Protein AF-A0A955D286-F1 (afdb_monomer_lite)

Radius of gyration: 37.01 Å; chains: 1; bounding box: 95×69×99 Å

pLDDT: mean 70.03, std 19.75, range [24.78, 96.75]

Sequence (624 aa):
MHRSTPILLLVFGLVSIAPRAVNAQWIELNPTPQPPALDMPTTTSTTKAILAQEIDRLQLAKSAATGDQSIIVEAFIALRTASLALLEQAASVETDAGLAWVAGMRLAEGRRTVDRALQSLLERPADDPLRRSALDGLASPPPPSRHPDSALDDASTALSTIIDAAVLAEGQSLAPGWPVVGPDGGPIASDGGGAGALTDVKASLSSAADADPLAAAMREFADDIDPATLAVKPTIESRVGAAAAVLALAEQVRTMDWLDRRFAEAVHNQCTSIAAALPATTARTARNHSADASSLTALLRALDAVQRDPRRQGPLTPVLEALPALAVLGGGDLAQRLAVRRSVGRILERMTAFRELDVRVSSRDLVMARVELQQAYRRAEAKALDSVPLLLESKGASIDPAVSSVMESQGRLLADLERVGRLSEWSDAIGALSPGAVPSFQEQMRRLCVCLDDHARRPDAVAAMAAFEMQLGLFVPIPGESAVRAGTLASAGDAERQRALVAELDRRRAAWAEAWASGAGSAAAANSLLLLRRLLVVLDDMEACADPLGSGNPARRLSTWNAWLMAPEALAQRTNEWSVLAPEAVVAAAARDDQRLLGTVEDLEHGLAVPRLAHRLSQRLAGS

Foldseek 3Di:
DDDDPDPVVVVVVVVPPDDDDPPPPPPPCDQPPDPPDDPDDWPLNVLLVVLVVQLVVLVVVLVVADDLRNLLSLLLNLLSVLLNLLSVLLVPDRPCSQVSPLSSLVSSVCSVLLNVLSVLLVVDDPPPVLSVVLSVLSVDQDDQDPDSVCSVVSSVRNVVSSLVNSCSRVVDHDDPSPDDDDDDDDDDDDDDDDDPQLVVLLVLLVVPPVPDVLSVVLVVVSVVDDPVNVVVDPLVSLLSLLLSLLQVLLVVLVVDPPDDPVLNVLSNVVSSVCSVCSVVDTSVVSNVSSLLSNLVSQLVVVLSVCVVDVPPLDACVSNLVSLVSLLSQQPDDNVLSVLLSVLVNLLNVLSRLLSVDPLDDDDPLLVVLLVVLNVQLVVLSVVLSVLSSVSRPDPCSSVDPVNVVSSVSNVLSSVLSVLSSCVVVLLVLLCVLAVVLNVLLNVVLSVLSVLCPVPVRNVVSVVLSVLSVVLCVLVVPAAQLVCLVVQNLPLQPGVVLSVLLNVLSSVLSNVCSNCSSVVNNVDPSSVLNVLSSLLSVLSNLLSLLVCCDDPLHLLVLCSSPSVRRDDSVNLNVLSVVLSVLSNVLSVCSSVVVSVSNVVSSVVSCVSCVVSSVSSVVSVVVVVD

Structure (mmCIF, N/CA/C/O backbone):
data_AF-A0A955D286-F1
#
_entry.id   AF-A0A955D286-F1
#
loop_
_atom_site.group_PDB
_atom_site.id
_atom_site.type_symbol
_atom_site.label_atom_id
_atom_site.label_alt_id
_atom_site.label_comp_id
_atom_site.label_asym_id
_atom_site.label_entity_id
_atom_site.label_seq_id
_atom_site.pdbx_PDB_ins_code
_atom_site.Cartn_x
_atom_site.Cartn_y
_atom_site.Cartn_z
_atom_site.occupancy
_atom_site.B_iso_or_equiv
_atom_site.auth_seq_id
_atom_site.auth_comp_id
_atom_site.auth_asym_id
_atom_site.auth_atom_id
_atom_site.pdbx_PDB_model_num
ATOM 1 N N . MET A 1 1 ? 37.822 -44.133 10.367 1.00 37.41 1 MET A N 1
ATOM 2 C CA . MET A 1 1 ? 38.021 -42.676 10.555 1.00 37.41 1 MET A CA 1
ATOM 3 C C . MET A 1 1 ? 37.193 -41.945 9.510 1.00 37.41 1 MET A C 1
ATOM 5 O O . MET A 1 1 ? 37.292 -42.310 8.347 1.00 37.41 1 MET A O 1
ATOM 9 N N . HIS A 1 2 ? 36.363 -40.973 9.899 1.00 31.84 2 HIS A N 1
ATOM 10 C CA . HIS A 1 2 ? 35.441 -40.291 8.978 1.00 31.84 2 HIS A CA 1
ATOM 11 C C . HIS A 1 2 ? 36.010 -38.967 8.451 1.00 31.84 2 HIS A C 1
ATOM 13 O O . HIS A 1 2 ? 36.543 -38.173 9.222 1.00 31.84 2 HIS A O 1
ATOM 19 N N . ARG A 1 3 ? 35.818 -38.706 7.152 1.00 40.03 3 ARG A N 1
ATOM 20 C CA . ARG A 1 3 ? 35.908 -37.382 6.510 1.00 40.03 3 ARG A CA 1
ATOM 21 C C . ARG A 1 3 ? 34.945 -37.331 5.316 1.00 40.03 3 ARG A C 1
ATOM 23 O O . ARG A 1 3 ? 35.333 -37.723 4.223 1.00 40.03 3 ARG A O 1
ATOM 30 N N . SER A 1 4 ? 33.699 -36.894 5.519 1.00 32.31 4 SER A N 1
ATOM 31 C CA . SER A 1 4 ? 32.727 -36.574 4.446 1.00 32.31 4 SER A CA 1
ATOM 32 C C . SER A 1 4 ? 31.514 -35.819 5.015 1.00 32.31 4 SER A C 1
ATOM 34 O O . SER A 1 4 ? 30.379 -36.271 4.904 1.00 32.31 4 SER A O 1
ATOM 36 N N . THR A 1 5 ? 31.751 -34.676 5.669 1.00 42.03 5 THR A N 1
ATOM 37 C CA . THR A 1 5 ? 30.688 -33.933 6.377 1.00 42.03 5 THR A CA 1
ATOM 38 C C . THR A 1 5 ? 30.802 -32.412 6.187 1.00 42.03 5 THR A C 1
ATOM 40 O O . THR A 1 5 ? 31.147 -31.695 7.122 1.00 42.03 5 THR A O 1
ATOM 43 N N . PRO A 1 6 ? 30.581 -31.905 4.959 1.00 35.50 6 PRO A N 1
ATOM 44 C CA . PRO A 1 6 ? 29.859 -30.626 4.860 1.00 35.50 6 PRO A CA 1
ATOM 45 C C . PRO A 1 6 ? 28.768 -30.578 3.770 1.00 35.50 6 PRO A C 1
ATOM 47 O O . PRO A 1 6 ? 27.871 -29.747 3.845 1.00 35.50 6 PRO A O 1
ATOM 50 N N . ILE A 1 7 ? 28.800 -31.464 2.767 1.00 35.06 7 ILE A N 1
ATOM 51 C CA . ILE A 1 7 ? 27.964 -31.336 1.553 1.00 35.06 7 ILE A CA 1
ATOM 52 C C . ILE A 1 7 ? 26.477 -31.637 1.823 1.00 35.06 7 ILE A C 1
ATOM 54 O O . ILE A 1 7 ? 25.599 -31.003 1.243 1.00 35.06 7 ILE A O 1
ATOM 58 N N . LEU A 1 8 ? 26.175 -32.551 2.751 1.00 28.77 8 LEU A N 1
ATOM 59 C CA . LEU A 1 8 ? 24.803 -33.000 3.034 1.00 28.77 8 LEU A CA 1
ATOM 60 C C . LEU A 1 8 ? 23.941 -31.936 3.754 1.00 28.77 8 LEU A C 1
ATOM 62 O O . LEU A 1 8 ? 22.719 -31.971 3.655 1.00 28.77 8 LEU A O 1
ATOM 66 N N . LEU A 1 9 ? 24.566 -30.947 4.407 1.00 32.66 9 LEU A N 1
ATOM 67 C CA . LEU A 1 9 ? 23.868 -29.792 4.996 1.00 32.66 9 LEU A CA 1
ATOM 68 C C . LEU A 1 9 ? 23.425 -28.764 3.942 1.00 32.66 9 LEU A C 1
ATOM 70 O O . LEU A 1 9 ? 22.411 -28.095 4.124 1.00 32.66 9 LEU A O 1
ATOM 74 N N . LEU A 1 10 ? 24.148 -28.660 2.824 1.00 31.27 10 LEU A N 1
ATOM 75 C CA . LEU A 1 10 ? 23.873 -27.670 1.777 1.00 31.27 10 LEU A CA 1
ATOM 76 C C . LEU A 1 10 ? 22.667 -28.075 0.907 1.00 31.27 10 LEU A C 1
ATOM 78 O O . LEU A 1 10 ? 21.919 -27.219 0.446 1.00 31.27 10 LEU A O 1
ATOM 82 N N . VAL A 1 11 ? 22.415 -29.382 0.766 1.00 31.77 11 VAL A N 1
ATOM 83 C CA . VAL A 1 11 ? 21.224 -29.919 0.080 1.00 31.77 11 VAL A CA 1
ATOM 84 C C . VAL A 1 11 ? 19.939 -29.651 0.876 1.00 31.77 11 VAL A C 1
ATOM 86 O O . VAL A 1 11 ? 18.915 -29.326 0.281 1.00 31.77 11 VAL A O 1
ATOM 89 N N . PHE A 1 12 ? 19.984 -29.705 2.212 1.00 29.55 12 PHE A N 1
ATOM 90 C CA . PHE A 1 12 ? 18.829 -29.359 3.054 1.00 29.55 12 PHE A CA 1
ATOM 91 C C . PHE A 1 12 ? 18.510 -27.853 3.059 1.00 29.55 12 PHE A C 1
ATOM 93 O O . PHE A 1 12 ? 17.349 -27.480 3.200 1.00 29.55 12 PHE A O 1
ATOM 100 N N . GLY A 1 13 ? 19.512 -26.987 2.864 1.00 29.72 13 GLY A N 1
ATOM 101 C CA . GLY A 1 13 ? 19.334 -25.529 2.852 1.00 29.72 13 GLY A CA 1
ATOM 102 C C . GLY A 1 13 ? 18.673 -24.949 1.593 1.00 29.72 13 GLY A C 1
ATOM 103 O O . GLY A 1 13 ? 18.244 -23.801 1.621 1.00 29.72 13 GLY A O 1
ATOM 104 N N . LEU A 1 14 ? 18.582 -25.714 0.497 1.00 27.64 14 LEU A N 1
ATOM 105 C CA . LEU A 1 14 ? 18.031 -25.247 -0.787 1.00 27.64 14 LEU A CA 1
ATOM 106 C C . LEU A 1 14 ? 16.576 -25.673 -1.049 1.00 27.64 14 LEU A C 1
ATOM 108 O O . LEU A 1 14 ? 15.961 -25.182 -1.990 1.00 27.64 14 LEU A O 1
ATOM 112 N N . VAL A 1 15 ? 15.999 -26.536 -0.208 1.00 28.67 15 VAL A N 1
ATOM 113 C CA . VAL A 1 15 ? 14.582 -26.953 -0.303 1.00 28.67 15 VAL A CA 1
ATOM 114 C C . VAL A 1 15 ? 13.637 -25.936 0.366 1.00 28.67 15 VAL A C 1
ATOM 116 O O . VAL A 1 15 ? 12.432 -25.948 0.135 1.00 28.67 15 VAL A O 1
ATOM 119 N N . SER A 1 16 ? 14.168 -25.022 1.182 1.00 29.03 16 SER A N 1
ATOM 120 C CA . SER A 1 16 ? 13.399 -24.123 2.053 1.00 29.03 16 SER A CA 1
ATOM 121 C C . SER A 1 16 ? 13.067 -22.740 1.466 1.00 29.03 16 SER A C 1
ATOM 123 O O . SER A 1 16 ? 12.361 -21.975 2.123 1.00 29.03 16 SER A O 1
ATOM 125 N N . ILE A 1 17 ? 13.496 -22.402 0.241 1.00 30.78 17 ILE A N 1
ATOM 126 C CA . ILE A 1 17 ? 13.272 -21.067 -0.364 1.00 30.78 17 ILE A CA 1
ATOM 127 C C . ILE A 1 17 ? 12.102 -21.067 -1.372 1.00 30.78 17 ILE A C 1
ATOM 129 O O . ILE A 1 17 ? 12.242 -20.649 -2.516 1.00 30.78 17 ILE A O 1
ATOM 133 N N . ALA A 1 18 ? 10.920 -21.451 -0.863 1.00 30.75 18 ALA A N 1
ATOM 134 C CA . ALA A 1 18 ? 9.583 -21.045 -1.338 1.00 30.75 18 ALA A CA 1
ATOM 135 C C . ALA A 1 18 ? 9.126 -21.495 -2.765 1.00 30.75 18 ALA A C 1
ATOM 137 O O . ALA A 1 18 ? 9.942 -21.912 -3.582 1.00 30.75 18 ALA A O 1
ATOM 138 N N . PRO A 1 19 ? 7.816 -21.401 -3.120 1.00 36.16 19 PRO A N 1
ATOM 139 C CA . PRO A 1 19 ? 6.693 -20.872 -2.335 1.00 36.16 19 PRO A CA 1
ATOM 140 C C . PRO A 1 19 ? 5.453 -21.796 -2.216 1.00 36.16 19 PRO A C 1
ATOM 142 O O . PRO A 1 19 ? 5.285 -22.763 -2.948 1.00 36.16 19 PRO A O 1
ATOM 145 N N . ARG A 1 20 ? 4.501 -21.366 -1.368 1.00 29.64 20 ARG A N 1
ATOM 146 C CA . ARG A 1 20 ? 3.095 -21.828 -1.274 1.00 29.64 20 ARG A CA 1
ATOM 147 C C . ARG A 1 20 ? 2.845 -23.270 -0.796 1.00 29.64 20 ARG A C 1
ATOM 149 O O . ARG A 1 20 ? 2.371 -24.116 -1.545 1.00 29.64 20 ARG A O 1
ATOM 156 N N . ALA A 1 21 ? 2.854 -23.424 0.524 1.00 25.86 21 ALA A N 1
ATOM 157 C CA . ALA A 1 21 ? 1.630 -23.855 1.198 1.00 25.86 21 ALA A CA 1
ATOM 158 C C . ALA A 1 21 ? 1.223 -22.749 2.180 1.00 25.86 21 ALA A C 1
ATOM 160 O O . ALA A 1 21 ? 2.028 -22.360 3.025 1.00 25.86 21 ALA A O 1
ATOM 161 N N . VAL A 1 22 ? 0.000 -22.216 2.070 1.00 31.28 22 VAL A N 1
ATOM 162 C CA . VAL A 1 22 ? -0.581 -21.427 3.167 1.00 31.28 22 VAL A CA 1
ATOM 163 C C . VAL A 1 22 ? -1.119 -22.437 4.167 1.00 31.28 22 VAL A C 1
ATOM 165 O O . VAL A 1 22 ? -2.308 -22.745 4.191 1.00 31.28 22 VAL A O 1
ATOM 168 N N . ASN A 1 23 ? -0.212 -22.973 4.982 1.00 25.11 23 ASN A N 1
ATOM 169 C CA . ASN A 1 23 ? -0.615 -23.540 6.252 1.00 25.11 23 ASN A CA 1
ATOM 170 C C . ASN A 1 23 ? -1.144 -22.365 7.069 1.00 25.11 23 ASN A C 1
ATOM 172 O O . ASN A 1 23 ? -0.367 -21.597 7.635 1.00 25.11 23 ASN A O 1
ATOM 176 N N . ALA A 1 24 ? -2.467 -22.217 7.109 1.00 27.69 24 ALA A N 1
ATOM 177 C CA . ALA A 1 24 ? -3.092 -21.535 8.221 1.00 27.69 24 ALA A CA 1
ATOM 178 C C . ALA A 1 24 ? -2.661 -22.311 9.468 1.00 27.69 24 ALA A C 1
ATOM 180 O O . ALA A 1 24 ? -3.165 -23.404 9.727 1.00 27.69 24 ALA A O 1
ATOM 181 N N . GLN A 1 25 ? -1.673 -21.784 10.195 1.00 26.81 25 GLN A N 1
ATOM 182 C CA . GLN A 1 25 ? -1.434 -22.218 11.557 1.00 26.81 25 GLN A CA 1
ATOM 183 C C . GLN A 1 25 ? -2.692 -21.840 12.324 1.00 26.81 25 GLN A C 1
ATOM 185 O O . GLN A 1 25 ? -2.874 -20.691 12.724 1.00 26.81 25 GLN A O 1
ATOM 190 N N . TRP A 1 26 ? -3.573 -22.824 12.490 1.00 24.78 26 TRP A N 1
ATOM 191 C CA . TRP A 1 26 ? -4.468 -22.850 13.625 1.00 24.78 26 TRP A CA 1
ATOM 192 C C . TRP A 1 26 ? -3.551 -22.764 14.834 1.00 24.78 26 TRP A C 1
ATOM 194 O O . TRP A 1 26 ? -2.829 -23.709 15.150 1.00 24.78 26 TRP A O 1
ATOM 204 N N . ILE A 1 27 ? -3.491 -21.575 15.428 1.00 27.16 27 ILE A N 1
ATOM 205 C CA . ILE A 1 27 ? -2.883 -21.404 16.733 1.00 27.16 27 ILE A CA 1
ATOM 206 C C . ILE A 1 27 ? -3.800 -22.192 17.654 1.00 27.16 27 ILE A C 1
ATOM 208 O O . ILE A 1 27 ? -4.885 -21.724 17.998 1.00 27.16 27 ILE A O 1
ATOM 212 N N . GLU A 1 28 ? -3.391 -23.413 17.992 1.00 29.14 28 GLU A N 1
ATOM 213 C CA . GLU A 1 28 ? -3.958 -24.129 19.122 1.00 29.14 28 GLU A CA 1
ATOM 214 C C . GLU A 1 28 ? -3.684 -23.264 20.349 1.00 29.14 28 GLU A C 1
ATOM 216 O O . GLU A 1 28 ? -2.580 -23.243 20.905 1.00 29.14 28 GLU A O 1
ATOM 221 N N . LEU A 1 29 ? -4.701 -22.481 20.712 1.00 30.22 29 LEU A N 1
ATOM 222 C CA . LEU A 1 29 ? -4.754 -21.731 21.949 1.00 30.22 29 LEU A CA 1
ATOM 223 C C . LEU A 1 29 ? -4.842 -22.756 23.082 1.00 30.22 29 LEU A C 1
ATOM 225 O O . LEU A 1 29 ? -5.917 -23.070 23.587 1.00 30.22 29 LEU A O 1
ATOM 229 N N . ASN A 1 30 ? -3.669 -23.274 23.457 1.00 35.66 30 ASN A N 1
ATOM 230 C CA . ASN A 1 30 ? -3.413 -23.824 24.782 1.00 35.66 30 ASN A CA 1
ATOM 231 C C . ASN A 1 30 ? -4.079 -22.907 25.819 1.00 35.66 30 ASN A C 1
ATOM 233 O O . ASN A 1 30 ? -4.062 -21.687 25.612 1.00 35.66 30 ASN A O 1
ATOM 237 N N . PRO A 1 31 ? -4.684 -23.487 26.876 1.00 39.91 31 PRO A N 1
ATOM 238 C CA . PRO A 1 31 ? -5.697 -22.841 27.709 1.00 39.91 31 PRO A CA 1
ATOM 239 C C . PRO A 1 31 ? -5.318 -21.399 28.019 1.00 39.91 31 PRO A C 1
ATOM 241 O O . PRO A 1 31 ? -4.210 -21.150 28.501 1.00 39.91 31 PRO A O 1
ATOM 244 N N . THR A 1 32 ? -6.216 -20.473 27.655 1.00 40.22 32 THR A N 1
ATOM 245 C CA . THR A 1 32 ? -5.945 -19.030 27.587 1.00 40.22 32 THR A CA 1
ATOM 246 C C . THR A 1 32 ? -5.165 -18.591 28.819 1.00 40.22 32 THR A C 1
ATOM 248 O O . THR A 1 32 ? -5.717 -18.684 29.918 1.00 40.22 32 THR A O 1
ATOM 251 N N . PRO A 1 33 ? -3.896 -18.157 28.670 1.00 42.12 33 PRO A N 1
ATOM 252 C CA . PRO A 1 33 ? -3.044 -17.890 29.816 1.00 42.12 33 PRO A CA 1
ATOM 253 C C . PRO A 1 33 ? -3.729 -16.833 30.670 1.00 42.12 33 PRO A C 1
ATOM 255 O O . PRO A 1 33 ? -4.062 -15.761 30.155 1.00 42.12 33 PRO A O 1
ATOM 258 N N . GLN A 1 34 ? -3.987 -17.168 31.940 1.00 42.25 34 GLN A N 1
ATOM 259 C CA . GLN A 1 34 ? -4.756 -16.303 32.830 1.00 42.25 34 GLN A CA 1
ATOM 260 C C . GLN A 1 34 ? -4.148 -14.894 32.788 1.00 42.25 34 GLN A C 1
ATOM 262 O O . GLN A 1 34 ? -2.929 -14.760 32.965 1.00 42.25 34 GLN A O 1
ATOM 267 N N . PRO A 1 35 ? -4.947 -13.856 32.471 1.00 42.88 35 PRO A N 1
ATOM 268 C CA . PRO A 1 35 ? -4.414 -12.519 32.274 1.00 42.88 35 PRO A CA 1
ATOM 269 C C . PRO A 1 35 ? -3.694 -12.080 33.553 1.00 42.88 35 PRO A C 1
ATOM 271 O O . PRO A 1 35 ? -4.179 -12.382 34.648 1.00 42.88 35 PRO A O 1
ATOM 274 N N . PRO A 1 36 ? -2.540 -11.395 33.445 1.00 42.91 36 PRO A N 1
ATOM 275 C CA . PRO A 1 36 ? -1.782 -10.987 34.618 1.00 42.91 36 PRO A CA 1
ATOM 276 C C . PRO A 1 36 ? -2.689 -10.183 35.548 1.00 42.91 36 PRO A C 1
ATOM 278 O O . PRO A 1 36 ? -3.417 -9.303 35.085 1.00 42.91 36 PRO A O 1
ATOM 281 N N . ALA A 1 37 ? -2.651 -10.501 36.843 1.00 44.66 37 ALA A N 1
ATOM 282 C CA . ALA A 1 37 ? -3.472 -9.835 37.844 1.00 44.66 37 ALA A CA 1
ATOM 283 C C . ALA A 1 37 ? -3.118 -8.341 37.893 1.00 44.66 37 ALA A C 1
ATOM 285 O O . ALA A 1 37 ? -2.107 -7.936 38.464 1.00 44.66 37 ALA A O 1
ATOM 286 N N . LEU A 1 38 ? -3.942 -7.527 37.236 1.00 43.81 38 LEU A N 1
ATOM 287 C CA . LEU A 1 38 ? -3.905 -6.080 37.350 1.00 43.81 38 LEU A CA 1
ATOM 288 C C . LEU A 1 38 ? -4.699 -5.715 38.605 1.00 43.81 38 LEU A C 1
ATOM 290 O O . LEU A 1 38 ? -5.904 -5.957 38.643 1.00 43.81 38 LEU A O 1
ATOM 294 N N . ASP A 1 39 ? -4.055 -5.080 39.587 1.00 50.25 39 ASP A N 1
ATOM 295 C CA . ASP A 1 39 ? -4.697 -4.522 40.793 1.00 50.25 39 ASP A CA 1
ATOM 296 C C . ASP A 1 39 ? -5.542 -3.262 40.476 1.00 50.25 39 ASP A C 1
ATOM 298 O O . ASP A 1 39 ? -5.518 -2.252 41.178 1.00 50.25 39 ASP A O 1
ATOM 302 N N . MET A 1 40 ? -6.281 -3.296 39.364 1.00 50.41 40 MET A N 1
ATOM 303 C CA . MET A 1 40 ? -7.128 -2.225 38.851 1.00 50.41 40 MET A CA 1
ATOM 304 C C . MET A 1 40 ? -8.542 -2.760 38.594 1.00 50.41 40 MET A C 1
ATOM 306 O O . MET A 1 40 ? -8.695 -3.888 38.119 1.00 50.41 40 MET A O 1
ATOM 310 N N . PRO A 1 41 ? -9.597 -1.968 38.854 1.00 55.72 41 PRO A N 1
ATOM 311 C CA . PRO A 1 41 ? -10.967 -2.400 38.616 1.00 55.72 41 PRO A CA 1
ATOM 312 C C . PRO A 1 41 ? -11.211 -2.648 37.121 1.00 55.72 41 PRO A C 1
ATOM 314 O O . PRO A 1 41 ? -11.180 -1.734 36.299 1.00 55.72 41 PRO A O 1
ATOM 317 N N . THR A 1 42 ? -11.499 -3.900 36.772 1.00 66.38 42 THR A N 1
ATOM 318 C CA . THR A 1 42 ? -11.937 -4.285 35.422 1.00 66.38 42 THR A CA 1
ATOM 319 C C . THR A 1 42 ? -13.295 -3.666 35.076 1.00 66.38 42 THR A C 1
ATOM 321 O O . THR A 1 42 ? -14.119 -3.401 35.960 1.00 66.38 42 THR A O 1
ATOM 324 N N . THR A 1 43 ? -13.593 -3.533 33.780 1.00 66.81 43 THR A N 1
ATOM 325 C CA . THR A 1 43 ? -14.931 -3.151 33.292 1.00 66.81 43 THR A CA 1
ATOM 326 C C . THR A 1 43 ? -16.026 -4.044 33.889 1.00 66.81 43 THR A C 1
ATOM 328 O O . THR A 1 43 ? -17.069 -3.546 34.317 1.00 66.81 43 THR A O 1
ATOM 331 N N . THR A 1 44 ? -15.756 -5.351 34.002 1.00 73.88 44 THR A N 1
ATOM 332 C CA . THR A 1 44 ? -16.638 -6.356 34.613 1.00 73.88 44 THR A CA 1
ATOM 333 C C . THR A 1 44 ? -16.985 -6.004 36.060 1.00 73.88 44 THR A C 1
ATOM 335 O O . THR A 1 44 ? -18.159 -5.915 36.410 1.00 73.88 44 THR A O 1
ATOM 338 N N . SER A 1 45 ? -15.979 -5.768 36.912 1.00 75.88 45 SER A N 1
ATOM 339 C CA . SER A 1 45 ? -16.185 -5.455 38.335 1.00 75.88 45 SER A CA 1
ATOM 340 C C . SER A 1 45 ? -16.895 -4.116 38.541 1.00 75.88 45 SER A C 1
ATOM 342 O O . SER A 1 45 ? -17.779 -4.014 39.390 1.00 75.88 45 SER A O 1
ATOM 344 N N . THR A 1 46 ? -16.572 -3.114 37.721 1.00 77.75 46 THR A N 1
ATOM 345 C CA . THR A 1 46 ? -17.225 -1.798 37.759 1.00 77.75 46 THR A CA 1
ATOM 346 C C . THR A 1 46 ? -18.698 -1.901 37.359 1.00 77.75 46 THR A C 1
ATOM 348 O O . THR A 1 46 ? -19.568 -1.347 38.029 1.00 77.75 46 THR A O 1
ATOM 351 N N . THR A 1 47 ? -19.006 -2.677 36.316 1.00 79.56 47 THR A N 1
ATOM 352 C CA . THR A 1 47 ? -20.384 -2.889 35.848 1.00 79.56 47 THR A CA 1
ATOM 353 C C . THR A 1 47 ? -21.212 -3.679 36.862 1.00 79.56 47 THR A C 1
ATOM 355 O O . THR A 1 47 ? -22.334 -3.270 37.158 1.00 79.56 47 THR A O 1
ATOM 358 N N . LYS A 1 48 ? -20.654 -4.731 37.484 1.00 86.25 48 LYS A N 1
ATOM 359 C CA . LYS A 1 48 ? -21.315 -5.465 38.583 1.00 86.25 48 LYS A CA 1
ATOM 360 C C . LYS A 1 48 ? -21.720 -4.546 39.737 1.00 86.25 48 LYS A C 1
ATOM 362 O O . LYS A 1 48 ? -22.872 -4.578 40.163 1.00 86.25 48 LYS A O 1
ATOM 367 N N . ALA A 1 49 ? -20.806 -3.691 40.203 1.00 85.62 49 ALA A N 1
ATOM 368 C CA . ALA A 1 49 ? -21.078 -2.757 41.297 1.00 85.62 49 ALA A CA 1
ATOM 369 C C . ALA A 1 49 ? -22.197 -1.751 40.956 1.00 85.62 49 ALA A C 1
ATOM 371 O O . ALA A 1 49 ? -23.033 -1.438 41.805 1.00 85.62 49 ALA A O 1
ATOM 372 N N . ILE A 1 50 ? -22.251 -1.280 39.704 1.00 86.50 50 ILE A N 1
ATOM 373 C CA . ILE A 1 50 ? -23.321 -0.396 39.216 1.00 86.50 50 ILE A CA 1
ATOM 374 C C . ILE A 1 50 ? -24.667 -1.136 39.154 1.00 86.50 50 ILE A C 1
ATOM 376 O O . ILE A 1 50 ? -25.676 -0.588 39.595 1.00 86.50 50 ILE A O 1
ATOM 380 N N . LEU A 1 51 ? -24.695 -2.371 38.640 1.00 88.00 51 LEU A N 1
ATOM 381 C CA . LEU A 1 51 ? -25.918 -3.175 38.536 1.00 88.00 51 LEU A CA 1
ATOM 382 C C . LEU A 1 51 ? -26.502 -3.513 39.911 1.00 88.00 51 LEU A C 1
ATOM 384 O O . LEU A 1 51 ? -27.701 -3.333 40.105 1.00 88.00 51 LEU A O 1
ATOM 388 N N . ALA A 1 52 ? -25.670 -3.922 40.874 1.00 91.50 52 ALA A N 1
ATOM 389 C CA . ALA A 1 52 ? -26.102 -4.171 42.250 1.00 91.50 52 ALA A CA 1
ATOM 390 C C . ALA A 1 52 ? -26.744 -2.916 42.876 1.00 91.50 52 ALA A C 1
ATOM 392 O O . ALA A 1 52 ? -27.876 -2.966 43.354 1.00 91.50 52 ALA A O 1
ATOM 393 N N . GLN A 1 53 ? -26.088 -1.755 42.757 1.00 92.81 53 GLN A N 1
ATOM 394 C CA . GLN A 1 53 ? -26.629 -0.488 43.261 1.00 92.81 53 GLN A CA 1
ATOM 395 C C . GLN A 1 53 ? -27.925 -0.049 42.543 1.00 92.81 53 GLN A C 1
ATOM 397 O O . GLN A 1 53 ? -28.760 0.637 43.138 1.00 92.81 53 GLN A O 1
ATOM 402 N N . GLU A 1 54 ? -28.118 -0.404 41.268 1.00 91.81 54 GLU A N 1
ATOM 403 C CA . GLU A 1 54 ? -29.395 -0.189 40.573 1.00 91.81 54 GLU A CA 1
ATOM 404 C C . GLU A 1 54 ? -30.497 -1.133 41.068 1.00 91.81 54 GLU A C 1
ATOM 406 O O . GLU A 1 54 ? -31.621 -0.673 41.268 1.00 91.81 54 GLU A O 1
ATOM 411 N N . ILE A 1 55 ? -30.187 -2.409 41.326 1.00 92.06 55 ILE A N 1
ATOM 412 C CA . ILE A 1 55 ? -31.136 -3.383 41.888 1.00 92.06 55 ILE A CA 1
ATOM 413 C C . ILE A 1 55 ? -31.649 -2.901 43.250 1.00 92.06 55 ILE A C 1
ATOM 415 O O . ILE A 1 55 ? -32.863 -2.830 43.434 1.00 92.06 55 ILE A O 1
ATOM 419 N N . ASP A 1 56 ? -30.765 -2.491 44.165 1.00 91.75 56 ASP A N 1
ATOM 420 C CA . ASP A 1 56 ? -31.150 -2.004 45.499 1.00 91.75 56 ASP A CA 1
ATOM 421 C C . ASP A 1 56 ? -32.113 -0.803 45.419 1.00 91.75 56 ASP A C 1
ATOM 423 O O . ASP A 1 56 ? -33.140 -0.748 46.103 1.00 91.75 56 ASP A O 1
ATOM 427 N N . ARG A 1 57 ? -31.821 0.157 44.529 1.00 91.62 57 ARG A N 1
ATOM 428 C CA . ARG A 1 57 ? -32.679 1.330 44.286 1.00 91.62 57 ARG A CA 1
ATOM 429 C C . ARG A 1 57 ? -34.043 0.944 43.716 1.00 91.62 57 ARG A C 1
ATOM 431 O O . ARG A 1 57 ? -35.052 1.520 44.121 1.00 91.62 57 ARG A O 1
ATOM 438 N N . LEU A 1 58 ? -34.083 -0.012 42.789 1.00 90.94 58 LEU A N 1
ATOM 439 C CA . LEU A 1 58 ? -35.326 -0.484 42.179 1.00 90.94 58 LEU A CA 1
ATOM 440 C C . LEU A 1 58 ? -36.171 -1.310 43.161 1.00 90.94 58 LEU A C 1
ATOM 442 O O . LEU A 1 58 ? -37.390 -1.164 43.170 1.00 90.94 58 LEU A O 1
ATOM 446 N N . GLN A 1 59 ? -35.555 -2.107 44.040 1.00 91.12 59 GLN A N 1
ATOM 447 C CA . GLN A 1 59 ? -36.265 -2.812 45.116 1.00 91.12 59 GLN A CA 1
ATOM 448 C C . GLN A 1 59 ? -36.916 -1.838 46.106 1.00 91.12 59 GLN A C 1
ATOM 450 O O . GLN A 1 59 ? -38.065 -2.042 46.501 1.00 91.12 59 GLN A O 1
ATOM 455 N N . LEU A 1 60 ? -36.231 -0.741 46.454 1.00 90.19 60 LEU A N 1
ATOM 456 C CA . LEU A 1 60 ? -36.831 0.340 47.238 1.00 90.19 60 LEU A CA 1
ATOM 457 C C . LEU A 1 60 ? -38.006 0.982 46.484 1.00 90.19 60 LEU A C 1
ATOM 459 O O . LEU A 1 60 ? -39.095 1.085 47.044 1.00 90.19 60 LEU A O 1
ATOM 463 N N . ALA A 1 61 ? -37.832 1.344 45.209 1.00 88.25 61 ALA A N 1
ATOM 464 C CA . ALA A 1 61 ? -38.896 1.924 44.382 1.00 88.25 61 ALA A CA 1
ATOM 465 C C . ALA A 1 61 ? -40.130 1.010 44.244 1.00 88.25 61 ALA A C 1
ATOM 467 O O . ALA A 1 61 ? -41.261 1.493 44.303 1.00 88.25 61 ALA A O 1
ATOM 468 N N . LYS A 1 62 ? -39.930 -0.312 44.138 1.00 90.12 62 LYS A N 1
ATOM 469 C CA . LYS A 1 62 ? -41.004 -1.314 44.038 1.00 90.12 62 LYS A CA 1
ATOM 470 C C . LYS A 1 62 ? -41.994 -1.229 45.204 1.00 90.12 62 LYS A C 1
ATOM 472 O O . LYS A 1 62 ? -43.191 -1.381 44.990 1.00 90.12 62 LYS A O 1
ATOM 477 N N . SER A 1 63 ? -41.513 -0.929 46.415 1.00 87.00 63 SER A N 1
ATOM 478 C CA . SER A 1 63 ? -42.352 -0.784 47.618 1.00 87.00 63 SER A CA 1
ATOM 479 C C . SER A 1 63 ? -43.356 0.378 47.559 1.00 87.00 63 SER A C 1
ATOM 481 O O . SER A 1 63 ? -44.339 0.367 48.296 1.00 87.00 63 SER A O 1
ATOM 483 N N . ALA A 1 64 ? -43.138 1.349 46.665 1.00 86.56 64 ALA A N 1
ATOM 484 C CA . ALA A 1 64 ? -44.019 2.494 46.429 1.00 86.56 64 ALA A CA 1
ATOM 485 C C . ALA A 1 64 ? -44.804 2.412 45.099 1.00 86.56 64 ALA A C 1
ATOM 487 O O . ALA A 1 64 ? -45.679 3.243 44.853 1.00 86.56 64 ALA A O 1
ATOM 488 N N . ALA A 1 65 ? -44.502 1.435 44.237 1.00 88.38 65 ALA A N 1
ATOM 489 C CA . ALA A 1 65 ? -45.094 1.297 42.909 1.00 88.38 65 ALA A CA 1
ATOM 490 C C . ALA A 1 65 ? -46.424 0.523 42.951 1.00 88.38 65 ALA A C 1
ATOM 492 O O . ALA A 1 65 ? -46.516 -0.545 43.558 1.00 88.38 65 ALA A O 1
ATOM 493 N N . THR A 1 66 ? -47.450 1.026 42.258 1.00 88.50 66 THR A N 1
ATOM 494 C CA . THR A 1 66 ? -48.797 0.422 42.232 1.00 88.50 66 THR A CA 1
ATOM 495 C C . THR A 1 66 ? -49.301 0.203 40.803 1.00 88.50 66 THR A C 1
ATOM 497 O O . THR A 1 66 ? -48.930 0.937 39.886 1.00 88.50 66 THR A O 1
ATOM 500 N N . GLY A 1 67 ? -50.123 -0.835 40.607 1.00 88.12 67 GLY A N 1
ATOM 501 C CA . GLY A 1 67 ? -50.608 -1.242 39.282 1.00 88.12 67 GLY A CA 1
ATOM 502 C C . GLY A 1 67 ? -49.464 -1.511 38.298 1.00 88.12 67 GLY A C 1
ATOM 503 O O . GLY A 1 67 ? -48.423 -2.049 38.676 1.00 88.12 67 GLY A O 1
ATOM 504 N N . ASP A 1 68 ? -49.640 -1.074 37.053 1.00 85.31 68 ASP A N 1
ATOM 505 C CA . ASP A 1 68 ? -48.707 -1.208 35.927 1.00 85.31 68 ASP A CA 1
ATOM 506 C C . ASP A 1 68 ? -47.275 -0.732 36.249 1.00 85.31 68 ASP A C 1
ATOM 508 O O . ASP A 1 68 ? -46.303 -1.278 35.728 1.00 85.31 68 ASP A O 1
ATOM 512 N N . GLN A 1 69 ? -47.118 0.257 37.142 1.00 85.19 69 GLN A N 1
ATOM 513 C CA . GLN A 1 69 ? -45.795 0.722 37.577 1.00 85.19 69 GLN A CA 1
ATOM 514 C C . GLN A 1 69 ? -45.026 -0.363 38.341 1.00 85.19 69 GLN A C 1
ATOM 516 O O . GLN A 1 69 ? -43.804 -0.425 38.241 1.00 85.19 69 GLN A O 1
ATOM 521 N N . SER A 1 70 ? -45.724 -1.221 39.092 1.00 88.00 70 SER A N 1
ATOM 522 C CA . SER A 1 70 ? -45.102 -2.333 39.817 1.00 88.00 70 SER A CA 1
ATOM 523 C C . SER A 1 70 ? -44.548 -3.372 38.835 1.00 88.00 70 SER A C 1
ATOM 525 O O . SER A 1 70 ? -43.389 -3.755 38.959 1.00 88.00 70 SER A O 1
ATOM 527 N N . ILE A 1 71 ? -45.322 -3.719 37.796 1.00 83.56 71 ILE A N 1
ATOM 528 C CA . ILE A 1 71 ? -44.929 -4.660 36.728 1.00 83.56 71 ILE A CA 1
ATOM 529 C C . ILE A 1 71 ? -43.672 -4.158 35.996 1.00 83.56 71 ILE A C 1
ATOM 531 O O . ILE A 1 71 ? -42.715 -4.903 35.792 1.00 83.56 71 ILE A O 1
ATOM 535 N N . ILE A 1 72 ? -43.629 -2.869 35.645 1.00 82.00 72 ILE A N 1
ATOM 536 C CA . ILE A 1 72 ? -42.475 -2.279 34.947 1.00 82.00 72 ILE A CA 1
ATOM 537 C C . ILE A 1 72 ? -41.239 -2.194 35.859 1.00 82.00 72 ILE A C 1
ATOM 539 O O . ILE A 1 72 ? -40.130 -2.475 35.406 1.00 82.00 72 ILE A O 1
ATOM 543 N N . VAL A 1 73 ? -41.396 -1.895 37.155 1.00 85.50 73 VAL A N 1
ATOM 544 C CA . VAL A 1 73 ? -40.272 -1.944 38.109 1.00 85.50 73 VAL A CA 1
ATOM 545 C C . VAL A 1 73 ? -39.782 -3.383 38.335 1.00 85.50 73 VAL A C 1
ATOM 547 O O . VAL A 1 73 ? -38.576 -3.594 38.458 1.00 85.50 73 VAL A O 1
ATOM 550 N N . GLU A 1 74 ? -40.662 -4.388 38.328 1.00 84.88 74 GLU A N 1
ATOM 551 C CA . GLU A 1 74 ? -40.262 -5.802 38.347 1.00 84.88 74 GLU A CA 1
ATOM 552 C C . GLU A 1 74 ? -39.459 -6.190 37.097 1.00 84.88 74 GLU A C 1
ATOM 554 O O . GLU A 1 74 ? -38.389 -6.787 37.233 1.00 84.88 74 GLU A O 1
ATOM 559 N N . ALA A 1 75 ? -39.892 -5.770 35.904 1.00 77.94 75 ALA A N 1
ATOM 560 C CA . ALA A 1 75 ? -39.143 -5.960 34.660 1.00 77.94 75 ALA A CA 1
ATOM 561 C C . ALA A 1 75 ? -37.764 -5.269 34.693 1.00 77.94 75 ALA A C 1
ATOM 563 O O . ALA A 1 75 ? -36.759 -5.854 34.279 1.00 77.94 75 ALA A O 1
ATOM 564 N N . PHE A 1 76 ? -37.679 -4.054 35.252 1.00 85.75 76 PHE A N 1
ATOM 565 C CA . PHE A 1 76 ? -36.406 -3.352 35.441 1.00 85.75 76 PHE A CA 1
ATOM 566 C C . PHE A 1 76 ? -35.457 -4.111 36.373 1.00 85.75 76 PHE A C 1
ATOM 568 O O . PHE A 1 76 ? -34.266 -4.194 36.065 1.00 85.75 76 PHE A O 1
ATOM 575 N N . ILE A 1 77 ? -35.959 -4.669 37.483 1.00 85.56 77 ILE A N 1
ATOM 576 C CA . ILE A 1 77 ? -35.167 -5.499 38.406 1.00 85.56 77 ILE A CA 1
ATOM 577 C C . ILE A 1 77 ? -34.680 -6.756 37.682 1.00 85.56 77 ILE A C 1
ATOM 579 O O . ILE A 1 77 ? -33.476 -7.007 37.671 1.00 85.56 77 ILE A O 1
ATOM 583 N N . ALA A 1 78 ? -35.581 -7.495 37.026 1.00 79.12 78 ALA A N 1
ATOM 584 C CA . ALA A 1 78 ? -35.259 -8.728 36.309 1.00 79.12 78 ALA A CA 1
ATOM 585 C C . ALA A 1 78 ? -34.138 -8.524 35.275 1.00 79.12 78 ALA A C 1
ATOM 587 O O . ALA A 1 78 ? -33.184 -9.302 35.242 1.00 79.12 78 ALA A O 1
ATOM 588 N N . LEU A 1 79 ? -34.185 -7.427 34.509 1.00 78.31 79 LEU A N 1
ATOM 589 C CA . LEU A 1 79 ? -33.155 -7.073 33.530 1.00 78.31 79 LEU A CA 1
ATOM 590 C C . LEU A 1 79 ? -31.767 -6.858 34.165 1.00 78.31 79 LEU A C 1
ATOM 592 O O . LEU A 1 79 ? -30.767 -7.345 33.631 1.00 78.31 79 LEU A O 1
ATOM 596 N N . ARG A 1 80 ? -31.679 -6.170 35.318 1.00 88.81 80 ARG A N 1
ATOM 597 C CA . ARG A 1 80 ? -30.394 -6.017 36.031 1.00 88.81 80 ARG A CA 1
ATOM 598 C C . ARG A 1 80 ? -29.943 -7.327 36.663 1.00 88.81 80 ARG A C 1
ATOM 600 O O . ARG A 1 80 ? -28.755 -7.620 36.607 1.00 88.81 80 ARG A O 1
ATOM 607 N N . THR A 1 81 ? -30.850 -8.105 37.251 1.00 84.44 81 THR A N 1
ATOM 608 C CA . THR A 1 81 ? -30.517 -9.384 37.893 1.00 84.44 81 THR A CA 1
ATOM 609 C C . THR A 1 81 ? -29.997 -10.401 36.876 1.00 84.44 81 THR A C 1
ATOM 611 O O . THR A 1 81 ? -28.975 -11.025 37.141 1.00 84.44 81 THR A O 1
ATOM 614 N N . ALA A 1 82 ? -30.613 -10.507 35.693 1.00 77.06 82 ALA A N 1
ATOM 615 C CA . ALA A 1 82 ? -30.109 -11.344 34.603 1.00 77.06 82 ALA A CA 1
ATOM 616 C C . ALA A 1 82 ? -28.726 -10.873 34.117 1.00 77.06 82 ALA A C 1
ATOM 618 O O . ALA A 1 82 ? -27.794 -11.670 34.032 1.00 77.06 82 ALA A O 1
ATOM 619 N N . SER A 1 83 ? -28.561 -9.567 33.869 1.00 78.75 83 SER A N 1
ATOM 620 C CA . SER A 1 83 ? -27.271 -8.975 33.482 1.00 78.75 83 SER A CA 1
ATOM 621 C C . SER A 1 83 ? -26.171 -9.236 34.526 1.00 78.75 83 SER A C 1
ATOM 623 O O . SER A 1 83 ? -25.067 -9.639 34.164 1.00 78.75 83 SER A O 1
ATOM 625 N N . LEU A 1 84 ? -26.476 -9.078 35.819 1.00 84.25 84 LEU A N 1
ATOM 626 C CA . LEU A 1 84 ? -25.548 -9.326 36.923 1.00 84.25 84 LEU A CA 1
ATOM 627 C C . LEU A 1 84 ? -25.171 -10.811 37.028 1.00 84.25 84 LEU A C 1
ATOM 629 O O . LEU A 1 84 ? -23.982 -11.121 37.054 1.00 84.25 84 LEU A O 1
ATOM 633 N N . ALA A 1 85 ? -26.155 -11.717 37.011 1.00 80.25 85 ALA A N 1
ATOM 634 C CA . ALA A 1 85 ? -25.933 -13.161 37.093 1.00 80.25 85 ALA A CA 1
ATOM 635 C C . ALA A 1 85 ? -25.061 -13.678 35.935 1.00 80.25 85 ALA A C 1
ATOM 637 O O . ALA A 1 85 ? -24.128 -14.447 36.159 1.00 80.25 85 ALA A O 1
ATOM 638 N N . LEU A 1 86 ? -25.289 -13.187 34.713 1.00 74.19 86 LEU A N 1
ATOM 639 C CA . LEU A 1 86 ? -24.471 -13.510 33.540 1.00 74.19 86 LEU A CA 1
ATOM 640 C C . LEU A 1 86 ? -23.016 -13.024 33.690 1.00 74.19 86 LEU A C 1
ATOM 642 O O . LEU A 1 86 ? -22.081 -13.757 33.367 1.00 74.19 86 LEU A O 1
ATOM 646 N N . LEU A 1 87 ? -22.793 -11.827 34.251 1.00 77.19 87 LEU A N 1
ATOM 647 C CA . LEU A 1 87 ? -21.443 -11.342 34.576 1.00 77.19 87 LEU A CA 1
ATOM 648 C C . LEU A 1 87 ? -20.795 -12.119 35.738 1.00 77.19 87 LEU A C 1
ATOM 650 O O . LEU A 1 87 ? -19.566 -12.171 35.842 1.00 77.19 87 LEU A O 1
ATOM 654 N N . GLU A 1 88 ? -21.583 -12.680 36.655 1.00 83.19 88 GLU A N 1
ATOM 655 C CA . GLU A 1 88 ? -21.114 -13.527 37.758 1.00 83.19 88 GLU A CA 1
ATOM 656 C C . GLU A 1 88 ? -20.707 -14.919 37.279 1.00 83.19 88 GLU A C 1
ATOM 658 O O . GLU A 1 88 ? -19.574 -15.325 37.539 1.00 83.19 88 GLU A O 1
ATOM 663 N N . GLN A 1 89 ? -21.535 -15.568 36.462 1.00 74.12 89 GLN A N 1
ATOM 664 C CA . GLN A 1 89 ? -21.201 -16.808 35.761 1.00 74.12 89 GLN A CA 1
ATOM 665 C C . GLN A 1 89 ? -19.936 -16.648 34.901 1.00 74.12 89 GLN A C 1
ATOM 667 O O . GLN A 1 89 ? -19.021 -17.471 34.984 1.00 74.12 89 GLN A O 1
ATOM 672 N N . ALA A 1 90 ? -19.813 -15.527 34.181 1.00 68.50 90 ALA A N 1
ATOM 673 C CA . ALA A 1 90 ? -18.628 -15.172 33.399 1.00 68.50 90 ALA A CA 1
ATOM 674 C C . ALA A 1 90 ? -17.326 -14.986 34.208 1.00 68.50 90 ALA A C 1
ATOM 676 O O . ALA A 1 90 ? -16.262 -14.827 33.617 1.00 68.50 90 ALA A O 1
ATOM 677 N N . ALA A 1 91 ? -17.382 -14.988 35.542 1.00 66.31 91 ALA A N 1
ATOM 678 C CA . ALA A 1 91 ? -16.203 -14.934 36.406 1.00 66.31 91 ALA A CA 1
ATOM 679 C C . ALA A 1 91 ? -15.839 -16.297 37.032 1.00 66.31 91 ALA A C 1
ATOM 681 O O . ALA A 1 91 ? -14.985 -16.333 37.915 1.00 66.31 91 ALA A O 1
ATOM 682 N N . SER A 1 92 ? -16.492 -17.397 36.624 1.00 62.09 92 SER A N 1
ATOM 683 C CA . SER A 1 92 ? -16.428 -18.687 37.340 1.00 62.09 92 SER A CA 1
ATOM 684 C C . SER A 1 92 ? -16.088 -19.936 36.507 1.00 62.09 92 SER A C 1
ATOM 686 O O . SER A 1 92 ? -15.867 -20.990 37.098 1.00 62.09 92 SER A O 1
ATOM 688 N N . VAL A 1 93 ? -16.017 -19.852 35.169 1.00 50.94 93 VAL A N 1
ATOM 689 C CA . VAL A 1 93 ? -15.803 -21.014 34.272 1.00 50.94 93 VAL A CA 1
ATOM 690 C C . VAL A 1 93 ? -14.824 -20.661 33.144 1.00 50.94 93 VAL A C 1
ATOM 692 O O . VAL A 1 93 ? -14.932 -19.589 32.561 1.00 50.94 93 VAL A O 1
ATOM 695 N N . GLU A 1 94 ? -13.885 -21.549 32.798 1.00 51.62 94 GLU A N 1
ATOM 696 C CA . GLU A 1 94 ? -12.808 -21.243 31.830 1.00 51.62 94 GLU A CA 1
ATOM 697 C C . GLU A 1 94 ? -13.188 -21.398 30.336 1.00 51.62 94 GLU A C 1
ATOM 699 O O . GLU A 1 94 ? -12.413 -20.975 29.482 1.00 51.62 94 GLU A O 1
ATOM 704 N N . THR A 1 95 ? -14.361 -21.952 29.990 1.00 41.00 95 THR A N 1
ATOM 705 C CA . THR A 1 95 ? -14.793 -22.165 28.585 1.00 41.00 95 THR A CA 1
ATOM 706 C C . THR A 1 95 ? -15.946 -21.264 28.137 1.00 41.00 95 THR A C 1
ATOM 708 O O . THR A 1 95 ? -15.798 -20.520 27.170 1.00 41.00 95 THR A O 1
ATOM 711 N N . ASP A 1 96 ? -17.082 -21.276 28.840 1.00 45.66 96 ASP A N 1
ATOM 712 C CA . ASP A 1 96 ? -18.308 -20.583 28.394 1.00 45.66 96 ASP A CA 1
ATOM 713 C C . ASP A 1 96 ? -18.453 -19.146 28.916 1.00 45.66 96 ASP A C 1
ATOM 715 O O . ASP A 1 96 ? -19.346 -18.403 28.492 1.00 45.66 96 ASP A O 1
ATOM 719 N N . ALA A 1 97 ? -17.532 -18.702 29.781 1.00 58.59 97 ALA A N 1
ATOM 720 C CA . ALA A 1 97 ? -17.525 -17.344 30.328 1.00 58.59 97 ALA A CA 1
ATOM 721 C C . ALA A 1 97 ? -17.548 -16.250 29.252 1.00 58.59 97 ALA A C 1
ATOM 723 O O . ALA A 1 97 ? -18.112 -15.182 29.486 1.00 58.59 97 ALA A O 1
ATOM 724 N N . GLY A 1 98 ? -16.997 -16.522 28.063 1.00 58.22 98 GLY A N 1
ATOM 725 C CA . GLY A 1 98 ? -17.068 -15.617 26.921 1.00 58.22 98 GLY A CA 1
ATOM 726 C C . GLY A 1 98 ? -18.506 -15.211 26.589 1.00 58.22 98 GLY A C 1
ATOM 727 O O . GLY A 1 98 ? -18.817 -14.023 26.611 1.00 58.22 98 GLY A O 1
ATOM 728 N N . LEU A 1 99 ? -19.400 -16.171 26.328 1.00 57.31 99 LEU A N 1
ATOM 729 C CA . LEU A 1 99 ? -20.781 -15.889 25.911 1.00 57.31 99 LEU A CA 1
ATOM 730 C C . LEU A 1 99 ? -21.614 -15.265 27.037 1.00 57.31 99 LEU A C 1
ATOM 732 O O . LEU A 1 99 ? -22.308 -14.273 26.797 1.00 57.31 99 LEU A O 1
ATOM 736 N N . ALA A 1 100 ? -21.476 -15.774 28.266 1.00 64.06 100 ALA A N 1
ATOM 737 C CA . ALA A 1 100 ? -22.121 -15.190 29.440 1.00 64.06 100 ALA A CA 1
ATOM 738 C C . ALA A 1 100 ? -21.706 -13.716 29.638 1.00 64.06 100 ALA A C 1
ATOM 740 O O . ALA A 1 100 ? -22.556 -12.862 29.892 1.00 64.06 100 ALA A O 1
ATOM 741 N N . TRP A 1 101 ? -20.432 -13.372 29.407 1.00 71.69 101 TRP A N 1
ATOM 742 C CA . TRP A 1 101 ? -19.965 -11.983 29.465 1.00 71.69 101 TRP A CA 1
ATOM 743 C C . TRP A 1 101 ? -20.538 -11.119 28.335 1.00 71.69 101 TRP A C 1
ATOM 745 O O . TRP A 1 101 ? -20.915 -9.979 28.609 1.00 71.69 101 TRP A O 1
ATOM 755 N N . VAL A 1 102 ? -20.656 -11.635 27.092 1.00 60.50 102 VAL A N 1
ATOM 756 C CA . VAL A 1 102 ? -21.286 -10.881 25.977 1.00 60.50 102 VAL A CA 1
ATOM 757 C C . VAL A 1 102 ? -22.690 -10.460 26.401 1.00 60.50 102 VAL A C 1
ATOM 759 O O . VAL A 1 102 ? -23.040 -9.282 26.320 1.00 60.50 102 VAL A O 1
ATOM 762 N N . ALA A 1 103 ? -23.488 -11.429 26.854 1.00 63.28 103 ALA A N 1
ATOM 763 C CA . ALA A 1 103 ? -24.871 -11.205 27.237 1.00 63.28 103 ALA A CA 1
ATOM 764 C C . ALA A 1 103 ? -24.949 -10.252 28.438 1.00 63.28 103 ALA A C 1
ATOM 766 O O . ALA A 1 103 ? -25.594 -9.210 28.349 1.00 63.28 103 ALA A O 1
ATOM 767 N N . GLY A 1 104 ? -24.209 -10.533 29.515 1.00 68.25 104 GLY A N 1
ATOM 768 C CA . GLY A 1 104 ? -24.164 -9.697 30.713 1.00 68.25 104 GLY A CA 1
ATOM 769 C C . GLY A 1 104 ? -23.839 -8.226 30.422 1.00 68.25 104 GLY A C 1
ATOM 770 O O . GLY A 1 104 ? -24.577 -7.342 30.864 1.00 68.25 104 GLY A O 1
ATOM 771 N N . MET A 1 105 ? -22.798 -7.956 29.623 1.00 69.12 105 MET A N 1
ATOM 772 C CA . MET A 1 105 ? -22.393 -6.592 29.256 1.00 69.12 105 MET A CA 1
ATOM 773 C C . MET A 1 105 ? -23.361 -5.909 28.284 1.00 69.12 105 MET A C 1
ATOM 775 O O . MET A 1 105 ? -23.710 -4.750 28.513 1.00 69.12 105 MET A O 1
ATOM 779 N N . ARG A 1 106 ? -23.849 -6.593 27.237 1.00 64.06 106 ARG A N 1
ATOM 780 C CA . ARG A 1 106 ? -24.823 -5.998 26.296 1.00 64.06 106 ARG A CA 1
ATOM 781 C C . ARG A 1 106 ? -26.135 -5.638 26.983 1.00 64.06 106 ARG A C 1
ATOM 783 O O . ARG A 1 106 ? -26.708 -4.594 26.689 1.00 64.06 106 ARG A O 1
ATOM 790 N N . LEU A 1 107 ? -26.587 -6.463 27.926 1.00 69.19 107 LEU A N 1
ATOM 791 C CA . LEU A 1 107 ? -27.778 -6.185 28.729 1.00 69.19 107 LEU A CA 1
ATOM 792 C C . LEU A 1 107 ? -27.558 -5.026 29.694 1.00 69.19 107 LEU A C 1
ATOM 794 O O . LEU A 1 107 ? -28.443 -4.185 29.841 1.00 69.19 107 LEU A O 1
ATOM 798 N N . ALA A 1 108 ? -26.366 -4.929 30.292 1.00 72.94 108 ALA A N 1
ATOM 799 C CA . ALA A 1 108 ? -26.003 -3.762 31.078 1.00 72.94 108 ALA A CA 1
ATOM 800 C C . ALA A 1 108 ? -26.067 -2.499 30.207 1.00 72.94 108 ALA A C 1
ATOM 802 O O . ALA A 1 108 ? -26.756 -1.551 30.568 1.00 72.94 108 ALA A O 1
ATOM 803 N N . GLU A 1 109 ? -25.401 -2.461 29.055 1.00 67.06 109 GLU A N 1
ATOM 804 C CA . GLU A 1 109 ? -25.362 -1.270 28.198 1.00 67.06 109 GLU A CA 1
ATOM 805 C C . GLU A 1 109 ? -26.744 -0.907 27.621 1.00 67.06 109 GLU A C 1
ATOM 807 O O . GLU A 1 109 ? -27.179 0.244 27.721 1.00 67.06 109 GLU A O 1
ATOM 812 N N . GLY A 1 110 ? -27.486 -1.900 27.121 1.00 61.44 110 GLY A N 1
ATOM 813 C CA . GLY A 1 110 ? -28.815 -1.733 26.529 1.00 61.44 110 GLY A CA 1
ATOM 814 C C . GLY A 1 110 ? -29.923 -1.329 27.509 1.00 61.44 110 GLY A C 1
ATOM 815 O O . GLY A 1 110 ? -30.940 -0.787 27.064 1.00 61.44 110 GLY A O 1
ATOM 816 N N . ARG A 1 111 ? -29.739 -1.527 28.829 1.00 81.25 111 ARG A N 1
ATOM 817 C CA . ARG A 1 111 ? -30.797 -1.333 29.843 1.00 81.25 111 ARG A CA 1
ATOM 818 C C . ARG A 1 111 ? -31.508 0.014 29.744 1.00 81.25 111 ARG A C 1
ATOM 820 O O . ARG A 1 111 ? -32.726 0.048 29.769 1.00 81.25 111 ARG A O 1
ATOM 827 N N . ARG A 1 112 ? -30.773 1.106 29.505 1.00 75.75 112 ARG A N 1
ATOM 828 C CA . ARG A 1 112 ? -31.329 2.475 29.440 1.00 75.75 112 ARG A CA 1
ATOM 829 C C . ARG A 1 112 ? -32.248 2.730 28.243 1.00 75.75 112 ARG A C 1
ATOM 831 O O . ARG A 1 112 ? -33.019 3.687 28.267 1.00 75.75 112 ARG A O 1
ATOM 838 N N . THR A 1 113 ? -32.143 1.927 27.188 1.00 67.31 113 THR A N 1
ATOM 839 C CA . THR A 1 113 ? -33.061 1.991 26.043 1.00 67.31 113 THR A CA 1
ATOM 840 C C . THR A 1 113 ? -34.331 1.209 26.350 1.00 67.31 113 THR A C 1
ATOM 842 O O . THR A 1 113 ? -35.418 1.742 26.160 1.00 67.31 113 THR A O 1
ATOM 845 N N . VAL A 1 114 ? -34.199 0.014 26.936 1.00 68.69 114 VAL A N 1
ATOM 846 C CA . VAL A 1 114 ? -35.340 -0.778 27.427 1.00 68.69 114 VAL A CA 1
ATOM 847 C C . VAL A 1 114 ? -36.120 -0.018 28.506 1.00 68.69 114 VAL A C 1
ATOM 849 O O . VAL A 1 114 ? -37.343 0.035 28.440 1.00 68.69 114 VAL A O 1
ATOM 852 N N . ASP A 1 115 ? -35.425 0.641 29.441 1.00 80.62 115 ASP A N 1
ATOM 853 C CA . ASP A 1 115 ? -36.022 1.492 30.477 1.00 80.62 115 ASP A CA 1
ATOM 854 C C . ASP A 1 115 ? -36.954 2.543 29.856 1.00 80.62 115 ASP A C 1
ATOM 856 O O . ASP A 1 115 ? -38.107 2.671 30.259 1.00 80.62 115 ASP A O 1
ATOM 860 N N . ARG A 1 116 ? -36.471 3.264 28.833 1.00 76.44 116 ARG A N 1
ATOM 861 C CA . ARG A 1 116 ? -37.229 4.309 28.131 1.00 76.44 116 ARG A CA 1
ATOM 862 C C . ARG A 1 116 ? -38.420 3.734 27.366 1.00 76.44 116 ARG A C 1
ATOM 864 O O . ARG A 1 116 ? -39.522 4.267 27.486 1.00 76.44 116 ARG A O 1
ATOM 871 N N . ALA A 1 117 ? -38.204 2.652 26.619 1.00 69.69 117 ALA A N 1
ATOM 872 C CA . ALA A 1 117 ? -39.244 1.986 25.844 1.00 69.69 117 ALA A CA 1
ATOM 873 C C . ALA A 1 117 ? -40.391 1.526 26.758 1.00 69.69 117 ALA A C 1
ATOM 875 O O . ALA A 1 117 ? -41.540 1.918 26.555 1.00 69.69 117 ALA A O 1
ATOM 876 N N . LEU A 1 118 ? -40.082 0.793 27.832 1.00 78.62 118 LEU A N 1
ATOM 877 C CA . LEU A 1 118 ? -41.079 0.346 28.806 1.00 78.62 118 LEU A CA 1
ATOM 878 C C . LEU A 1 118 ? -41.719 1.511 29.572 1.00 78.62 118 LEU A C 1
ATOM 880 O O . LEU A 1 118 ? -42.921 1.484 29.819 1.00 78.62 118 LEU A O 1
ATOM 884 N N . GLN A 1 119 ? -40.970 2.563 29.911 1.00 82.56 119 GLN A N 1
ATOM 885 C CA . GLN A 1 119 ? -41.540 3.729 30.590 1.00 82.56 119 GLN A CA 1
ATOM 886 C C . GLN A 1 119 ? -42.530 4.500 29.697 1.00 82.56 119 GLN A C 1
ATOM 888 O O . GLN A 1 119 ? -43.536 4.988 30.210 1.00 82.56 119 GLN A O 1
ATOM 893 N N . SER A 1 120 ? -42.343 4.508 28.369 1.00 80.00 120 SER A N 1
ATOM 894 C CA . SER A 1 120 ? -43.325 5.070 27.421 1.00 80.00 120 SER A CA 1
ATOM 895 C C . SER A 1 120 ? -44.673 4.325 27.415 1.00 80.00 120 SER A C 1
ATOM 897 O O . SER A 1 120 ? -45.708 4.913 27.094 1.00 80.00 120 SER A O 1
ATOM 899 N N . LEU A 1 121 ? -44.716 3.054 27.848 1.00 77.75 121 LEU A N 1
ATOM 900 C CA . LEU A 1 121 ? -45.977 2.313 27.999 1.00 77.75 121 LEU A CA 1
ATOM 901 C C . LEU A 1 121 ? -46.879 2.915 29.085 1.00 77.75 121 LEU A C 1
ATOM 903 O O . LEU A 1 121 ? -48.101 2.833 28.968 1.00 77.75 121 LEU A O 1
ATOM 907 N N . LEU A 1 122 ? -46.306 3.565 30.106 1.00 81.19 122 LEU A N 1
ATOM 908 C CA . LEU A 1 122 ? -47.075 4.259 31.146 1.00 81.19 122 LEU A CA 1
ATOM 909 C C . LEU A 1 122 ? -47.738 5.546 30.632 1.00 81.19 122 LEU A C 1
ATOM 911 O O . LEU A 1 122 ? -48.760 5.949 31.189 1.00 81.19 122 LEU A O 1
ATOM 915 N N . GLU A 1 123 ? -47.182 6.160 29.585 1.00 84.44 123 GLU A N 1
ATOM 916 C CA . GLU A 1 123 ? -47.663 7.408 28.974 1.00 84.44 123 GLU A CA 1
ATOM 917 C C . GLU A 1 123 ? -48.812 7.169 27.974 1.00 84.44 123 GLU A C 1
ATOM 919 O O . GLU A 1 123 ? -49.638 8.055 27.743 1.00 84.44 123 GLU A O 1
ATOM 924 N N . ARG A 1 124 ? -48.911 5.955 27.414 1.00 81.44 124 ARG A N 1
ATOM 925 C CA . ARG A 1 124 ? -50.031 5.507 26.562 1.00 81.44 124 ARG A CA 1
ATOM 926 C C . ARG A 1 124 ? -51.333 5.349 27.370 1.00 81.44 124 ARG A C 1
ATOM 928 O O . ARG A 1 124 ? -51.264 5.005 28.548 1.00 81.44 124 ARG A O 1
ATOM 935 N N . PRO A 1 125 ? -52.533 5.506 26.780 1.00 84.75 125 PRO A N 1
ATOM 936 C CA . PRO A 1 125 ? -53.799 5.255 27.481 1.00 84.75 125 PRO A CA 1
ATOM 937 C C . PRO A 1 125 ? -53.902 3.830 28.056 1.00 84.75 125 PRO A C 1
ATOM 939 O O . PRO A 1 125 ? -53.457 2.876 27.426 1.00 84.75 125 PRO A O 1
ATOM 942 N N . ALA A 1 126 ? -54.566 3.659 29.206 1.00 82.06 126 ALA A N 1
ATOM 943 C CA . ALA A 1 126 ? -54.806 2.339 29.824 1.00 82.06 126 ALA A CA 1
ATOM 944 C C . ALA A 1 126 ? -55.655 1.380 28.951 1.00 82.06 126 ALA A C 1
ATOM 946 O O . ALA A 1 126 ? -55.651 0.162 29.144 1.00 82.06 126 ALA A O 1
ATOM 947 N N . ASP A 1 127 ? -56.364 1.933 27.965 1.00 81.75 127 ASP A N 1
ATOM 948 C CA . ASP A 1 127 ? -57.171 1.194 26.994 1.00 81.75 127 ASP A CA 1
ATOM 949 C C . ASP A 1 127 ? -56.440 0.900 25.671 1.00 81.75 127 ASP A C 1
ATOM 951 O O . ASP A 1 127 ? -57.026 0.289 24.779 1.00 81.75 127 ASP A O 1
ATOM 955 N N . ASP A 1 128 ? -55.165 1.289 25.536 1.00 76.69 128 ASP A N 1
ATOM 956 C CA . ASP A 1 128 ? -54.333 0.914 24.388 1.00 76.69 128 ASP A CA 1
ATOM 957 C C . ASP A 1 128 ? -54.082 -0.613 24.393 1.00 76.69 128 ASP A C 1
ATOM 959 O O . ASP A 1 128 ? -53.471 -1.132 25.338 1.00 76.69 128 ASP A O 1
ATOM 963 N N . PRO A 1 129 ? -54.516 -1.364 23.358 1.00 71.62 129 PRO A N 1
ATOM 964 C CA . PRO A 1 129 ? -54.298 -2.807 23.293 1.00 71.62 129 PRO A CA 1
ATOM 965 C C . PRO A 1 129 ? -52.810 -3.185 23.250 1.00 71.62 129 PRO A C 1
ATOM 967 O O . PRO A 1 129 ? -52.462 -4.268 23.714 1.00 71.62 129 PRO A O 1
ATOM 970 N N . LEU A 1 130 ? -51.925 -2.307 22.761 1.00 69.19 130 LEU A N 1
ATOM 971 C CA . LEU A 1 130 ? -50.477 -2.534 22.772 1.00 69.19 130 LEU A CA 1
ATOM 972 C C . LEU A 1 130 ? -49.901 -2.400 24.189 1.00 69.19 130 LEU A C 1
ATOM 974 O O . LEU A 1 130 ? -49.079 -3.224 24.582 1.00 69.19 130 LEU A O 1
ATOM 978 N N . ARG A 1 131 ? -50.376 -1.426 24.986 1.00 79.19 131 ARG A N 1
ATOM 979 C CA . ARG A 1 131 ? -50.006 -1.295 26.410 1.00 79.19 131 ARG A CA 1
ATOM 980 C C . ARG A 1 131 ? -50.403 -2.551 27.180 1.00 79.19 131 ARG A C 1
ATOM 982 O O . ARG A 1 131 ? -49.574 -3.105 27.894 1.00 79.19 131 ARG A O 1
ATOM 989 N N . ARG A 1 132 ? -51.644 -3.020 27.005 1.00 75.88 132 ARG A N 1
ATOM 990 C CA . ARG A 1 132 ? -52.138 -4.239 27.667 1.00 75.88 132 ARG A CA 1
ATOM 991 C C . ARG A 1 132 ? -51.347 -5.475 27.232 1.00 75.88 132 ARG A C 1
ATOM 993 O O . ARG A 1 132 ? -50.772 -6.136 28.083 1.00 75.88 132 ARG A O 1
ATOM 1000 N N . SER A 1 133 ? -51.198 -5.709 25.925 1.00 72.19 133 SER A N 1
ATOM 1001 C CA . SER A 1 133 ? -50.456 -6.867 25.403 1.00 72.19 133 SER A CA 1
ATOM 1002 C C . SER A 1 133 ? -48.986 -6.905 25.839 1.00 72.19 133 SER A C 1
ATOM 1004 O O . SER A 1 133 ? -48.441 -7.995 26.001 1.00 72.19 133 SER A O 1
ATOM 1006 N N . ALA A 1 134 ? -48.336 -5.751 26.023 1.00 70.94 134 ALA A N 1
ATOM 1007 C CA . ALA A 1 134 ? -46.977 -5.683 26.554 1.00 70.94 134 ALA A CA 1
ATOM 1008 C C . ALA A 1 134 ? -46.934 -5.973 28.068 1.00 70.94 134 ALA A C 1
ATOM 1010 O O . ALA A 1 134 ? -46.079 -6.728 28.526 1.00 70.94 134 ALA A O 1
ATOM 1011 N N . LEU A 1 135 ? -47.871 -5.419 28.847 1.00 76.44 135 LEU A N 1
ATOM 1012 C CA . LEU A 1 135 ? -47.955 -5.648 30.294 1.00 76.44 135 LEU A CA 1
ATOM 1013 C C . LEU A 1 135 ? -48.355 -7.087 30.650 1.00 76.44 135 LEU A C 1
ATOM 1015 O O . LEU A 1 135 ? -47.781 -7.643 31.580 1.00 76.44 135 LEU A O 1
ATOM 1019 N N . ASP A 1 136 ? -49.273 -7.708 29.903 1.00 74.56 136 ASP A N 1
ATOM 1020 C CA . ASP A 1 136 ? -49.699 -9.101 30.111 1.00 74.56 136 ASP A CA 1
ATOM 1021 C C . ASP A 1 136 ? -48.527 -10.086 29.920 1.00 74.56 136 ASP A C 1
ATOM 1023 O O . ASP A 1 136 ? -48.390 -11.054 30.673 1.00 74.56 136 ASP A O 1
ATOM 1027 N N . GLY A 1 137 ? -47.638 -9.803 28.957 1.00 69.31 137 GLY A N 1
ATOM 1028 C CA . GLY A 1 137 ? -46.376 -10.527 28.782 1.00 69.31 137 GLY A CA 1
ATOM 1029 C C . GLY A 1 137 ? -45.426 -10.319 29.965 1.00 69.31 137 GLY A C 1
ATOM 1030 O O . GLY A 1 137 ? -44.998 -11.286 30.594 1.00 69.31 137 GLY A O 1
ATOM 1031 N N . LEU A 1 138 ? -45.149 -9.060 30.324 1.00 70.81 138 LEU A N 1
ATOM 1032 C CA . LEU A 1 138 ? -44.262 -8.708 31.445 1.00 70.81 138 LEU A CA 1
ATOM 1033 C C . LEU A 1 138 ? -44.756 -9.208 32.814 1.00 70.81 138 LEU A C 1
ATOM 1035 O O . LEU A 1 138 ? -43.939 -9.411 33.707 1.00 70.81 138 LEU A O 1
ATOM 1039 N N . ALA A 1 139 ? -46.064 -9.421 32.983 1.00 70.19 139 ALA A N 1
ATOM 1040 C CA . ALA A 1 139 ? -46.670 -9.973 34.194 1.00 70.19 139 ALA A CA 1
ATOM 1041 C C . ALA A 1 139 ? -46.492 -11.499 34.340 1.00 70.19 139 ALA A C 1
ATOM 1043 O O . ALA A 1 139 ? -46.776 -12.043 35.408 1.00 70.19 139 ALA A O 1
ATOM 1044 N N . SER A 1 140 ? -46.010 -12.187 33.297 1.00 62.25 140 SER A N 1
ATOM 1045 C CA . SER A 1 140 ? -45.801 -13.643 33.278 1.00 62.25 140 SER A CA 1
ATOM 1046 C C . SER A 1 140 ? -44.329 -14.045 33.048 1.00 62.25 140 SER A C 1
ATOM 1048 O O . SER A 1 140 ? -44.063 -14.879 32.177 1.00 62.25 140 SER A O 1
ATOM 1050 N N . PRO A 1 141 ? -43.343 -13.494 33.790 1.00 53.62 141 PRO A N 1
ATOM 1051 C CA . PRO A 1 141 ? -41.949 -13.880 33.613 1.00 53.62 141 PRO A CA 1
ATOM 1052 C C . PRO A 1 141 ? -41.741 -15.342 34.050 1.00 53.62 141 PRO A C 1
ATOM 1054 O O . PRO A 1 141 ? -42.297 -15.762 35.073 1.00 53.62 141 PRO A O 1
ATOM 1057 N N . PRO A 1 142 ? -40.925 -16.135 33.330 1.00 52.50 142 PRO A N 1
ATOM 1058 C CA . PRO A 1 142 ? -40.580 -17.480 33.776 1.00 52.50 142 PRO A CA 1
ATOM 1059 C C . PRO A 1 142 ? -39.838 -17.411 35.125 1.00 52.50 142 PRO A C 1
ATOM 1061 O O . PRO A 1 142 ? -39.004 -16.521 35.323 1.00 52.50 142 PRO A O 1
ATOM 1064 N N . PRO A 1 143 ? -40.110 -18.326 36.074 1.00 50.12 143 PRO A N 1
ATOM 1065 C CA . PRO A 1 143 ? -39.381 -18.355 37.334 1.00 50.12 143 PRO A CA 1
ATOM 1066 C C . PRO A 1 143 ? -37.918 -18.742 37.062 1.00 50.12 143 PRO A C 1
ATOM 1068 O O . PRO A 1 143 ? -37.694 -19.793 36.460 1.00 50.12 143 PRO A O 1
ATOM 1071 N N . PRO A 1 144 ? -36.920 -17.958 37.515 1.00 46.50 144 PRO A N 1
ATOM 1072 C CA . PRO A 1 144 ? -35.519 -18.291 37.282 1.00 46.50 144 PRO A CA 1
ATOM 1073 C C . PRO A 1 144 ? -35.180 -19.623 37.956 1.00 46.50 144 PRO A C 1
ATOM 1075 O O . PRO A 1 144 ? -35.458 -19.822 39.148 1.00 46.50 144 PRO A O 1
ATOM 1078 N N . SER A 1 145 ? -34.578 -20.541 37.202 1.00 49.53 145 SER A N 1
ATOM 1079 C CA . SER A 1 145 ? -34.087 -21.796 37.751 1.00 49.53 145 SER A CA 1
ATOM 1080 C C . SER A 1 145 ? -32.899 -21.543 38.686 1.00 49.53 145 SER A C 1
ATOM 1082 O O . SER A 1 145 ? -32.288 -20.474 38.719 1.00 49.53 145 SER A O 1
ATOM 1084 N N . ARG A 1 146 ? -32.576 -22.544 39.508 1.00 47.34 146 ARG A N 1
ATOM 1085 C CA . ARG A 1 146 ? -31.459 -22.479 40.467 1.00 47.34 146 ARG A CA 1
ATOM 1086 C C . ARG A 1 146 ? -30.200 -23.196 39.975 1.00 47.34 146 ARG A C 1
ATOM 1088 O O . ARG A 1 146 ? -29.290 -23.412 40.771 1.00 47.34 146 ARG A O 1
ATOM 1095 N N . HIS A 1 147 ? -30.164 -23.600 38.706 1.00 48.41 147 HIS A N 1
ATOM 1096 C CA . HIS A 1 147 ? -29.025 -24.295 38.115 1.00 48.41 147 HIS A CA 1
ATOM 1097 C C . HIS A 1 147 ? -28.187 -23.319 37.274 1.00 48.41 147 HIS A C 1
ATOM 1099 O O . HIS A 1 147 ? -28.754 -22.575 36.476 1.00 48.41 147 HIS A O 1
ATOM 1105 N N . PRO A 1 148 ? -26.849 -23.304 37.431 1.00 47.91 148 PRO A N 1
ATOM 1106 C CA . PRO A 1 148 ? -25.991 -22.387 36.679 1.00 47.91 148 PRO A CA 1
ATOM 1107 C C . PRO A 1 148 ? -26.026 -22.681 35.173 1.00 47.91 148 PRO A C 1
ATOM 1109 O O . PRO A 1 148 ? -25.990 -21.757 34.366 1.00 47.91 148 PRO A O 1
ATOM 1112 N N . ASP A 1 149 ? -26.164 -23.952 34.794 1.00 49.78 149 ASP A N 1
ATOM 1113 C CA . ASP A 1 149 ? -26.125 -24.397 33.397 1.00 49.78 149 ASP A CA 1
ATOM 1114 C C . ASP A 1 149 ? -27.341 -23.913 32.583 1.00 49.78 149 ASP A C 1
ATOM 1116 O O . ASP A 1 149 ? -27.234 -23.719 31.378 1.00 49.78 149 ASP A O 1
ATOM 1120 N N . SER A 1 150 ? -28.480 -23.658 33.241 1.00 54.41 150 SER A N 1
ATOM 1121 C CA . SER A 1 150 ? -29.715 -23.135 32.633 1.00 54.41 150 SER A CA 1
ATOM 1122 C C . SER A 1 150 ? -29.912 -21.625 32.817 1.00 54.41 150 SER A C 1
ATOM 1124 O O . SER A 1 150 ? -30.842 -21.059 32.246 1.00 54.41 150 SER A O 1
ATOM 1126 N N . ALA A 1 151 ? -29.027 -20.938 33.549 1.00 51.78 151 ALA A N 1
ATOM 1127 C CA . ALA A 1 151 ? -29.145 -19.499 33.804 1.00 51.78 151 ALA A CA 1
ATOM 1128 C C . ALA A 1 151 ? -29.120 -18.646 32.517 1.00 51.78 151 ALA A C 1
ATOM 1130 O O . ALA A 1 151 ? -29.709 -17.565 32.481 1.00 51.78 151 ALA A O 1
ATOM 1131 N N . LEU A 1 152 ? -28.469 -19.133 31.453 1.00 53.09 152 LEU A N 1
ATOM 1132 C CA . LEU A 1 152 ? -28.406 -18.452 30.159 1.00 53.09 152 LEU A CA 1
ATOM 1133 C C . LEU A 1 152 ? -29.708 -18.607 29.346 1.00 53.09 152 LEU A C 1
ATOM 1135 O O . LEU A 1 152 ? -30.134 -17.642 28.710 1.00 53.09 152 LEU A O 1
ATOM 1139 N N . ASP A 1 153 ? -30.377 -19.761 29.438 1.00 56.31 153 ASP A N 1
ATOM 1140 C CA . ASP A 1 153 ? -31.690 -20.015 28.821 1.00 56.31 153 ASP A CA 1
ATOM 1141 C C . ASP A 1 153 ? -32.821 -19.303 29.581 1.00 56.31 153 ASP A C 1
ATOM 1143 O O . ASP A 1 153 ? -33.696 -18.687 28.965 1.00 56.31 153 ASP A O 1
ATOM 1147 N N . ASP A 1 154 ? -32.779 -19.308 30.919 1.00 56.50 154 ASP A N 1
ATOM 1148 C CA . ASP A 1 154 ? -33.706 -18.545 31.765 1.00 56.50 154 ASP A CA 1
ATOM 1149 C C . ASP A 1 154 ? -33.599 -17.045 31.475 1.00 56.50 154 ASP A C 1
ATOM 1151 O O . ASP A 1 154 ? -34.611 -16.368 31.271 1.00 56.50 154 ASP A O 1
ATOM 1155 N N . ALA A 1 155 ? -32.363 -16.529 31.414 1.00 54.53 155 ALA A N 1
ATOM 1156 C CA . ALA A 1 155 ? -32.107 -15.155 31.018 1.00 54.53 155 ALA A CA 1
ATOM 1157 C C . ALA A 1 155 ? -32.656 -14.905 29.609 1.00 54.53 155 ALA A C 1
ATOM 1159 O O . ALA A 1 155 ? -33.456 -13.993 29.444 1.00 54.53 155 ALA A O 1
ATOM 1160 N N . SER A 1 156 ? -32.304 -15.723 28.611 1.00 56.62 156 SER A N 1
ATOM 1161 C CA . SER A 1 156 ? -32.798 -15.575 27.233 1.00 56.62 156 SER A CA 1
ATOM 1162 C C . SER A 1 156 ? -34.332 -15.508 27.160 1.00 56.62 156 SER A C 1
ATOM 1164 O O . SER A 1 156 ? -34.881 -14.611 26.517 1.00 56.62 156 SER A O 1
ATOM 1166 N N . THR A 1 157 ? -35.030 -16.371 27.901 1.00 60.31 157 THR A N 1
ATOM 1167 C CA . THR A 1 157 ? -36.500 -16.438 27.920 1.00 60.31 157 THR A CA 1
ATOM 1168 C C . THR A 1 157 ? -37.129 -15.215 28.600 1.00 60.31 157 THR A C 1
ATOM 1170 O O . THR A 1 157 ? -38.051 -14.596 28.057 1.00 60.31 157 THR A O 1
ATOM 1173 N N . ALA A 1 158 ? -36.612 -14.806 29.765 1.00 58.53 158 ALA A N 1
ATOM 1174 C CA . ALA A 1 158 ? -37.060 -13.589 30.447 1.00 58.53 158 ALA A CA 1
ATOM 1175 C C . ALA A 1 158 ? -36.771 -12.323 29.616 1.00 58.53 158 ALA A C 1
ATOM 1177 O O . ALA A 1 158 ? -37.555 -11.373 29.616 1.00 58.53 158 ALA A O 1
ATOM 1178 N N . LEU A 1 159 ? -35.665 -12.325 28.869 1.00 62.25 159 LEU A N 1
ATOM 1179 C CA . LEU A 1 159 ? -35.246 -11.222 28.013 1.00 62.25 159 LEU A CA 1
ATOM 1180 C C . LEU A 1 159 ? -36.078 -11.109 26.741 1.00 62.25 159 LEU A C 1
ATOM 1182 O O . LEU A 1 159 ? -36.381 -9.978 26.382 1.00 62.25 159 LEU A O 1
ATOM 1186 N N . SER A 1 160 ? -36.495 -12.211 26.099 1.00 59.50 160 SER A N 1
ATOM 1187 C CA . SER A 1 160 ? -37.418 -12.139 24.949 1.00 59.50 160 SER A CA 1
ATOM 1188 C C . SER A 1 160 ? -38.670 -11.361 25.337 1.00 59.50 160 SER A C 1
ATOM 1190 O O . SER A 1 160 ? -38.952 -10.327 24.750 1.00 59.50 160 SER A O 1
ATOM 1192 N N . THR A 1 161 ? -39.318 -11.749 26.439 1.00 61.72 161 THR A N 1
ATOM 1193 C CA . THR A 1 161 ? -40.520 -11.080 26.968 1.00 61.72 161 THR A CA 1
ATOM 1194 C C . THR A 1 161 ? -40.324 -9.566 27.173 1.00 61.72 161 THR A C 1
ATOM 1196 O O . THR A 1 161 ? -41.211 -8.768 26.871 1.00 61.72 161 THR A O 1
ATOM 1199 N N . ILE A 1 162 ? -39.144 -9.152 27.650 1.00 61.44 162 ILE A N 1
ATOM 1200 C CA . ILE A 1 162 ? -38.778 -7.741 27.856 1.00 61.44 162 ILE A CA 1
ATOM 1201 C C . ILE A 1 162 ? -38.471 -7.019 26.526 1.00 61.44 162 ILE A C 1
ATOM 1203 O O . ILE A 1 162 ? -38.847 -5.857 26.358 1.00 61.44 162 ILE A O 1
ATOM 1207 N N . ILE A 1 163 ? -37.812 -7.690 25.578 1.00 61.91 163 ILE A N 1
ATOM 1208 C CA . ILE A 1 163 ? -37.499 -7.184 24.231 1.00 61.91 163 ILE A CA 1
ATOM 1209 C C . ILE A 1 163 ? -38.784 -6.997 23.422 1.00 61.91 163 ILE A C 1
ATOM 1211 O O . ILE A 1 163 ? -38.993 -5.927 22.858 1.00 61.91 163 ILE A O 1
ATOM 1215 N N . ASP A 1 164 ? -39.657 -8.001 23.405 1.00 63.19 164 ASP A N 1
ATOM 1216 C CA . ASP A 1 164 ? -40.922 -8.005 22.673 1.00 63.19 164 ASP A CA 1
ATOM 1217 C C . ASP A 1 164 ? -41.834 -6.871 23.174 1.00 63.19 164 ASP A C 1
ATOM 1219 O O . ASP A 1 164 ? -42.359 -6.088 22.378 1.00 63.19 164 ASP A O 1
ATOM 1223 N N . ALA A 1 165 ? -41.925 -6.681 24.497 1.00 57.03 165 ALA A N 1
ATOM 1224 C CA . ALA A 1 165 ? -42.622 -5.545 25.102 1.00 57.03 165 ALA A CA 1
ATOM 1225 C C . ALA A 1 165 ? -42.012 -4.179 24.715 1.00 57.03 165 ALA A C 1
ATOM 1227 O O . ALA A 1 165 ? -42.753 -3.227 24.467 1.00 57.03 165 ALA A O 1
ATOM 1228 N N . ALA A 1 166 ? -40.681 -4.067 24.619 1.00 58.38 166 ALA A N 1
ATOM 1229 C CA . ALA A 1 166 ? -40.002 -2.835 24.204 1.00 58.38 166 ALA A CA 1
ATOM 1230 C C . ALA A 1 166 ? -40.175 -2.528 22.700 1.00 58.38 166 ALA A C 1
ATOM 1232 O O . ALA A 1 166 ? -40.401 -1.375 22.330 1.00 58.38 166 ALA A O 1
ATOM 1233 N N . VAL A 1 167 ? -40.141 -3.546 21.834 1.00 62.31 167 VAL A N 1
ATOM 1234 C CA . VAL A 1 167 ? -40.391 -3.413 20.385 1.00 62.31 167 VAL A CA 1
ATOM 1235 C C . VAL A 1 167 ? -41.845 -3.005 20.116 1.00 62.31 167 VAL A C 1
ATOM 1237 O O . VAL A 1 167 ? -42.092 -2.126 19.289 1.00 62.31 167 VAL A O 1
ATOM 1240 N N . LEU A 1 168 ? -42.810 -3.556 20.863 1.00 57.47 168 LEU A N 1
ATOM 1241 C CA . LEU A 1 168 ? -44.215 -3.118 20.829 1.00 57.47 168 LEU A CA 1
ATOM 1242 C C . LEU A 1 168 ? -44.406 -1.675 21.346 1.00 57.47 168 LEU A C 1
ATOM 1244 O O . LEU A 1 168 ? -45.331 -0.980 20.911 1.00 57.47 168 LEU A O 1
ATOM 1248 N N . ALA A 1 169 ? -43.533 -1.209 22.246 1.00 58.25 169 ALA A N 1
ATOM 1249 C CA . ALA A 1 169 ? -43.576 0.143 22.799 1.00 58.25 169 ALA A CA 1
ATOM 1250 C C . ALA A 1 169 ? -43.063 1.219 21.825 1.00 58.25 169 ALA A C 1
ATOM 1252 O O . ALA A 1 169 ? -43.754 2.221 21.632 1.00 58.25 169 ALA A O 1
ATOM 1253 N N . GLU A 1 170 ? -41.901 1.018 21.190 1.00 57.56 170 GLU A N 1
ATOM 1254 C CA . GLU A 1 170 ? -41.298 2.004 20.270 1.00 57.56 170 GLU A CA 1
ATOM 1255 C C . GLU A 1 170 ? -41.690 1.798 18.789 1.00 57.56 170 GLU A C 1
ATOM 1257 O O . GLU A 1 170 ? -41.530 2.710 17.977 1.00 57.56 170 GLU A O 1
ATOM 1262 N N . GLY A 1 171 ? -42.246 0.639 18.412 1.00 46.03 171 GLY A N 1
ATOM 1263 C CA . GLY A 1 171 ? -42.721 0.364 17.046 1.00 46.03 171 GLY A CA 1
ATOM 1264 C C . GLY A 1 171 ? -41.608 0.204 16.001 1.00 46.03 171 GLY A C 1
ATOM 1265 O O . GLY A 1 171 ? -41.871 0.267 14.799 1.00 46.03 171 GLY A O 1
ATOM 1266 N N . GLN A 1 172 ? -40.367 0.010 16.449 1.00 46.81 172 GLN A N 1
ATOM 1267 C CA . GLN A 1 172 ? -39.181 -0.220 15.625 1.00 46.81 172 GLN A CA 1
ATOM 1268 C C . GLN A 1 172 ? -38.370 -1.386 16.204 1.00 46.81 172 GLN A C 1
ATOM 1270 O O . GLN A 1 172 ? -38.466 -1.693 17.391 1.00 46.81 172 GLN A O 1
ATOM 1275 N N . SER A 1 173 ? -37.547 -2.032 15.372 1.00 48.88 173 SER A N 1
ATOM 1276 C CA . SER A 1 173 ? -36.556 -2.989 15.874 1.00 48.88 173 SER A CA 1
ATOM 1277 C C . SER A 1 173 ? -35.565 -2.273 16.787 1.00 48.88 173 SER A C 1
ATOM 1279 O O . SER A 1 173 ? -35.043 -1.218 16.421 1.00 48.88 173 SER A O 1
ATOM 1281 N N . LEU A 1 174 ? -35.221 -2.896 17.917 1.00 47.09 174 LEU A N 1
ATOM 1282 C CA . LEU A 1 174 ? -34.037 -2.497 18.675 1.00 47.09 174 LEU A CA 1
ATOM 1283 C C . LEU A 1 174 ? -32.790 -2.574 17.770 1.00 47.09 174 LEU A C 1
ATOM 1285 O O . LEU A 1 174 ? -32.744 -3.347 16.807 1.00 47.09 174 LEU A O 1
ATOM 1289 N N . ALA A 1 175 ? -31.797 -1.733 18.067 1.00 42.78 175 ALA A N 1
ATOM 1290 C CA . ALA A 1 175 ? -30.640 -1.497 17.202 1.00 42.78 175 ALA A CA 1
ATOM 1291 C C . ALA A 1 175 ? -29.847 -2.783 16.860 1.00 42.78 175 ALA A C 1
ATOM 1293 O O . ALA A 1 175 ? -29.747 -3.683 17.702 1.00 42.78 175 ALA A O 1
ATOM 1294 N N . PRO A 1 176 ? -29.233 -2.873 15.660 1.00 35.75 176 PRO A N 1
ATOM 1295 C CA . PRO A 1 176 ? -28.439 -4.034 15.259 1.00 35.75 176 PRO A CA 1
ATOM 1296 C C . PRO A 1 176 ? -27.275 -4.251 16.238 1.00 35.75 176 PRO A C 1
ATOM 1298 O O . PRO A 1 176 ? -26.370 -3.427 16.343 1.00 35.75 176 PRO A O 1
ATOM 1301 N N . GLY A 1 177 ? -27.333 -5.352 16.991 1.00 39.50 177 GLY A N 1
ATOM 1302 C CA . GLY A 1 177 ? -26.455 -5.609 18.139 1.00 39.50 177 GLY A CA 1
ATOM 1303 C C . GLY A 1 177 ? -27.103 -6.489 19.215 1.00 39.50 177 GLY A C 1
ATOM 1304 O O . GLY A 1 177 ? -26.401 -7.215 19.923 1.00 39.50 177 GLY A O 1
ATOM 1305 N N . TRP A 1 178 ? -28.437 -6.507 19.289 1.00 43.03 178 TRP A N 1
ATOM 1306 C CA . TRP A 1 178 ? -29.177 -7.569 19.982 1.00 43.03 178 TRP A CA 1
ATOM 1307 C C . TRP A 1 178 ? -29.057 -8.901 19.210 1.00 43.03 178 TRP A C 1
ATOM 1309 O O . TRP A 1 178 ? -28.954 -8.878 17.980 1.00 43.03 178 TRP A O 1
ATOM 1319 N N . PRO A 1 179 ? -29.031 -10.062 19.893 1.00 34.28 179 PRO A N 1
ATOM 1320 C CA . PRO A 1 179 ? -29.009 -11.360 19.225 1.00 34.28 179 PRO A CA 1
ATOM 1321 C C . PRO A 1 179 ? -30.356 -11.628 18.538 1.00 34.28 179 PRO A C 1
ATOM 1323 O O . PRO A 1 179 ? -31.391 -11.689 19.195 1.00 34.28 179 PRO A O 1
ATOM 1326 N N . VAL A 1 180 ? -30.336 -11.804 17.216 1.00 32.34 180 VAL A N 1
ATOM 1327 C CA . VAL A 1 180 ? -31.513 -12.193 16.425 1.00 32.34 180 VAL A CA 1
ATOM 1328 C C . VAL A 1 180 ? -31.481 -13.701 16.198 1.00 32.34 180 VAL A C 1
ATOM 1330 O O . VAL A 1 180 ? -30.483 -14.229 15.709 1.00 32.34 180 VAL A O 1
ATOM 1333 N N . VAL A 1 181 ? -32.582 -14.384 16.512 1.00 30.75 181 VAL A N 1
ATOM 1334 C CA . VAL A 1 181 ? -32.797 -15.803 16.201 1.00 30.75 181 VAL A CA 1
ATOM 1335 C C . VAL A 1 181 ? -33.875 -15.889 15.119 1.00 30.75 181 VAL A C 1
ATOM 1337 O O . VAL A 1 181 ? -34.987 -15.408 15.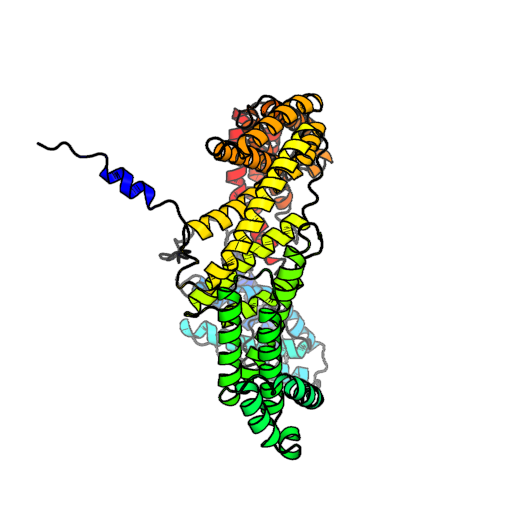316 1.00 30.75 181 VAL A O 1
ATOM 1340 N N . GLY A 1 182 ? -33.546 -16.467 13.961 1.00 28.50 182 GLY A N 1
ATOM 1341 C CA . GLY A 1 182 ? -34.438 -16.559 12.800 1.00 28.50 182 GLY A CA 1
ATOM 1342 C C . GLY A 1 182 ? -34.125 -17.806 11.955 1.00 28.50 182 GLY A C 1
ATOM 1343 O O . GLY A 1 182 ? -32.938 -18.047 11.737 1.00 28.50 182 GLY A O 1
ATOM 1344 N N . PRO A 1 183 ? -35.116 -18.603 11.493 1.00 30.80 183 PRO A N 1
ATOM 1345 C CA . PRO A 1 183 ? -34.830 -19.916 10.892 1.00 30.80 183 PRO A CA 1
ATOM 1346 C C . PRO A 1 183 ? -34.229 -19.916 9.472 1.00 30.80 183 PRO A C 1
ATOM 1348 O O . PRO A 1 183 ? -33.157 -20.480 9.276 1.00 30.80 183 PRO A O 1
ATOM 1351 N N . ASP A 1 184 ? -34.898 -19.311 8.478 1.00 33.59 184 ASP A N 1
ATOM 1352 C CA . ASP A 1 184 ? -34.656 -19.593 7.048 1.00 33.59 184 ASP A CA 1
ATOM 1353 C C . ASP A 1 184 ? -34.803 -18.353 6.138 1.00 33.59 184 ASP A C 1
ATOM 1355 O O . ASP A 1 184 ? -35.604 -17.459 6.418 1.00 33.59 184 ASP A O 1
ATOM 1359 N N . GLY A 1 185 ? -34.101 -18.317 4.992 1.00 29.38 185 GLY A N 1
ATOM 1360 C CA . GLY A 1 185 ? -34.302 -17.278 3.965 1.00 29.38 185 GLY A CA 1
ATOM 1361 C C . GLY A 1 185 ? -33.528 -17.465 2.645 1.00 29.38 185 GLY A C 1
ATOM 1362 O O . GLY A 1 185 ? -32.388 -17.922 2.641 1.00 29.38 185 GLY A O 1
ATOM 1363 N N . GLY A 1 186 ? -34.134 -17.071 1.511 1.00 26.58 186 GLY A N 1
ATOM 1364 C CA . GLY A 1 186 ? -33.504 -17.073 0.175 1.00 26.58 186 GLY A CA 1
ATOM 1365 C C . GLY A 1 186 ? -34.441 -16.635 -0.985 1.00 26.58 186 GLY A C 1
ATOM 1366 O O . GLY A 1 186 ? -35.636 -16.917 -0.908 1.00 26.58 186 GLY A O 1
ATOM 1367 N N . PRO A 1 187 ? -33.950 -15.952 -2.051 1.00 26.88 187 PRO A N 1
ATOM 1368 C CA . PRO A 1 187 ? -34.763 -15.461 -3.186 1.00 26.88 187 PRO A CA 1
ATOM 1369 C C . PRO A 1 187 ? -34.572 -16.223 -4.531 1.00 26.88 187 PRO A C 1
ATOM 1371 O O . PRO A 1 187 ? -33.689 -17.067 -4.662 1.00 26.88 187 PRO A O 1
ATOM 1374 N N . ILE A 1 188 ? -35.388 -15.898 -5.554 1.00 26.59 188 ILE A N 1
ATOM 1375 C CA . ILE A 1 188 ? -35.471 -16.557 -6.889 1.00 26.59 188 ILE A CA 1
ATOM 1376 C C . ILE A 1 188 ? -35.481 -15.504 -8.034 1.00 26.59 188 ILE A C 1
ATOM 1378 O O . ILE A 1 188 ? -35.905 -14.374 -7.805 1.00 26.59 188 ILE A O 1
ATOM 1382 N N . ALA A 1 189 ? -35.047 -15.854 -9.264 1.00 30.67 189 ALA A N 1
ATOM 1383 C CA . ALA A 1 189 ? -35.039 -14.971 -10.453 1.00 30.67 189 ALA A CA 1
ATOM 1384 C C . ALA A 1 189 ? -35.229 -15.708 -11.814 1.00 30.67 189 ALA A C 1
ATOM 1386 O O . ALA A 1 189 ? -35.054 -16.923 -11.888 1.00 30.67 189 ALA A O 1
ATOM 1387 N N . SER A 1 190 ? -35.566 -14.962 -12.885 1.00 34.41 190 SER A N 1
ATOM 1388 C CA . SER A 1 190 ? -35.723 -15.376 -14.312 1.00 34.41 190 SER A CA 1
ATOM 1389 C C . SER A 1 190 ? -35.849 -14.108 -15.208 1.00 34.41 190 SER A C 1
ATOM 1391 O O . SER A 1 190 ? -35.992 -13.031 -14.631 1.00 34.41 190 SER A O 1
ATOM 1393 N N . ASP A 1 191 ? -35.813 -14.066 -16.553 1.00 32.28 191 ASP A N 1
ATOM 1394 C CA . ASP A 1 191 ? -35.586 -15.049 -17.648 1.00 32.28 191 ASP A CA 1
ATOM 1395 C C . ASP A 1 191 ? -34.782 -14.327 -18.794 1.00 32.28 191 ASP A C 1
ATOM 1397 O O . ASP A 1 191 ? -33.908 -13.538 -18.444 1.00 32.28 191 ASP A O 1
ATOM 1401 N N . GLY A 1 192 ? -34.923 -14.433 -20.135 1.00 34.28 192 GLY A N 1
ATOM 1402 C CA . GLY A 1 192 ? -35.754 -15.233 -21.061 1.00 34.28 192 GLY A CA 1
ATOM 1403 C C . GLY A 1 192 ? -35.712 -14.725 -22.526 1.00 34.28 192 GLY A C 1
ATOM 1404 O O . GLY A 1 192 ? -35.497 -13.536 -22.748 1.00 34.28 192 GLY A O 1
ATOM 1405 N N . GLY A 1 193 ? -35.950 -15.595 -23.527 1.00 29.25 193 GLY A N 1
ATOM 1406 C CA . GLY A 1 193 ? -36.220 -15.217 -24.940 1.00 29.25 193 GLY A CA 1
ATOM 1407 C C . GLY A 1 193 ? -35.406 -15.946 -26.036 1.00 29.25 193 GLY A C 1
ATOM 1408 O O . GLY A 1 193 ? -34.195 -16.105 -25.913 1.00 29.25 193 GLY A O 1
ATOM 1409 N N . GLY A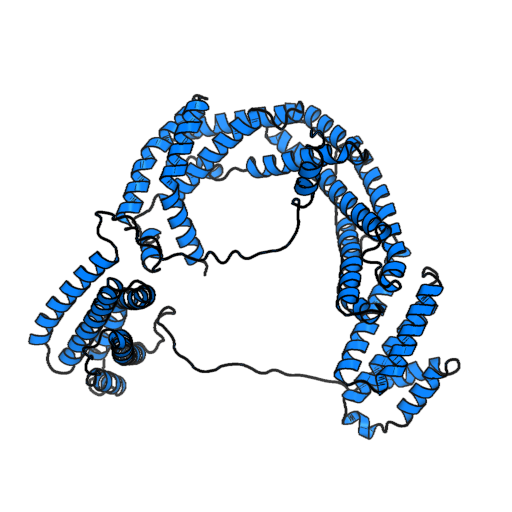 1 194 ? -36.066 -16.370 -27.128 1.00 33.16 194 GLY A N 1
ATOM 1410 C CA . GLY A 1 194 ? -35.461 -17.026 -28.309 1.00 33.16 194 GLY A CA 1
ATOM 1411 C C . GLY A 1 194 ? -36.513 -17.383 -29.377 1.00 33.16 194 GLY A C 1
ATOM 1412 O O . GLY A 1 194 ? -37.632 -17.731 -29.006 1.00 33.16 194 GLY A O 1
ATOM 1413 N N . ALA A 1 195 ? -36.185 -17.206 -30.667 1.00 34.94 195 ALA A N 1
ATOM 1414 C CA . ALA A 1 195 ? -37.049 -17.490 -31.834 1.00 34.94 195 ALA A CA 1
ATOM 1415 C C . ALA A 1 195 ? -36.365 -17.159 -33.180 1.00 34.94 195 ALA A C 1
ATOM 1417 O O . ALA A 1 195 ? -36.652 -17.782 -34.201 1.00 34.94 195 ALA A O 1
ATOM 1418 N N . GLY A 1 196 ? -35.522 -16.118 -33.210 1.00 42.28 196 GLY A N 1
ATOM 1419 C CA . GLY A 1 196 ? -34.959 -15.575 -34.452 1.00 42.28 196 GLY A CA 1
ATOM 1420 C C . GLY A 1 196 ? -33.730 -16.313 -34.988 1.00 42.28 196 GLY A C 1
ATOM 1421 O O . GLY A 1 196 ? -33.442 -16.208 -36.177 1.00 42.28 196 GLY A O 1
ATOM 1422 N N . ALA A 1 197 ? -33.010 -17.070 -34.153 1.00 45.44 197 ALA A N 1
ATOM 1423 C CA . ALA A 1 197 ? -31.674 -17.564 -34.502 1.00 45.44 197 ALA A CA 1
ATOM 1424 C C . ALA A 1 197 ? -31.694 -18.756 -35.474 1.00 45.44 197 ALA A C 1
ATOM 1426 O O . ALA A 1 197 ? -30.686 -19.061 -36.109 1.00 45.44 197 ALA A O 1
ATOM 1427 N N . LEU A 1 198 ? -32.830 -19.447 -35.605 1.00 40.91 198 LEU A N 1
ATOM 1428 C CA . LEU A 1 198 ? -32.934 -20.639 -36.448 1.00 40.91 198 LEU A CA 1
ATOM 1429 C C . LEU A 1 198 ? -32.817 -20.330 -37.951 1.00 40.91 198 LEU A C 1
ATOM 1431 O O . LEU A 1 198 ? -32.191 -21.091 -38.693 1.00 40.91 198 LEU A O 1
ATOM 1435 N N . THR A 1 199 ? -33.423 -19.228 -38.400 1.00 50.50 199 THR A N 1
ATOM 1436 C CA . THR A 1 199 ? -33.499 -18.851 -39.821 1.00 50.50 199 THR A CA 1
ATOM 1437 C C . THR A 1 199 ? -32.105 -18.612 -40.400 1.00 50.50 199 THR A C 1
ATOM 1439 O O . THR A 1 199 ? -31.764 -19.148 -41.457 1.00 50.50 199 THR A O 1
ATOM 1442 N N . ASP A 1 200 ? -31.268 -17.894 -39.649 1.00 49.59 200 ASP A N 1
ATOM 1443 C CA . ASP A 1 200 ? -29.891 -17.574 -40.026 1.00 49.59 200 ASP A CA 1
ATOM 1444 C C . ASP A 1 200 ? -29.010 -18.834 -40.097 1.00 49.59 200 ASP A C 1
ATOM 1446 O O . ASP A 1 200 ? -28.121 -18.936 -40.947 1.00 49.59 200 ASP A O 1
ATOM 1450 N N . VAL A 1 201 ? -29.282 -19.847 -39.263 1.00 45.00 201 VAL A N 1
ATOM 1451 C CA . VAL A 1 201 ? -28.548 -21.121 -39.310 1.00 45.00 201 VAL A CA 1
ATOM 1452 C C . VAL A 1 201 ? -28.947 -21.975 -40.514 1.00 45.00 201 VAL A C 1
ATOM 1454 O O . VAL A 1 201 ? -28.058 -22.546 -41.144 1.00 45.00 201 VAL A O 1
ATOM 1457 N N . LYS A 1 202 ? -30.230 -22.036 -40.911 1.00 49.88 202 LYS A N 1
ATOM 1458 C CA . LYS A 1 202 ? -30.605 -22.747 -42.153 1.00 49.88 202 LYS A CA 1
ATOM 1459 C C . LYS A 1 202 ? -29.975 -22.101 -43.393 1.00 49.88 202 LYS A C 1
ATOM 1461 O O . LYS A 1 202 ? -29.531 -22.824 -44.287 1.00 49.88 202 LYS A O 1
ATOM 1466 N N . ALA A 1 203 ? -29.843 -20.773 -43.422 1.00 55.03 203 ALA A N 1
ATOM 1467 C CA . ALA A 1 203 ? -29.065 -20.085 -44.454 1.00 55.03 203 ALA A CA 1
ATOM 1468 C C . ALA A 1 203 ? -27.568 -20.462 -44.400 1.00 55.03 203 ALA A C 1
ATOM 1470 O O . ALA A 1 203 ? -27.004 -20.868 -45.414 1.00 55.03 203 ALA A O 1
ATOM 1471 N N . SER A 1 204 ? -26.947 -20.416 -43.216 1.00 45.72 204 SER A N 1
ATOM 1472 C CA . SER A 1 204 ? -25.509 -20.685 -43.030 1.00 45.72 204 SER A CA 1
ATOM 1473 C C . SER A 1 204 ? -25.105 -22.137 -43.331 1.00 45.72 204 SER A C 1
ATOM 1475 O O . SER A 1 204 ? -24.048 -22.381 -43.906 1.00 45.72 204 SER A O 1
ATOM 1477 N N . LEU A 1 205 ? -25.948 -23.118 -42.986 1.00 45.59 205 LEU A N 1
ATOM 1478 C CA . LEU A 1 205 ? -25.730 -24.527 -43.345 1.00 45.59 205 LEU A CA 1
ATOM 1479 C C . LEU A 1 205 ? -25.886 -24.760 -44.855 1.00 45.59 205 LEU A C 1
ATOM 1481 O O . LEU A 1 205 ? -25.241 -25.647 -45.416 1.00 45.59 205 LEU A O 1
ATOM 1485 N N . SER A 1 206 ? -26.714 -23.959 -45.532 1.00 49.53 206 SER A N 1
ATOM 1486 C CA . SER A 1 206 ? -26.978 -24.133 -46.962 1.00 49.53 206 SER A CA 1
ATOM 1487 C C . SER A 1 206 ? -25.778 -23.793 -47.846 1.00 49.53 206 SER A C 1
ATOM 1489 O O . SER A 1 206 ? -25.644 -24.407 -48.899 1.00 49.53 206 SER A O 1
ATOM 1491 N N . SER A 1 207 ? -24.889 -22.889 -47.418 1.00 50.16 207 SER A N 1
ATOM 1492 C CA . SER A 1 207 ? -23.664 -22.535 -48.152 1.00 50.16 207 SER A CA 1
ATOM 1493 C C . SER A 1 207 ? -22.458 -23.444 -47.873 1.00 50.16 207 SER A C 1
ATOM 1495 O O . SER A 1 207 ? -21.471 -23.355 -48.597 1.00 50.16 207 SER A O 1
ATOM 1497 N N . ALA A 1 208 ? -22.507 -24.299 -46.845 1.00 43.03 208 ALA A N 1
ATOM 1498 C CA . ALA A 1 208 ? -21.376 -25.146 -46.435 1.00 43.03 208 ALA A CA 1
ATOM 1499 C C . ALA A 1 208 ? -21.445 -26.598 -46.957 1.00 43.03 208 ALA A C 1
ATOM 1501 O O . ALA A 1 208 ? -20.427 -27.282 -47.043 1.00 43.03 208 ALA A O 1
ATOM 1502 N N . ALA A 1 209 ? -22.643 -27.089 -47.282 1.00 42.72 209 ALA A N 1
ATOM 1503 C CA . ALA A 1 209 ? -22.901 -28.526 -47.408 1.00 42.72 209 ALA A CA 1
ATOM 1504 C C . ALA A 1 209 ? -22.387 -29.208 -48.690 1.00 42.72 209 ALA A C 1
ATOM 1506 O O . ALA A 1 209 ? -22.365 -30.435 -48.741 1.00 42.72 209 ALA A O 1
ATOM 1507 N N . ASP A 1 210 ? -21.947 -28.456 -49.700 1.00 46.47 210 ASP A N 1
ATOM 1508 C CA . ASP A 1 210 ? -21.485 -29.026 -50.977 1.00 46.47 210 ASP A CA 1
ATOM 1509 C C . ASP A 1 210 ? -20.040 -29.576 -50.909 1.00 46.47 210 ASP A C 1
ATOM 1511 O O . ASP A 1 210 ? -19.529 -30.105 -51.897 1.00 46.47 210 ASP A O 1
ATOM 1515 N N . ALA A 1 211 ? -19.374 -29.463 -49.749 1.00 44.75 211 ALA A N 1
ATOM 1516 C CA . ALA A 1 211 ? -17.982 -29.878 -49.544 1.00 44.75 211 ALA A CA 1
ATOM 1517 C C . ALA A 1 211 ? -17.718 -30.749 -48.294 1.00 44.75 211 ALA A C 1
ATOM 1519 O O . ALA A 1 211 ? -16.638 -31.334 -48.206 1.00 44.75 211 ALA A O 1
ATOM 1520 N N . ASP A 1 212 ? -18.654 -30.853 -47.340 1.00 49.94 212 ASP A N 1
ATOM 1521 C CA . ASP A 1 212 ? -18.423 -31.499 -46.035 1.00 49.94 212 ASP A CA 1
ATOM 1522 C C . ASP A 1 212 ? -19.555 -32.487 -45.654 1.00 49.94 212 ASP A C 1
ATOM 1524 O O . ASP A 1 212 ? -20.712 -32.071 -45.510 1.00 49.94 212 ASP A O 1
ATOM 1528 N N . PRO A 1 213 ? -19.262 -33.790 -45.439 1.00 43.84 213 PRO A N 1
ATOM 1529 C CA . PRO A 1 213 ? -20.260 -34.764 -44.993 1.00 43.84 213 PRO A CA 1
ATOM 1530 C C . PRO A 1 213 ? -20.843 -34.472 -43.598 1.00 43.84 213 PRO A C 1
ATOM 1532 O O . PRO A 1 213 ? -21.961 -34.905 -43.318 1.00 43.84 213 PRO A O 1
ATOM 1535 N N . LEU A 1 214 ? -20.155 -33.721 -42.726 1.00 43.09 214 LEU A N 1
ATOM 1536 C CA . LEU A 1 214 ? -20.733 -33.281 -41.453 1.00 43.09 214 LEU A CA 1
ATOM 1537 C C . LEU A 1 214 ? -21.815 -32.218 -41.675 1.00 43.09 214 LEU A C 1
ATOM 1539 O O . LEU A 1 214 ? -22.864 -32.277 -41.037 1.00 43.09 214 LEU A O 1
ATOM 1543 N N . ALA A 1 215 ? -21.611 -31.285 -42.607 1.00 50.28 215 ALA A N 1
ATOM 1544 C CA . ALA A 1 215 ? -22.629 -30.303 -42.975 1.00 50.28 215 ALA A CA 1
ATOM 1545 C C . ALA A 1 215 ? -23.866 -30.970 -43.615 1.00 50.28 215 ALA A C 1
ATOM 1547 O O . ALA A 1 215 ? -24.989 -30.525 -43.374 1.00 50.28 215 ALA A O 1
ATOM 1548 N N . ALA A 1 216 ? -23.687 -32.081 -44.340 1.00 53.31 216 ALA A N 1
ATOM 1549 C CA . ALA A 1 216 ? -24.795 -32.915 -44.811 1.00 53.31 216 ALA A CA 1
ATOM 1550 C C . ALA A 1 216 ? -25.574 -33.571 -43.650 1.00 53.31 216 ALA A C 1
ATOM 1552 O O . ALA A 1 216 ? -26.792 -33.412 -43.580 1.00 53.31 216 ALA A O 1
ATOM 1553 N N . ALA A 1 217 ? -24.894 -34.215 -42.694 1.00 48.12 217 ALA A N 1
ATOM 1554 C CA . ALA A 1 217 ? -25.540 -34.810 -41.515 1.00 48.12 217 ALA A CA 1
ATOM 1555 C C . ALA A 1 217 ? -26.214 -33.760 -40.601 1.00 48.12 217 ALA A C 1
ATOM 1557 O O . ALA A 1 217 ? -27.257 -34.010 -39.997 1.00 48.12 217 ALA A O 1
ATOM 1558 N N . MET A 1 218 ? -25.648 -32.551 -40.519 1.00 48.31 218 MET A N 1
ATOM 1559 C CA . MET A 1 218 ? -26.248 -31.417 -39.809 1.00 48.31 218 MET A CA 1
ATOM 1560 C C . MET A 1 218 ? -27.472 -30.844 -40.532 1.00 48.31 218 MET A C 1
ATOM 1562 O O . MET A 1 218 ? -28.397 -30.395 -39.857 1.00 48.31 218 MET A O 1
ATOM 1566 N N . ARG A 1 219 ? -27.507 -30.874 -41.873 1.00 60.16 219 ARG A N 1
ATOM 1567 C CA . ARG A 1 219 ? -28.699 -30.543 -42.671 1.00 60.16 219 ARG A CA 1
ATOM 1568 C C . ARG A 1 219 ? -29.798 -31.582 -42.457 1.00 60.16 219 ARG A C 1
ATOM 1570 O O . ARG A 1 219 ? -30.909 -31.192 -42.129 1.00 60.16 219 ARG A O 1
ATOM 1577 N N . GLU A 1 220 ? -29.476 -32.872 -42.554 1.00 54.16 220 GLU A N 1
ATOM 1578 C CA . GLU A 1 220 ? -30.405 -33.983 -42.292 1.00 54.16 220 GLU A CA 1
ATOM 1579 C C . GLU A 1 220 ? -31.056 -33.833 -40.905 1.00 54.16 220 GLU A C 1
ATOM 1581 O O . GLU A 1 220 ? -32.277 -33.736 -40.798 1.00 54.16 220 GLU A O 1
ATOM 1586 N N . PHE A 1 221 ? -30.248 -33.622 -39.858 1.00 51.16 221 PHE A N 1
ATOM 1587 C CA . PHE A 1 221 ? -30.744 -33.323 -38.510 1.00 51.16 221 PHE A CA 1
ATOM 1588 C C . PHE A 1 221 ? -31.554 -32.015 -38.414 1.00 51.16 221 PHE A C 1
ATOM 1590 O O . PHE A 1 221 ? -32.455 -31.925 -37.588 1.00 51.16 221 PHE A O 1
ATOM 1597 N N . ALA A 1 222 ? -31.251 -30.986 -39.213 1.00 54.88 222 ALA A N 1
ATOM 1598 C CA . ALA A 1 222 ? -31.976 -29.711 -39.207 1.00 54.88 222 ALA A CA 1
ATOM 1599 C C . ALA A 1 222 ? -33.294 -29.742 -40.003 1.00 54.88 222 ALA A C 1
ATOM 1601 O O . ALA A 1 222 ? -34.154 -28.885 -39.774 1.00 54.88 222 ALA A O 1
ATOM 1602 N N . ASP A 1 223 ? -33.459 -30.688 -40.925 1.00 58.25 223 ASP A N 1
ATOM 1603 C CA . ASP A 1 223 ? -34.662 -30.871 -41.743 1.00 58.25 223 ASP A CA 1
ATOM 1604 C C . ASP A 1 223 ? -35.624 -31.917 -41.144 1.00 58.25 223 ASP A C 1
ATOM 1606 O O . ASP A 1 223 ? -36.835 -31.750 -41.276 1.00 58.25 223 ASP A O 1
ATOM 1610 N N . ASP A 1 224 ? -35.120 -32.881 -40.360 1.00 49.97 224 ASP A N 1
ATOM 1611 C CA . ASP A 1 224 ? -35.922 -33.772 -39.494 1.00 49.97 224 ASP A CA 1
ATOM 1612 C C . ASP A 1 224 ? -36.651 -33.030 -38.349 1.00 49.97 224 ASP A C 1
ATOM 1614 O O . ASP A 1 224 ? -37.590 -33.555 -37.741 1.00 49.97 224 ASP A O 1
ATOM 1618 N N . ILE A 1 225 ? -36.232 -31.802 -38.017 1.00 48.72 225 ILE A N 1
ATOM 1619 C CA . ILE A 1 225 ? -36.867 -30.998 -36.966 1.00 48.72 225 ILE A CA 1
ATOM 1620 C C . ILE A 1 225 ? -38.001 -30.157 -37.562 1.00 48.72 225 ILE A C 1
ATOM 1622 O O . ILE A 1 225 ? -37.791 -29.063 -38.093 1.00 48.72 225 ILE A O 1
ATOM 1626 N N . ASP A 1 226 ? -39.227 -30.640 -37.370 1.00 50.41 226 ASP A N 1
ATOM 1627 C CA . ASP A 1 226 ? -40.461 -29.897 -37.633 1.00 50.41 226 ASP A CA 1
ATOM 1628 C C . ASP A 1 226 ? -40.453 -28.498 -36.953 1.00 50.41 226 ASP A C 1
ATOM 1630 O O . ASP A 1 226 ? -40.220 -28.395 -35.739 1.00 50.41 226 ASP A O 1
ATOM 1634 N N . PRO A 1 227 ? -40.739 -27.403 -37.691 1.00 48.41 227 PRO A N 1
ATOM 1635 C CA . PRO A 1 227 ? -40.767 -26.048 -37.139 1.00 48.41 227 PRO A CA 1
ATOM 1636 C C . PRO A 1 227 ? -41.808 -25.842 -36.026 1.00 48.41 227 PRO A C 1
ATOM 1638 O O . PRO A 1 227 ? -41.582 -25.000 -35.154 1.00 48.41 227 PRO A O 1
ATOM 1641 N N . ALA A 1 228 ? -42.903 -26.612 -35.976 1.00 44.44 228 ALA A N 1
ATOM 1642 C CA . ALA A 1 228 ? -43.845 -26.542 -34.855 1.00 44.44 228 ALA A CA 1
ATOM 1643 C C . ALA A 1 228 ? -43.243 -27.109 -33.552 1.00 44.44 228 ALA A C 1
ATOM 1645 O O . ALA A 1 228 ? -43.523 -26.608 -32.461 1.00 44.44 228 ALA A O 1
ATOM 1646 N N . THR A 1 229 ? -42.341 -28.090 -33.652 1.00 44.00 229 THR A N 1
ATOM 1647 C CA . THR A 1 229 ? -41.611 -28.668 -32.512 1.00 44.00 229 THR A CA 1
ATOM 1648 C C . THR A 1 229 ? -40.540 -27.718 -31.945 1.00 44.00 229 THR A C 1
ATOM 1650 O O . THR A 1 229 ? -40.247 -27.749 -30.744 1.00 44.00 229 THR A O 1
ATOM 1653 N N . LEU A 1 230 ? -39.978 -26.830 -32.773 1.00 43.19 230 LEU A N 1
ATOM 1654 C CA . LEU A 1 230 ? -38.978 -25.833 -32.365 1.00 43.19 230 LEU A CA 1
ATOM 1655 C C . LEU A 1 230 ? -39.539 -24.755 -31.434 1.00 43.19 230 LEU A C 1
ATOM 1657 O O . LEU A 1 230 ? -38.910 -24.455 -30.418 1.00 43.19 230 LEU A O 1
ATOM 1661 N N . ALA A 1 231 ? -40.743 -24.250 -31.720 1.00 40.72 231 ALA A N 1
ATOM 1662 C CA . ALA A 1 231 ? -41.426 -23.237 -30.907 1.00 40.72 231 ALA A CA 1
ATOM 1663 C C . ALA A 1 231 ? -41.672 -23.670 -29.443 1.00 40.72 231 ALA A C 1
ATOM 1665 O O . ALA A 1 231 ? -41.937 -22.834 -28.583 1.00 40.72 231 ALA A O 1
ATOM 1666 N N . VAL A 1 232 ? -41.563 -24.971 -29.149 1.00 41.19 232 VAL A N 1
ATOM 1667 C CA . VAL A 1 232 ? -41.794 -25.567 -27.822 1.00 41.19 232 VAL A CA 1
ATOM 1668 C C . VAL A 1 232 ? -40.479 -25.968 -27.123 1.00 41.19 232 VAL A C 1
ATOM 1670 O O . VAL A 1 232 ? -40.485 -26.328 -25.945 1.00 41.19 232 VAL A O 1
ATOM 1673 N N . LYS A 1 233 ? -39.319 -25.919 -27.803 1.00 51.94 233 LYS A N 1
ATOM 1674 C CA . LYS A 1 233 ? -38.033 -26.407 -27.261 1.00 51.94 233 LYS A CA 1
ATOM 1675 C C . LYS A 1 233 ? -36.842 -25.470 -27.550 1.00 51.94 233 LYS A C 1
ATOM 1677 O O . LYS A 1 233 ? -36.006 -25.802 -28.396 1.00 51.94 233 LYS A O 1
ATOM 1682 N N . PRO A 1 234 ? -36.594 -24.440 -26.707 1.00 52.44 234 PRO A N 1
ATOM 1683 C CA . PRO A 1 234 ? -35.362 -23.620 -26.726 1.00 52.44 234 PRO A CA 1
ATOM 1684 C C . PRO A 1 234 ? -34.060 -24.394 -26.391 1.00 52.44 234 PRO A C 1
ATOM 1686 O O . PRO A 1 234 ? -32.978 -23.820 -26.256 1.00 52.44 234 PRO A O 1
ATOM 1689 N N . THR A 1 235 ? -34.143 -25.721 -26.254 1.00 50.44 235 THR A N 1
ATOM 1690 C CA . THR A 1 235 ? -33.004 -26.653 -26.272 1.00 50.44 235 THR A CA 1
ATOM 1691 C C . THR A 1 235 ? -32.459 -26.881 -27.685 1.00 50.44 235 THR A C 1
ATOM 1693 O O . THR A 1 235 ? -31.261 -27.097 -27.840 1.00 50.44 235 THR A O 1
ATOM 1696 N N . ILE A 1 236 ? -33.319 -26.868 -28.708 1.00 53.00 236 ILE A N 1
ATOM 1697 C CA . ILE A 1 236 ? -32.965 -27.296 -30.067 1.00 53.00 236 ILE A CA 1
ATOM 1698 C C . ILE A 1 236 ? -32.333 -26.141 -30.851 1.00 53.00 236 ILE A C 1
ATOM 1700 O O . ILE A 1 236 ? -31.209 -26.293 -31.322 1.00 53.00 236 ILE A O 1
ATOM 1704 N N . GLU A 1 237 ? -32.967 -24.962 -30.873 1.00 55.50 237 GLU A N 1
ATOM 1705 C CA . GLU A 1 237 ? -32.378 -23.712 -31.401 1.00 55.50 237 GLU A CA 1
ATOM 1706 C C . GLU A 1 237 ? -30.977 -23.471 -30.796 1.00 55.50 237 GLU A C 1
ATOM 1708 O O . GLU A 1 237 ? -30.002 -23.236 -31.506 1.00 55.50 237 GLU A O 1
ATOM 1713 N N . SER A 1 238 ? -30.843 -23.687 -29.481 1.00 53.56 238 SER A N 1
ATOM 1714 C CA . SER A 1 238 ? -29.587 -23.560 -28.729 1.00 53.56 238 SER A CA 1
ATOM 1715 C C . SER A 1 238 ? -28.516 -24.623 -29.033 1.00 53.56 238 SER A C 1
ATOM 1717 O O . SER A 1 238 ? -27.371 -24.428 -28.629 1.00 53.56 238 SER A O 1
ATOM 1719 N N . ARG A 1 239 ? -28.853 -25.743 -29.688 1.00 56.12 239 ARG A N 1
ATOM 1720 C CA . ARG A 1 239 ? -27.885 -26.736 -30.205 1.00 56.12 239 ARG A CA 1
ATOM 1721 C C . ARG A 1 239 ? -27.488 -26.420 -31.645 1.00 56.12 239 ARG A C 1
ATOM 1723 O O . ARG A 1 239 ? -26.315 -26.510 -31.992 1.00 56.12 239 ARG A O 1
ATOM 1730 N N . VAL A 1 240 ? -28.466 -26.022 -32.455 1.00 57.16 240 VAL A N 1
ATOM 1731 C CA . VAL A 1 240 ? -28.301 -25.677 -33.872 1.00 57.16 240 VAL A CA 1
ATOM 1732 C C . VAL A 1 240 ? -27.421 -24.427 -34.027 1.00 57.16 240 VAL A C 1
ATOM 1734 O O . VAL A 1 240 ? -26.440 -24.464 -34.766 1.00 57.16 240 VAL A O 1
ATOM 1737 N N . GLY A 1 241 ? -27.666 -23.374 -33.236 1.00 56.28 241 GLY A N 1
ATOM 1738 C CA . GLY A 1 241 ? -26.791 -22.194 -33.177 1.00 56.28 241 GLY A CA 1
ATOM 1739 C C . GLY A 1 241 ? -25.376 -22.495 -32.664 1.00 56.28 241 GLY A C 1
ATOM 1740 O O . GLY A 1 241 ? -24.404 -21.958 -33.193 1.00 56.28 241 GLY A O 1
ATOM 1741 N N . ALA A 1 242 ? -25.241 -23.415 -31.698 1.00 53.94 242 ALA A N 1
ATOM 1742 C CA . ALA A 1 242 ? -23.937 -23.832 -31.181 1.00 53.94 242 ALA A CA 1
ATOM 1743 C C . ALA A 1 242 ? -23.072 -24.481 -32.267 1.00 53.94 242 ALA A C 1
ATOM 1745 O O . ALA A 1 242 ? -21.907 -24.122 -32.426 1.00 53.94 242 ALA A O 1
ATOM 1746 N N . ALA A 1 243 ? -23.645 -25.404 -33.041 1.00 57.78 243 ALA A N 1
ATOM 1747 C CA . ALA A 1 243 ? -22.909 -26.097 -34.089 1.00 57.78 243 ALA A CA 1
ATOM 1748 C C . ALA A 1 243 ? -22.558 -25.164 -35.258 1.00 57.78 243 ALA A C 1
ATOM 1750 O O . ALA A 1 243 ? -21.436 -25.215 -35.754 1.00 57.78 243 ALA A O 1
ATOM 1751 N N . ALA A 1 244 ? -23.457 -24.247 -35.633 1.00 59.59 244 ALA A N 1
ATOM 1752 C CA . ALA A 1 244 ? -23.169 -23.224 -36.638 1.00 59.59 244 ALA A CA 1
ATOM 1753 C C . ALA A 1 244 ? -21.990 -22.319 -36.234 1.00 59.59 244 ALA A C 1
ATOM 1755 O O . ALA A 1 244 ? -21.101 -22.075 -37.049 1.00 59.59 244 ALA A O 1
ATOM 1756 N N . ALA A 1 245 ? -21.929 -21.884 -34.969 1.00 55.81 245 ALA A N 1
ATOM 1757 C CA . ALA A 1 245 ? -20.801 -21.108 -34.451 1.00 55.81 245 ALA A CA 1
ATOM 1758 C C . ALA A 1 245 ? -19.481 -21.906 -34.475 1.00 55.81 245 ALA A C 1
ATOM 1760 O O . ALA A 1 245 ? -18.443 -21.367 -34.854 1.00 55.81 245 ALA A O 1
ATOM 1761 N N . VAL A 1 246 ? -19.521 -23.196 -34.118 1.00 57.16 246 VAL A N 1
ATOM 1762 C CA . VAL A 1 246 ? -18.355 -24.098 -34.148 1.00 57.16 246 VAL A CA 1
ATOM 1763 C C . VAL A 1 246 ? -17.863 -24.367 -35.582 1.00 57.16 246 VAL A C 1
ATOM 1765 O O . VAL A 1 246 ? -16.655 -24.409 -35.808 1.00 57.16 246 VAL A O 1
ATOM 1768 N N . LEU A 1 247 ? -18.761 -24.509 -36.561 1.00 60.94 247 LEU A N 1
ATOM 1769 C CA . LEU A 1 247 ? -18.398 -24.733 -37.968 1.00 60.94 247 LEU A CA 1
ATOM 1770 C C . LEU A 1 247 ? -17.878 -23.456 -38.648 1.00 60.94 247 LEU A C 1
ATOM 1772 O O . LEU A 1 247 ? -16.858 -23.502 -39.334 1.00 60.94 247 LEU A O 1
ATOM 1776 N N . ALA A 1 248 ? -18.507 -22.301 -38.405 1.00 60.00 248 ALA A N 1
ATOM 1777 C CA . ALA A 1 248 ? -18.014 -21.011 -38.899 1.00 60.00 248 ALA A CA 1
ATOM 1778 C C . ALA A 1 248 ? -16.602 -20.699 -38.368 1.00 60.00 248 ALA A C 1
ATOM 1780 O O . ALA A 1 248 ? -15.747 -20.201 -39.099 1.00 60.00 248 ALA A O 1
ATOM 1781 N N . LEU A 1 249 ? -16.342 -21.053 -37.107 1.00 58.78 249 LEU A N 1
ATOM 1782 C CA . LEU A 1 249 ? -15.019 -21.025 -36.490 1.00 58.78 249 LEU A CA 1
ATOM 1783 C C . LEU A 1 249 ? -14.027 -21.976 -37.185 1.00 58.78 249 LEU A C 1
ATOM 1785 O O . LEU A 1 249 ? -12.914 -21.557 -37.507 1.00 58.78 249 LEU A O 1
ATOM 1789 N N . ALA A 1 250 ? -14.421 -23.230 -37.434 1.00 61.19 250 ALA A N 1
ATOM 1790 C CA . ALA A 1 250 ? -13.576 -24.238 -38.081 1.00 61.19 250 ALA A CA 1
ATOM 1791 C C . ALA A 1 250 ? -13.127 -23.813 -39.489 1.00 61.19 250 ALA A C 1
ATOM 1793 O O . ALA A 1 250 ? -11.971 -24.028 -39.860 1.00 61.19 250 ALA A O 1
ATOM 1794 N N . GLU A 1 251 ? -14.018 -23.187 -40.262 1.00 63.69 251 GLU A N 1
ATOM 1795 C CA . GLU A 1 251 ? -13.689 -22.644 -41.582 1.00 63.69 251 GLU A CA 1
ATOM 1796 C C . GLU A 1 251 ? -12.811 -21.394 -41.478 1.00 63.69 251 GLU A C 1
ATOM 1798 O O . GLU A 1 251 ? -11.806 -21.277 -42.177 1.00 63.69 251 GLU A O 1
ATOM 1803 N N . GLN A 1 252 ? -13.114 -20.475 -40.557 1.00 59.78 252 GLN A N 1
ATOM 1804 C CA . GLN A 1 252 ? -12.312 -19.262 -40.408 1.00 59.78 252 GLN A CA 1
ATOM 1805 C C . GLN A 1 252 ? -10.862 -19.575 -39.994 1.00 59.78 252 GLN A C 1
ATOM 1807 O O . GLN A 1 252 ? -9.936 -18.954 -40.513 1.00 59.78 252 GLN A O 1
ATOM 1812 N N . VAL A 1 253 ? -10.652 -20.573 -39.126 1.00 58.38 253 VAL A N 1
ATOM 1813 C CA . VAL A 1 253 ? -9.322 -21.117 -38.787 1.00 58.38 253 VAL A CA 1
ATOM 1814 C C . VAL A 1 253 ? -8.592 -21.627 -40.032 1.00 58.38 253 VAL A C 1
ATOM 1816 O O . VAL A 1 253 ? -7.416 -21.321 -40.216 1.00 58.38 253 VAL A O 1
ATOM 1819 N N . ARG A 1 254 ? -9.288 -22.341 -40.925 1.00 63.81 254 ARG A N 1
ATOM 1820 C CA . ARG A 1 254 ? -8.731 -22.857 -42.188 1.00 63.81 254 ARG A CA 1
ATOM 1821 C C . ARG A 1 254 ? -8.280 -21.743 -43.146 1.00 63.81 254 ARG A C 1
ATOM 1823 O O . ARG A 1 254 ? -7.423 -21.982 -43.992 1.00 63.81 254 ARG A O 1
ATOM 1830 N N . THR A 1 255 ? -8.820 -20.529 -42.997 1.00 59.44 255 THR A N 1
ATOM 1831 C CA . THR A 1 255 ? -8.441 -19.334 -43.779 1.00 59.44 255 THR A CA 1
ATOM 1832 C C . THR A 1 255 ? -7.351 -18.454 -43.143 1.00 59.44 255 THR A C 1
ATOM 1834 O O . THR A 1 255 ? -6.970 -17.447 -43.740 1.00 59.44 255 THR A O 1
ATOM 1837 N N . MET A 1 256 ? -6.834 -18.795 -41.955 1.00 58.03 256 MET A N 1
ATOM 1838 C CA . MET A 1 256 ? -5.767 -18.031 -41.291 1.00 58.03 256 MET A CA 1
ATOM 1839 C C . MET A 1 256 ? -4.380 -18.475 -41.769 1.00 58.03 256 MET A C 1
ATOM 1841 O O . MET A 1 256 ? -3.846 -19.494 -41.343 1.00 58.03 256 MET A O 1
ATOM 1845 N N . ASP A 1 257 ? -3.783 -17.656 -42.631 1.00 54.81 257 ASP A N 1
ATOM 1846 C CA . ASP A 1 257 ? -2.491 -17.858 -43.298 1.00 54.81 257 ASP A CA 1
ATOM 1847 C C . ASP A 1 257 ? -1.260 -17.813 -42.373 1.00 54.81 257 ASP A C 1
ATOM 1849 O O . ASP A 1 257 ? -0.176 -18.242 -42.768 1.00 54.81 257 ASP A O 1
ATOM 1853 N N . TRP A 1 258 ? -1.422 -17.311 -41.148 1.00 50.62 258 TRP A N 1
ATOM 1854 C CA . TRP A 1 258 ? -0.368 -17.183 -40.135 1.00 50.62 258 TRP A CA 1
ATOM 1855 C C . TRP A 1 258 ? -0.369 -18.285 -39.068 1.00 50.62 258 TRP A C 1
ATOM 1857 O O . TRP A 1 258 ? 0.602 -18.389 -38.317 1.00 50.62 258 TRP A O 1
ATOM 1867 N N . LEU A 1 259 ? -1.440 -19.082 -38.961 1.00 47.59 259 LEU A N 1
ATOM 1868 C CA . LEU A 1 259 ? -1.458 -20.230 -38.054 1.00 47.59 259 LEU A CA 1
ATOM 1869 C C . LEU A 1 259 ? -0.554 -21.330 -38.614 1.00 47.59 259 LEU A C 1
ATOM 1871 O O . LEU A 1 259 ? -0.540 -21.569 -39.824 1.00 47.59 259 LEU A O 1
ATOM 1875 N N . ASP A 1 260 ? 0.161 -22.052 -37.742 1.00 55.91 260 ASP A N 1
ATOM 1876 C CA . ASP A 1 260 ? 0.817 -23.281 -38.189 1.00 55.91 260 ASP A CA 1
ATOM 1877 C C . ASP A 1 260 ? -0.243 -24.222 -38.766 1.00 55.91 260 ASP A C 1
ATOM 1879 O O . ASP A 1 260 ? -1.312 -24.425 -38.183 1.00 55.91 260 ASP A O 1
ATOM 1883 N N . ARG A 1 261 ? 0.058 -24.801 -39.927 1.00 57.94 261 ARG A N 1
AT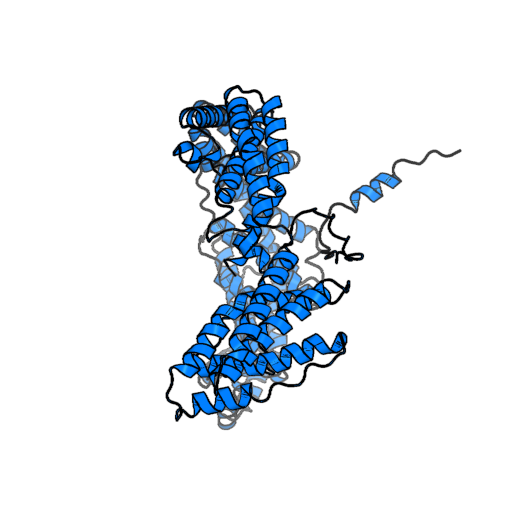OM 1884 C CA . ARG A 1 261 ? -0.889 -25.625 -40.671 1.00 57.94 261 ARG A CA 1
ATOM 1885 C C . ARG A 1 261 ? -1.425 -26.798 -39.844 1.00 57.94 261 ARG A C 1
ATOM 1887 O O . ARG A 1 261 ? -2.600 -27.122 -39.968 1.00 57.94 261 ARG A O 1
ATOM 1894 N N . ARG A 1 262 ? -0.599 -27.406 -38.987 1.00 49.75 262 ARG A N 1
ATOM 1895 C CA . ARG A 1 262 ? -1.006 -28.511 -38.106 1.00 49.75 262 ARG A CA 1
ATOM 1896 C C . ARG A 1 262 ? -1.916 -28.025 -36.993 1.00 49.75 262 ARG A C 1
ATOM 1898 O O . ARG A 1 262 ? -2.883 -28.709 -36.690 1.00 49.75 262 ARG A O 1
ATOM 1905 N N . PHE A 1 263 ? -1.652 -26.843 -36.439 1.00 50.84 263 PHE A N 1
ATOM 1906 C CA . PHE A 1 263 ? -2.522 -26.227 -35.441 1.00 50.84 263 PHE A CA 1
ATOM 1907 C C . PHE A 1 263 ? -3.878 -25.836 -36.046 1.00 50.84 263 PHE A C 1
ATOM 1909 O O . PHE A 1 263 ? -4.922 -26.111 -35.456 1.00 50.84 263 PHE A O 1
ATOM 1916 N N . ALA A 1 264 ? -3.885 -25.258 -37.252 1.00 57.84 264 ALA A N 1
ATOM 1917 C CA . ALA A 1 264 ? -5.110 -24.950 -37.984 1.00 57.84 264 ALA A CA 1
ATOM 1918 C C . ALA A 1 264 ? -5.912 -26.228 -38.296 1.00 57.84 264 ALA A C 1
ATOM 1920 O O . ALA A 1 264 ? -7.105 -26.291 -38.001 1.00 57.84 264 ALA A O 1
ATOM 1921 N N . GLU A 1 265 ? -5.255 -27.277 -38.803 1.00 60.69 265 GLU A N 1
ATOM 1922 C CA . GLU A 1 265 ? -5.860 -28.597 -39.026 1.00 60.69 265 GLU A CA 1
ATOM 1923 C C . GLU A 1 265 ? -6.345 -29.233 -37.700 1.00 60.69 265 GLU A C 1
ATOM 1925 O O . GLU A 1 265 ? -7.432 -29.805 -37.662 1.00 60.69 265 GLU A O 1
ATOM 1930 N N . ALA A 1 266 ? -5.620 -29.089 -36.585 1.00 53.75 266 ALA A N 1
ATOM 1931 C CA . ALA A 1 266 ? -6.003 -29.621 -35.273 1.00 53.75 266 ALA A CA 1
ATOM 1932 C C . ALA A 1 266 ? -7.227 -28.911 -34.672 1.00 53.75 266 ALA A C 1
ATOM 1934 O O . ALA A 1 266 ? -8.174 -29.580 -34.257 1.00 53.75 266 ALA A O 1
ATOM 1935 N N . VAL A 1 267 ? -7.251 -27.573 -34.666 1.00 55.06 267 VAL A N 1
ATOM 1936 C CA . VAL A 1 267 ? -8.404 -26.791 -34.190 1.00 55.06 267 VAL A CA 1
ATOM 1937 C C . VAL A 1 267 ? -9.614 -27.009 -35.099 1.00 55.06 267 VAL A C 1
ATOM 1939 O O . VAL A 1 267 ? -10.719 -27.182 -34.588 1.00 55.06 267 VAL A O 1
ATOM 1942 N N . HIS A 1 268 ? -9.425 -27.089 -36.420 1.00 65.25 268 HIS A N 1
ATOM 1943 C CA . HIS A 1 268 ? -1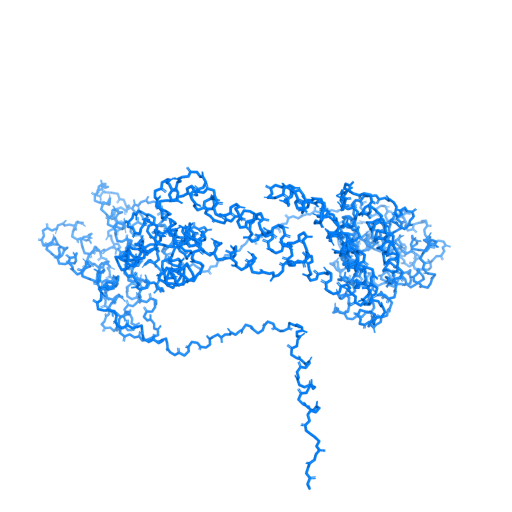0.486 -27.438 -37.370 1.00 65.25 268 HIS A CA 1
ATOM 1944 C C . HIS A 1 268 ? -11.070 -28.832 -37.081 1.00 65.25 268 HIS A C 1
ATOM 1946 O O . HIS A 1 268 ? -12.280 -28.963 -36.887 1.00 65.25 268 HIS A O 1
ATOM 1952 N N . ASN A 1 269 ? -10.225 -29.862 -36.954 1.00 59.94 269 ASN A N 1
ATOM 1953 C CA . ASN A 1 269 ? -10.643 -31.225 -36.603 1.00 59.94 269 ASN A CA 1
ATOM 1954 C C . ASN A 1 269 ? -11.357 -31.282 -35.242 1.00 59.94 269 ASN A C 1
ATOM 1956 O O . ASN A 1 269 ? -12.334 -32.013 -35.075 1.00 59.94 269 ASN A O 1
ATOM 1960 N N . GLN A 1 270 ? -10.909 -30.495 -34.263 1.00 58.12 270 GLN A N 1
ATOM 1961 C CA . GLN A 1 270 ? -11.527 -30.454 -32.942 1.00 58.12 270 GLN A CA 1
ATOM 1962 C C . GLN A 1 270 ? -12.875 -29.726 -32.939 1.00 58.12 270 GLN A C 1
ATOM 1964 O O . GLN A 1 270 ? -13.815 -30.203 -32.304 1.00 58.12 270 GLN A O 1
ATOM 1969 N N . CYS A 1 271 ? -13.007 -28.619 -33.672 1.00 60.47 271 CYS A N 1
ATOM 1970 C CA . CYS A 1 271 ? -14.291 -27.954 -33.876 1.00 60.47 271 CYS A CA 1
ATOM 1971 C C . CYS A 1 271 ? -15.271 -28.900 -34.587 1.00 60.47 271 CYS A C 1
ATOM 1973 O O . CYS A 1 271 ? -16.369 -29.127 -34.092 1.00 60.47 271 CYS A O 1
ATOM 1975 N N . THR A 1 272 ? -14.833 -29.562 -35.658 1.00 62.19 272 THR A N 1
ATOM 1976 C CA . THR A 1 272 ? -15.592 -30.606 -36.373 1.00 62.19 272 THR A CA 1
ATOM 1977 C C . THR A 1 272 ? -16.048 -31.726 -35.423 1.00 62.19 272 THR A C 1
ATOM 1979 O O . THR A 1 272 ? -17.218 -32.107 -35.416 1.00 62.19 272 THR A O 1
ATOM 1982 N N . SER A 1 273 ? -15.171 -32.190 -34.525 1.00 59.59 273 SER A N 1
ATOM 1983 C CA . SER A 1 273 ? -15.510 -33.186 -33.498 1.00 59.59 273 SER A CA 1
ATOM 1984 C C . SER A 1 273 ? -16.518 -32.678 -32.455 1.00 59.59 273 SER A C 1
ATOM 1986 O O . SER A 1 273 ? -17.370 -33.452 -32.019 1.00 59.59 273 SER A O 1
ATOM 1988 N N . ILE A 1 274 ? -16.443 -31.409 -32.038 1.00 58.03 274 ILE A N 1
ATOM 1989 C CA . ILE A 1 274 ? -17.408 -30.796 -31.109 1.00 58.03 274 ILE A CA 1
ATOM 1990 C C . ILE A 1 274 ? -18.768 -30.619 -31.800 1.00 58.03 274 ILE A C 1
ATOM 1992 O O . ILE A 1 274 ? -19.795 -30.949 -31.209 1.00 58.03 274 ILE A O 1
ATOM 1996 N N . ALA A 1 275 ? -18.785 -30.178 -33.061 1.00 63.09 275 ALA A N 1
ATOM 1997 C CA . ALA A 1 275 ? -19.992 -30.061 -33.876 1.00 63.09 275 ALA A CA 1
ATOM 1998 C C . ALA A 1 275 ? -20.692 -31.418 -34.069 1.00 63.09 275 ALA A C 1
ATOM 2000 O O . ALA A 1 275 ? -21.898 -31.513 -33.855 1.00 63.09 275 ALA A O 1
ATOM 2001 N N . ALA A 1 276 ? -19.937 -32.486 -34.350 1.00 61.72 276 ALA A N 1
ATOM 2002 C CA . ALA A 1 276 ? -20.469 -33.848 -34.432 1.00 61.72 276 ALA A CA 1
ATOM 2003 C C . ALA A 1 276 ? -21.006 -34.385 -33.087 1.00 61.72 276 ALA A C 1
ATOM 2005 O O . ALA A 1 276 ? -21.957 -35.165 -33.067 1.00 61.72 276 ALA A O 1
ATOM 2006 N N . ALA A 1 277 ? -20.434 -33.965 -31.952 1.00 59.72 277 ALA A N 1
ATOM 2007 C CA . ALA A 1 277 ? -20.894 -34.378 -30.623 1.00 59.72 277 ALA A CA 1
ATOM 2008 C C . ALA A 1 277 ? -22.137 -33.607 -30.133 1.00 59.72 277 ALA A C 1
ATOM 2010 O O . ALA A 1 277 ? -22.949 -34.157 -29.382 1.00 59.72 277 ALA A O 1
ATOM 2011 N N . LEU A 1 278 ? -22.305 -32.345 -30.546 1.00 60.91 278 LEU A N 1
ATOM 2012 C CA . LEU A 1 278 ? -23.340 -31.430 -30.048 1.00 60.91 278 LEU A CA 1
ATOM 2013 C C . LEU A 1 278 ? -24.779 -31.995 -30.032 1.00 60.91 278 LEU A C 1
ATOM 2015 O O . LEU A 1 278 ? -25.435 -31.808 -28.998 1.00 60.91 278 LEU A O 1
ATOM 2019 N N . PRO A 1 279 ? -25.278 -32.713 -31.065 1.00 55.38 279 PRO A N 1
ATOM 2020 C CA . PRO A 1 279 ? -26.630 -33.290 -31.071 1.00 55.38 279 PRO A CA 1
ATOM 2021 C C . PRO A 1 279 ? -26.944 -34.188 -29.863 1.00 55.38 279 PRO A C 1
ATOM 2023 O O . PRO A 1 279 ? -28.072 -34.175 -29.362 1.00 55.38 279 PRO A O 1
ATOM 2026 N N . ALA A 1 280 ? -25.944 -34.911 -29.345 1.00 53.03 280 ALA A N 1
ATOM 2027 C CA . ALA A 1 280 ? -26.083 -35.815 -28.202 1.00 53.03 280 ALA A CA 1
ATOM 2028 C C . ALA A 1 280 ? -25.974 -35.114 -26.828 1.00 53.03 280 ALA A C 1
ATOM 2030 O O . ALA A 1 280 ? -26.313 -35.702 -25.801 1.00 53.03 280 ALA A O 1
ATOM 2031 N N . THR A 1 281 ? -25.511 -33.859 -26.774 1.00 57.59 281 THR A N 1
ATOM 2032 C CA . THR A 1 281 ? -25.232 -33.147 -25.509 1.00 57.59 281 THR A CA 1
ATOM 2033 C C . THR A 1 281 ? -26.449 -32.414 -24.932 1.00 57.59 281 THR A C 1
ATOM 2035 O O . THR A 1 281 ? -27.398 -32.086 -25.646 1.00 57.59 281 THR A O 1
ATOM 2038 N N . THR A 1 282 ? -26.462 -32.133 -23.622 1.00 60.25 282 THR A N 1
ATOM 2039 C CA . THR A 1 282 ? -27.593 -31.426 -22.981 1.00 60.25 282 THR A CA 1
ATOM 2040 C C . THR A 1 282 ? -27.747 -29.988 -23.495 1.00 60.25 282 THR A C 1
ATOM 2042 O O . THR A 1 282 ? -26.782 -29.385 -23.959 1.00 60.25 282 THR A O 1
ATOM 2045 N N . ALA A 1 283 ? -28.940 -29.400 -23.339 1.00 53.66 283 ALA A N 1
ATOM 2046 C CA . ALA A 1 283 ? -29.208 -27.999 -23.691 1.00 53.66 283 ALA A CA 1
ATOM 2047 C C . ALA A 1 283 ? -28.161 -27.026 -23.117 1.00 53.66 283 ALA A C 1
ATOM 2049 O O . ALA A 1 283 ? -27.662 -26.152 -23.820 1.00 53.66 283 ALA A O 1
ATOM 2050 N N . ARG A 1 284 ? -27.797 -27.218 -21.841 1.00 53.03 284 ARG A N 1
ATOM 2051 C CA . ARG A 1 284 ? -26.814 -26.400 -21.120 1.00 53.03 284 ARG A CA 1
ATOM 2052 C C . ARG A 1 284 ? -25.399 -26.609 -21.661 1.00 53.03 284 ARG A C 1
ATOM 2054 O O . ARG A 1 284 ? -24.675 -25.641 -21.847 1.00 53.03 284 ARG A O 1
ATOM 2061 N N . THR A 1 285 ? -25.029 -27.855 -21.957 1.00 57.12 285 THR A N 1
ATOM 2062 C CA . THR A 1 285 ? -23.736 -28.202 -22.569 1.00 57.12 285 THR A CA 1
ATOM 2063 C C . THR A 1 285 ? -23.577 -27.527 -23.933 1.00 57.12 285 THR A C 1
ATOM 2065 O O . THR A 1 285 ? -22.569 -26.873 -24.179 1.00 57.12 285 THR A O 1
ATOM 2068 N N . ALA A 1 286 ? -24.601 -27.609 -24.785 1.00 56.00 286 ALA A N 1
ATOM 2069 C CA . ALA A 1 286 ? -24.591 -26.986 -26.103 1.00 56.00 286 ALA A CA 1
ATOM 2070 C C . ALA A 1 286 ? -24.563 -25.451 -26.039 1.00 56.00 286 ALA A C 1
ATOM 2072 O O . ALA A 1 286 ? -23.782 -24.818 -26.746 1.00 56.00 286 ALA A O 1
ATOM 2073 N N . ARG A 1 287 ? -25.359 -24.847 -25.145 1.00 57.66 287 ARG A N 1
ATOM 2074 C CA . ARG A 1 287 ? -25.384 -23.391 -24.942 1.00 57.66 287 ARG A CA 1
ATOM 2075 C C . ARG A 1 287 ? -24.033 -22.853 -24.456 1.00 57.66 287 ARG A C 1
ATOM 2077 O O . ARG A 1 287 ? -23.600 -21.811 -24.939 1.00 57.66 287 ARG A O 1
ATOM 2084 N N . ASN A 1 288 ? -23.339 -23.592 -23.584 1.00 58.31 288 ASN A N 1
ATOM 2085 C CA . ASN A 1 288 ? -21.958 -23.289 -23.202 1.00 58.31 288 ASN A CA 1
ATOM 2086 C C . ASN A 1 288 ? -21.023 -23.359 -24.422 1.00 58.31 288 ASN A C 1
ATOM 2088 O O . ASN A 1 288 ? -20.394 -22.359 -24.751 1.00 58.31 288 ASN A O 1
ATOM 2092 N N . HIS A 1 289 ? -21.013 -24.478 -25.158 1.00 58.28 289 HIS A N 1
ATOM 2093 C CA . HIS A 1 289 ? -20.163 -24.641 -26.345 1.00 58.28 289 HIS A CA 1
ATOM 2094 C C . HIS A 1 289 ? -20.404 -23.575 -27.432 1.00 58.28 289 HIS A C 1
ATOM 2096 O O . HIS A 1 289 ? -19.460 -23.189 -28.115 1.00 58.28 289 HIS A O 1
ATOM 2102 N N . SER A 1 290 ? -21.624 -23.041 -27.562 1.00 55.97 290 SER A N 1
ATOM 2103 C CA . SER A 1 290 ? -21.918 -21.896 -28.439 1.00 55.97 290 SER A CA 1
ATOM 2104 C C . SER A 1 290 ? -21.202 -20.610 -28.010 1.00 55.97 290 SER A C 1
ATOM 2106 O O . SER A 1 290 ? -20.708 -19.859 -28.857 1.00 55.97 290 SER A O 1
ATOM 2108 N N . ALA A 1 291 ? -21.166 -20.343 -26.700 1.00 58.91 291 ALA A N 1
ATOM 2109 C CA . ALA A 1 291 ? -20.481 -19.192 -26.120 1.00 58.91 291 ALA A CA 1
ATOM 2110 C C . ALA A 1 291 ? -18.957 -19.367 -26.188 1.00 58.91 291 ALA A C 1
ATOM 2112 O O . ALA A 1 291 ? -18.251 -18.420 -26.533 1.00 58.91 291 ALA A O 1
ATOM 2113 N N . ASP A 1 292 ? -18.463 -20.586 -25.950 1.00 56.81 292 ASP A N 1
ATOM 2114 C CA . ASP A 1 292 ? -17.054 -20.948 -26.107 1.00 56.81 292 ASP A CA 1
ATOM 2115 C C . ASP A 1 292 ? -16.597 -20.781 -27.571 1.00 56.81 292 ASP A C 1
ATOM 2117 O O . ASP A 1 292 ? -15.575 -20.151 -27.826 1.00 56.81 292 ASP A O 1
ATOM 2121 N N . ALA A 1 293 ? -17.368 -21.254 -28.556 1.00 55.53 293 ALA A N 1
ATOM 2122 C CA . ALA A 1 293 ? -17.022 -21.124 -29.977 1.00 55.53 293 ALA A CA 1
ATOM 2123 C C . ALA A 1 293 ? -17.018 -19.665 -30.462 1.00 55.53 293 ALA A C 1
ATOM 2125 O O . ALA A 1 293 ? -16.072 -19.223 -31.121 1.00 55.53 293 ALA A O 1
ATOM 2126 N N . SER A 1 294 ? -18.039 -18.887 -30.088 1.00 56.06 294 SER A N 1
ATOM 2127 C CA . SER A 1 294 ? -18.098 -17.448 -30.386 1.00 56.06 294 SER A CA 1
ATOM 2128 C C . SER A 1 294 ? -16.928 -16.695 -29.744 1.00 56.06 294 SER A C 1
ATOM 2130 O O . SER A 1 294 ? -16.290 -15.865 -30.392 1.00 56.06 294 SER A O 1
ATOM 2132 N N . SER A 1 295 ? -16.590 -17.043 -28.500 1.00 54.41 295 SER A N 1
ATOM 2133 C CA . SER A 1 295 ? -15.451 -16.470 -27.783 1.00 54.41 295 SER A CA 1
ATOM 2134 C C . SER A 1 295 ? -14.121 -16.846 -28.445 1.00 54.41 295 SER A C 1
ATOM 2136 O O . SER A 1 295 ? -13.323 -15.957 -28.718 1.00 54.41 295 SER A O 1
ATOM 2138 N N . LEU A 1 296 ? -13.884 -18.112 -28.819 1.00 55.62 296 LEU A N 1
ATOM 2139 C CA . LEU A 1 296 ? -12.664 -18.480 -29.553 1.00 55.62 296 LEU A CA 1
ATOM 2140 C C . LEU A 1 296 ? -12.561 -17.738 -30.892 1.00 55.62 296 LEU A C 1
ATOM 2142 O O . LEU A 1 296 ? -11.481 -17.293 -31.274 1.00 55.62 296 LEU A O 1
ATOM 2146 N N . THR A 1 297 ? -13.685 -17.563 -31.587 1.00 57.88 297 THR A N 1
ATOM 2147 C CA . THR A 1 297 ? -13.729 -16.805 -32.842 1.00 57.88 297 THR A CA 1
ATOM 2148 C C . THR A 1 297 ? -13.291 -15.355 -32.623 1.00 57.88 297 THR A C 1
ATOM 2150 O O . THR A 1 297 ? -12.507 -14.829 -33.415 1.00 57.88 297 THR A O 1
ATOM 2153 N N . ALA A 1 298 ? -13.732 -14.717 -31.533 1.00 56.34 298 ALA A N 1
ATOM 2154 C CA . ALA A 1 298 ? -13.273 -13.386 -31.135 1.00 56.34 298 ALA A CA 1
ATOM 2155 C C . ALA A 1 298 ? -11.777 -13.372 -30.762 1.00 56.34 298 ALA A C 1
ATOM 2157 O O . ALA A 1 298 ? -11.045 -12.509 -31.248 1.00 56.34 298 ALA A O 1
ATOM 2158 N N . LEU A 1 299 ? -11.306 -14.360 -29.989 1.00 58.62 299 LEU A N 1
ATOM 2159 C CA . LEU A 1 299 ? -9.893 -14.516 -29.625 1.00 58.62 299 LEU A CA 1
ATOM 2160 C C . LEU A 1 299 ? -8.999 -14.580 -30.869 1.00 58.62 299 LEU A C 1
ATOM 2162 O O . LEU A 1 299 ? -8.051 -13.812 -30.990 1.00 58.62 299 LEU A O 1
ATOM 2166 N N . LEU A 1 300 ? -9.309 -15.482 -31.803 1.00 61.75 300 LEU A N 1
ATOM 2167 C CA . LEU A 1 300 ? -8.493 -15.726 -32.990 1.00 61.75 300 LEU A CA 1
ATOM 2168 C C . LEU A 1 300 ? -8.530 -14.542 -33.962 1.00 61.75 300 LEU A C 1
ATOM 2170 O O . LEU A 1 300 ? -7.486 -14.182 -34.494 1.00 61.75 300 LEU A O 1
ATOM 2174 N N . ARG A 1 301 ? -9.685 -13.877 -34.138 1.00 60.41 301 ARG A N 1
ATOM 2175 C CA . ARG A 1 301 ? -9.775 -12.610 -34.897 1.00 60.41 301 ARG A CA 1
ATOM 2176 C C . ARG A 1 301 ? -8.914 -11.506 -34.288 1.00 60.41 301 ARG A C 1
ATOM 2178 O O . ARG A 1 301 ? -8.392 -10.669 -35.017 1.00 60.41 301 ARG A O 1
ATOM 2185 N N . ALA A 1 302 ? -8.780 -11.472 -32.967 1.00 56.03 302 ALA A N 1
ATOM 2186 C CA . ALA A 1 302 ? -8.002 -10.440 -32.304 1.00 56.03 302 ALA A CA 1
ATOM 2187 C C . ALA A 1 302 ? -6.503 -10.771 -32.220 1.00 56.03 302 ALA A C 1
ATOM 2189 O O . ALA A 1 302 ? -5.692 -9.863 -32.369 1.00 56.03 302 ALA A O 1
ATOM 2190 N N . LEU A 1 303 ? -6.124 -12.045 -32.073 1.00 58.66 303 LEU A N 1
ATOM 2191 C CA . LEU A 1 303 ? -4.742 -12.508 -32.256 1.00 58.66 303 LEU A CA 1
ATOM 2192 C C . LEU A 1 303 ? -4.262 -12.220 -33.689 1.00 58.66 303 LEU A C 1
ATOM 2194 O O . LEU A 1 303 ? -3.213 -11.608 -33.864 1.00 58.66 303 LEU A O 1
ATOM 2198 N N . ASP A 1 304 ? -5.086 -12.533 -34.694 1.00 60.97 304 ASP A N 1
ATOM 2199 C CA . ASP A 1 304 ? -4.884 -12.165 -36.102 1.00 60.97 304 ASP A CA 1
ATOM 2200 C C . ASP A 1 304 ? -4.675 -10.650 -36.279 1.00 60.97 304 ASP A C 1
ATOM 2202 O O . ASP A 1 304 ? -3.668 -10.208 -36.835 1.00 60.97 304 ASP A O 1
ATOM 2206 N N . ALA A 1 305 ? -5.582 -9.836 -35.731 1.00 59.50 305 ALA A N 1
ATOM 2207 C CA . ALA A 1 305 ? -5.499 -8.378 -35.794 1.00 59.50 305 ALA A CA 1
ATOM 2208 C C . ALA A 1 305 ? -4.291 -7.786 -35.039 1.00 59.50 305 ALA A C 1
ATOM 2210 O O . ALA A 1 305 ? -3.852 -6.685 -35.376 1.00 59.50 305 ALA A O 1
ATOM 2211 N N . VAL A 1 306 ? -3.762 -8.491 -34.034 1.00 55.62 306 VAL A N 1
ATOM 2212 C CA . VAL A 1 306 ? -2.538 -8.135 -33.299 1.00 55.62 306 VAL A CA 1
ATOM 2213 C C . VAL A 1 306 ? -1.281 -8.523 -34.076 1.00 55.62 306 VAL A C 1
ATOM 2215 O O . VAL A 1 306 ? -0.322 -7.756 -34.097 1.00 55.62 306 VAL A O 1
ATOM 2218 N N . GLN A 1 307 ? -1.272 -9.690 -34.717 1.00 60.03 307 GLN A N 1
ATOM 2219 C CA . GLN A 1 307 ? -0.121 -10.192 -35.465 1.00 60.03 307 GLN A CA 1
ATOM 2220 C C . GLN A 1 307 ? 0.043 -9.478 -36.813 1.00 60.03 307 GLN A C 1
ATOM 2222 O O . GLN A 1 307 ? 1.169 -9.203 -37.229 1.00 60.03 307 GLN A O 1
ATOM 2227 N N . ARG A 1 308 ? -1.069 -9.105 -37.461 1.00 61.66 308 ARG A N 1
ATOM 2228 C CA . ARG A 1 308 ? -1.082 -8.304 -38.697 1.00 61.66 308 ARG A CA 1
ATOM 2229 C C . ARG A 1 308 ? -0.748 -6.825 -38.467 1.00 61.66 308 ARG A C 1
ATOM 2231 O O . ARG A 1 308 ? -0.202 -6.194 -39.369 1.00 61.66 308 ARG A O 1
ATOM 2238 N N . ASP A 1 309 ? -1.001 -6.280 -37.273 1.00 55.69 309 ASP A N 1
ATOM 2239 C CA . ASP A 1 309 ? -0.495 -4.960 -36.863 1.00 55.69 309 ASP A CA 1
ATOM 2240 C C . ASP A 1 309 ? 0.076 -4.958 -35.425 1.00 55.69 309 ASP A C 1
ATOM 2242 O O . ASP A 1 309 ? -0.589 -4.533 -34.472 1.00 55.69 309 ASP A O 1
ATOM 2246 N N . PRO A 1 310 ? 1.361 -5.330 -35.253 1.00 50.88 310 PRO A N 1
ATOM 2247 C CA . PRO A 1 310 ? 2.059 -5.257 -33.966 1.00 50.88 310 PRO A CA 1
ATOM 2248 C C . PRO A 1 310 ? 2.310 -3.825 -33.459 1.00 50.88 310 PRO A C 1
ATOM 2250 O O . PRO A 1 310 ? 2.956 -3.637 -32.427 1.00 50.88 310 PRO A O 1
ATOM 2253 N N . ARG A 1 311 ? 1.861 -2.793 -34.189 1.00 47.53 311 ARG A N 1
ATOM 2254 C CA . ARG A 1 311 ? 1.925 -1.381 -33.782 1.00 47.53 311 ARG A CA 1
ATOM 2255 C C . ARG A 1 311 ? 0.572 -0.866 -33.284 1.00 47.53 311 ARG A C 1
ATOM 2257 O O . ARG A 1 311 ? 0.510 0.264 -32.804 1.00 47.53 311 ARG A O 1
ATOM 2264 N N . ARG A 1 312 ? -0.491 -1.675 -33.351 1.00 57.75 312 ARG A N 1
ATOM 2265 C CA . ARG A 1 312 ? -1.849 -1.295 -32.950 1.00 57.75 312 ARG A CA 1
ATOM 2266 C C . ARG A 1 312 ? -1.958 -1.156 -31.428 1.00 57.75 312 ARG A C 1
ATOM 2268 O O . ARG A 1 312 ? -2.108 -2.141 -30.706 1.00 57.75 312 ARG A O 1
ATOM 2275 N N . GLN A 1 313 ? -1.921 0.087 -30.947 1.00 50.25 313 GLN A N 1
ATOM 2276 C CA . GLN A 1 313 ? -2.013 0.464 -29.524 1.00 50.25 313 GLN A CA 1
ATOM 2277 C C . GLN A 1 313 ? -3.438 0.339 -28.934 1.00 50.25 313 GLN A C 1
ATOM 2279 O O . GLN A 1 313 ? -3.780 1.031 -27.983 1.00 50.25 313 GLN A O 1
ATOM 2284 N N . GLY A 1 314 ? -4.301 -0.498 -29.520 1.00 55.41 314 GLY A N 1
ATOM 2285 C CA . GLY A 1 314 ? -5.657 -0.723 -29.015 1.00 55.41 314 GLY A CA 1
ATOM 2286 C C . GLY A 1 314 ? -5.672 -1.683 -27.816 1.00 55.41 314 GLY A C 1
ATOM 2287 O O . GLY A 1 314 ? -4.843 -2.600 -27.779 1.00 55.41 314 GLY A O 1
ATOM 2288 N N . PRO A 1 315 ? -6.609 -1.519 -26.863 1.00 53.00 315 PRO A N 1
ATOM 2289 C CA . PRO A 1 315 ? -6.740 -2.415 -25.718 1.00 53.00 315 PRO A CA 1
ATOM 2290 C C . PRO A 1 315 ? -7.176 -3.817 -26.163 1.00 53.00 315 PRO A C 1
ATOM 2292 O O . PRO A 1 315 ? -8.036 -3.970 -27.033 1.00 53.00 315 PRO A O 1
ATOM 2295 N N . LEU A 1 316 ? -6.605 -4.853 -25.542 1.00 60.62 316 LEU A N 1
ATOM 2296 C CA . LEU A 1 316 ? -6.907 -6.256 -25.857 1.00 60.62 316 LEU A CA 1
ATOM 2297 C C . LEU A 1 316 ? -8.020 -6.841 -24.966 1.00 60.62 316 LEU A C 1
ATOM 2299 O O . LEU A 1 316 ? -8.133 -8.059 -24.833 1.00 60.62 316 LEU A O 1
ATOM 2303 N N . THR A 1 317 ? -8.874 -6.000 -24.377 1.00 54.00 317 THR A N 1
ATOM 2304 C CA . THR A 1 317 ? -9.982 -6.420 -23.501 1.00 54.00 317 THR A CA 1
ATOM 2305 C C . THR A 1 317 ? -10.889 -7.488 -24.134 1.00 54.00 317 THR A C 1
ATOM 2307 O O . THR A 1 317 ? -11.082 -8.517 -23.489 1.00 54.00 317 THR A O 1
ATOM 2310 N N . PRO A 1 318 ? -11.322 -7.379 -25.413 1.00 51.97 318 PRO A N 1
ATOM 2311 C CA . PRO A 1 318 ? -12.125 -8.429 -26.060 1.00 51.97 318 PRO A CA 1
ATOM 2312 C C . PRO A 1 318 ? -11.389 -9.772 -26.219 1.00 51.97 318 PRO A C 1
ATOM 2314 O O . PRO A 1 318 ? -12.009 -10.815 -26.405 1.00 51.97 318 PRO A O 1
ATOM 2317 N N . VAL A 1 319 ? -10.054 -9.759 -26.157 1.00 53.94 319 VAL A N 1
ATOM 2318 C CA . VAL A 1 319 ? -9.186 -10.947 -26.245 1.00 53.94 319 VAL A CA 1
ATOM 2319 C C . VAL A 1 319 ? -9.056 -11.609 -24.873 1.00 53.94 319 VAL A C 1
ATOM 2321 O O . VAL A 1 319 ? -9.052 -12.833 -24.768 1.00 53.94 319 VAL A O 1
ATOM 2324 N N . LEU A 1 320 ? -9.012 -10.804 -23.808 1.00 54.81 320 LEU A N 1
ATOM 2325 C CA . LEU A 1 320 ? -9.037 -11.273 -22.423 1.00 54.81 320 LEU A CA 1
ATOM 2326 C C . LEU A 1 320 ? -10.412 -11.846 -22.045 1.00 54.81 320 LEU A C 1
ATOM 2328 O O . LEU A 1 320 ? -10.489 -12.917 -21.444 1.00 54.81 320 LEU A O 1
ATOM 2332 N N . GLU A 1 321 ? -11.497 -11.193 -22.461 1.00 53.28 321 GLU A N 1
ATOM 2333 C CA . GLU A 1 321 ? -12.876 -11.676 -22.291 1.00 53.28 321 GLU A CA 1
ATOM 2334 C C . GLU A 1 321 ? -13.111 -13.021 -23.000 1.00 53.28 321 GLU A C 1
ATOM 2336 O O . GLU A 1 321 ? -13.854 -13.864 -22.501 1.00 53.28 321 GLU A O 1
ATOM 2341 N N . ALA A 1 322 ? -12.411 -13.262 -24.113 1.00 53.06 322 ALA A N 1
ATOM 2342 C CA . ALA A 1 322 ? -12.493 -14.483 -24.909 1.00 53.06 322 ALA A CA 1
ATOM 2343 C C . ALA A 1 322 ? -11.675 -15.684 -24.372 1.00 53.06 322 ALA A C 1
ATOM 2345 O O . ALA A 1 322 ? -11.883 -16.822 -24.807 1.00 53.06 322 ALA A O 1
ATOM 2346 N N . LEU A 1 323 ? -10.785 -15.479 -23.391 1.00 54.97 323 LEU A N 1
ATOM 2347 C CA . LEU A 1 323 ? -9.965 -16.535 -22.768 1.00 54.97 323 LEU A CA 1
ATOM 2348 C C . LEU A 1 323 ? -10.708 -17.771 -22.212 1.00 54.97 323 LEU A C 1
ATOM 2350 O O . LEU A 1 323 ? -10.080 -18.836 -22.184 1.00 54.97 323 LEU A O 1
ATOM 2354 N N . PRO A 1 324 ? -11.968 -17.710 -21.720 1.00 51.94 324 PRO A N 1
ATOM 2355 C CA . PRO A 1 324 ? -12.668 -18.890 -21.208 1.00 51.94 324 PRO A CA 1
ATOM 2356 C C . PRO A 1 324 ? -12.718 -20.056 -22.201 1.00 51.94 324 PRO A C 1
ATOM 2358 O O . PRO A 1 324 ? -12.488 -21.195 -21.794 1.00 51.94 324 PRO A O 1
ATOM 2361 N N . ALA A 1 325 ? -12.903 -19.758 -23.490 1.00 54.19 325 ALA A N 1
ATOM 2362 C CA . ALA A 1 325 ? -13.078 -20.739 -24.559 1.00 54.19 325 ALA A CA 1
ATOM 2363 C C . ALA A 1 325 ? -11.902 -21.704 -24.749 1.00 54.19 325 ALA A C 1
ATOM 2365 O O . ALA A 1 325 ? -12.102 -22.882 -25.047 1.00 54.19 325 ALA A O 1
ATOM 2366 N N . LEU A 1 326 ? -10.665 -21.234 -24.546 1.00 52.44 326 LEU A N 1
ATOM 2367 C CA . LEU A 1 326 ? -9.458 -22.052 -24.730 1.00 52.44 326 LEU A CA 1
ATOM 2368 C C . LEU A 1 326 ? -9.455 -23.305 -23.840 1.00 52.44 326 LEU A C 1
ATOM 2370 O O . LEU A 1 326 ? -8.868 -24.327 -24.199 1.00 52.44 326 LEU A O 1
ATOM 2374 N N . ALA A 1 327 ? -10.152 -23.257 -22.700 1.00 51.22 327 ALA A N 1
ATOM 2375 C CA . ALA A 1 327 ? -10.285 -24.396 -21.800 1.00 51.22 327 ALA A CA 1
ATOM 2376 C C . ALA A 1 327 ? -11.095 -25.564 -22.402 1.00 51.22 327 ALA A C 1
ATOM 2378 O O . ALA A 1 327 ? -10.979 -26.685 -21.909 1.00 51.22 327 ALA A O 1
ATOM 2379 N N . VAL A 1 328 ? -11.884 -25.351 -23.464 1.00 52.06 328 VAL A N 1
ATOM 2380 C CA . VAL A 1 328 ? -12.621 -26.420 -24.168 1.00 52.06 328 VAL A CA 1
ATOM 2381 C C . VAL A 1 328 ? -11.715 -27.195 -25.128 1.00 52.06 328 VAL A C 1
ATOM 2383 O O . VAL A 1 328 ? -11.848 -28.415 -25.245 1.00 52.06 328 VAL A O 1
ATOM 2386 N N . LEU A 1 329 ? -10.751 -26.511 -25.746 1.00 49.38 329 LEU A N 1
ATOM 2387 C CA . LEU A 1 329 ? -9.872 -27.065 -26.781 1.00 49.38 329 LEU A CA 1
ATOM 2388 C C . LEU A 1 329 ? -8.697 -27.855 -26.197 1.00 49.38 329 LEU A C 1
ATOM 2390 O O . LEU A 1 329 ? -8.321 -28.888 -26.737 1.00 49.38 329 LEU A O 1
ATOM 2394 N N . GLY A 1 330 ? -8.139 -27.415 -25.063 1.00 48.91 330 GLY A N 1
ATOM 2395 C CA . GLY A 1 330 ? -6.999 -28.090 -24.436 1.00 48.91 330 GLY A CA 1
ATOM 2396 C C . GLY A 1 330 ? -7.260 -29.584 -24.202 1.00 48.91 330 GLY A C 1
ATOM 2397 O O . GLY A 1 330 ? -8.046 -29.960 -23.329 1.00 48.91 330 GLY A O 1
ATOM 2398 N N . GLY A 1 331 ? -6.593 -30.442 -24.978 1.00 50.41 331 GLY A N 1
ATOM 2399 C CA . GLY A 1 331 ? -6.741 -31.895 -24.931 1.00 50.41 331 GLY A CA 1
ATOM 2400 C C . GLY A 1 331 ? -6.136 -32.493 -23.660 1.00 50.41 331 GLY A C 1
ATOM 2401 O O . GLY A 1 331 ? -4.997 -32.954 -23.663 1.00 50.41 331 GLY A O 1
ATOM 2402 N N . GLY A 1 332 ? -6.904 -32.506 -22.573 1.00 58.66 332 GLY A N 1
ATOM 2403 C CA . GLY A 1 332 ? -6.447 -32.957 -21.259 1.00 58.66 332 GLY A CA 1
ATOM 2404 C C . GLY A 1 332 ? -7.528 -32.888 -20.184 1.00 58.66 332 GLY A C 1
ATOM 2405 O O . GLY A 1 332 ? -8.715 -32.716 -20.489 1.00 58.66 332 GLY A O 1
ATOM 2406 N N . ASP A 1 333 ? -7.109 -33.014 -18.926 1.00 64.25 333 ASP A N 1
ATOM 2407 C CA . ASP A 1 333 ? -7.976 -32.828 -17.760 1.00 64.25 333 ASP A CA 1
ATOM 2408 C C . ASP A 1 333 ? -8.274 -31.340 -17.471 1.00 64.25 333 ASP A C 1
ATOM 2410 O O . ASP A 1 333 ? -7.754 -30.424 -18.117 1.00 64.25 333 ASP A O 1
ATOM 2414 N N . LEU A 1 334 ? -9.144 -31.089 -16.487 1.00 65.00 334 LEU A N 1
ATOM 2415 C CA . LEU A 1 334 ? -9.550 -29.739 -16.092 1.00 65.00 334 LEU A CA 1
ATOM 2416 C C . LEU A 1 334 ? -8.385 -28.888 -15.553 1.00 65.00 334 LEU A C 1
ATOM 2418 O O . LEU A 1 334 ? -8.358 -27.681 -15.791 1.00 65.00 334 LEU A O 1
ATOM 2422 N N . ALA A 1 335 ? -7.415 -29.483 -14.856 1.00 66.12 335 ALA A N 1
ATOM 2423 C CA . ALA A 1 335 ? -6.270 -28.762 -14.310 1.00 66.12 335 ALA A CA 1
ATOM 2424 C C . ALA A 1 335 ? -5.309 -28.319 -15.424 1.00 66.12 335 ALA A C 1
ATOM 2426 O O . ALA A 1 335 ? -4.890 -27.159 -15.428 1.00 66.12 335 ALA A O 1
ATOM 2427 N N . GLN A 1 336 ? -5.038 -29.182 -16.410 1.00 65.06 336 GLN A N 1
ATOM 2428 C CA . GLN A 1 336 ? -4.260 -28.840 -17.606 1.00 65.06 336 GLN A CA 1
ATOM 2429 C C . GLN A 1 336 ? -4.946 -27.718 -18.406 1.00 65.06 336 GLN A C 1
ATOM 2431 O O . GLN A 1 336 ? -4.314 -26.709 -18.716 1.00 65.06 336 GLN A O 1
ATOM 2436 N N . ARG A 1 337 ? -6.255 -27.835 -18.673 1.00 63.44 337 ARG A N 1
ATOM 2437 C CA . ARG A 1 337 ? -7.049 -26.801 -19.373 1.00 63.44 337 ARG A CA 1
ATOM 2438 C C . ARG A 1 337 ? -6.986 -25.443 -18.664 1.00 63.44 337 ARG A C 1
ATOM 2440 O O . ARG A 1 337 ? -6.786 -24.410 -19.304 1.00 63.44 337 ARG A O 1
ATOM 2447 N N . LEU A 1 338 ? -7.104 -25.437 -17.333 1.00 67.25 338 LEU A N 1
ATOM 2448 C CA . LEU A 1 338 ? -6.975 -24.226 -16.517 1.00 67.25 338 LEU A CA 1
ATOM 2449 C C . LEU A 1 338 ? -5.540 -23.680 -16.485 1.00 67.25 338 LEU A C 1
ATOM 2451 O O . LEU A 1 338 ? -5.367 -22.463 -16.450 1.00 67.25 338 LEU A O 1
ATOM 2455 N N . ALA A 1 339 ? -4.513 -24.533 -16.512 1.00 69.88 339 ALA A N 1
ATOM 2456 C CA . ALA A 1 339 ? -3.118 -24.105 -16.603 1.00 69.88 339 ALA A CA 1
ATOM 2457 C C . ALA A 1 339 ? -2.838 -23.397 -17.938 1.00 69.88 339 ALA A C 1
ATOM 2459 O O . ALA A 1 339 ? -2.320 -22.282 -17.931 1.00 69.88 339 ALA A O 1
ATOM 2460 N N . VAL A 1 340 ? -3.270 -23.980 -19.061 1.00 70.44 340 VAL A N 1
ATOM 2461 C CA . VAL A 1 340 ? -3.124 -23.389 -20.401 1.00 70.44 340 VAL A CA 1
ATOM 2462 C C . VAL A 1 340 ? -3.867 -22.055 -20.505 1.00 70.44 340 VAL A C 1
ATOM 2464 O O . VAL A 1 340 ? -3.258 -21.053 -20.880 1.00 70.44 340 VAL A O 1
ATOM 2467 N N . ARG A 1 341 ? -5.135 -21.987 -20.064 1.00 71.06 341 ARG A N 1
ATOM 2468 C CA . ARG A 1 341 ? -5.900 -20.725 -20.011 1.00 71.06 341 ARG A CA 1
ATOM 2469 C C . ARG A 1 341 ? -5.188 -19.648 -19.180 1.00 71.06 341 ARG A C 1
ATOM 2471 O O . ARG A 1 341 ? -5.134 -18.498 -19.605 1.00 71.06 341 ARG A O 1
ATOM 2478 N N . ARG A 1 342 ? -4.618 -20.001 -18.020 1.00 77.38 342 ARG A N 1
ATOM 2479 C CA . ARG A 1 342 ? -3.832 -19.069 -17.183 1.00 77.38 342 ARG A CA 1
ATOM 2480 C C . ARG A 1 342 ? -2.536 -18.618 -17.862 1.00 77.38 342 ARG A C 1
ATOM 2482 O O . ARG A 1 342 ? -2.105 -17.496 -17.617 1.00 77.38 342 ARG A O 1
ATOM 2489 N N . SER A 1 343 ? -1.902 -19.469 -18.668 1.00 79.81 343 SER A N 1
ATOM 2490 C CA . SER A 1 343 ? -0.673 -19.113 -19.381 1.00 79.81 343 SER A CA 1
ATOM 2491 C C . SER A 1 343 ? -0.938 -18.158 -20.541 1.00 79.81 343 SER A C 1
ATOM 2493 O O . SER A 1 343 ? -0.321 -17.096 -20.586 1.00 79.81 343 SER A O 1
ATOM 2495 N N . VAL A 1 344 ? -1.901 -18.471 -21.416 1.00 75.50 344 VAL A N 1
ATOM 2496 C CA . VAL A 1 344 ? -2.297 -17.568 -22.514 1.00 75.50 344 VAL A CA 1
ATOM 2497 C C . VAL A 1 344 ? -2.869 -16.257 -21.962 1.00 75.50 344 VAL A C 1
ATOM 2499 O O . VAL A 1 344 ? -2.548 -15.189 -22.478 1.00 75.50 344 VAL A O 1
ATOM 2502 N N . GLY A 1 345 ? -3.616 -16.315 -20.851 1.00 74.12 345 GLY A N 1
ATOM 2503 C CA . GLY A 1 345 ? -4.095 -15.125 -20.144 1.00 74.12 345 GLY A CA 1
ATOM 2504 C C . GLY A 1 345 ? -2.971 -14.181 -19.736 1.00 74.12 345 GLY A C 1
ATOM 2505 O O . GLY A 1 345 ? -2.958 -13.037 -20.176 1.00 74.12 345 GLY A O 1
ATOM 2506 N N . ARG A 1 346 ? -1.950 -14.678 -19.024 1.00 82.00 346 ARG A N 1
ATOM 2507 C CA . ARG A 1 346 ? -0.780 -13.863 -18.647 1.00 82.00 346 ARG A CA 1
ATOM 2508 C C . ARG A 1 346 ? -0.033 -13.275 -19.840 1.00 82.00 346 ARG A C 1
ATOM 2510 O O . ARG A 1 346 ? 0.500 -12.175 -19.722 1.00 82.00 346 ARG A O 1
ATOM 2517 N N . ILE A 1 347 ? 0.046 -13.993 -20.963 1.00 82.06 347 ILE A N 1
ATOM 2518 C CA . ILE A 1 347 ? 0.694 -13.481 -22.180 1.00 82.06 347 ILE A CA 1
ATOM 2519 C C . ILE A 1 347 ? -0.065 -12.244 -22.681 1.00 82.06 347 ILE A C 1
ATOM 2521 O O . ILE A 1 347 ? 0.557 -11.198 -22.864 1.00 82.06 347 ILE A O 1
ATOM 2525 N N . LEU A 1 348 ? -1.395 -12.329 -22.800 1.00 77.06 348 LEU A N 1
ATOM 2526 C CA . LEU A 1 348 ? -2.265 -11.234 -23.249 1.00 77.06 348 LEU A CA 1
ATOM 2527 C C . LEU A 1 348 ? -2.372 -10.075 -22.242 1.00 77.06 348 LEU A C 1
ATOM 2529 O O . LEU A 1 348 ? -2.326 -8.912 -22.645 1.00 77.06 348 LEU A O 1
ATOM 2533 N N . GLU A 1 349 ? -2.470 -10.364 -20.942 1.00 79.38 349 GLU A N 1
ATOM 2534 C CA . GLU A 1 349 ? -2.481 -9.366 -19.857 1.00 79.38 349 GLU A CA 1
ATOM 2535 C C . GLU A 1 349 ? -1.246 -8.457 -19.961 1.00 79.38 349 GLU A C 1
ATOM 2537 O O . GLU A 1 349 ? -1.352 -7.232 -19.958 1.00 79.38 349 GLU A O 1
ATOM 2542 N N . ARG A 1 350 ? -0.067 -9.056 -20.163 1.00 86.75 350 ARG A N 1
ATOM 2543 C CA . ARG A 1 350 ? 1.199 -8.327 -20.331 1.00 86.75 350 ARG A CA 1
ATOM 2544 C C . ARG A 1 350 ? 1.304 -7.583 -21.654 1.00 86.75 350 ARG A C 1
ATOM 2546 O O . ARG A 1 350 ? 1.974 -6.557 -21.696 1.00 86.75 350 ARG A O 1
ATOM 2553 N N . MET A 1 351 ? 0.704 -8.098 -22.728 1.00 81.38 351 MET A N 1
ATOM 2554 C CA . MET A 1 351 ? 0.655 -7.402 -24.020 1.00 81.38 351 MET A CA 1
ATOM 2555 C C . MET A 1 351 ? -0.229 -6.159 -23.939 1.00 81.38 351 MET A C 1
ATOM 2557 O O . MET A 1 351 ? 0.118 -5.133 -24.516 1.00 81.38 351 MET A O 1
ATOM 2561 N N . THR A 1 352 ? -1.333 -6.241 -23.194 1.00 76.31 352 THR A N 1
ATOM 2562 C CA . THR A 1 352 ? -2.215 -5.108 -22.881 1.00 76.31 352 THR A CA 1
ATOM 2563 C C . THR A 1 352 ? -1.447 -4.063 -22.076 1.00 76.31 352 THR A C 1
ATOM 2565 O O . THR A 1 352 ? -1.252 -2.950 -22.560 1.00 76.31 352 THR A O 1
ATOM 2568 N N . ALA A 1 353 ? -0.869 -4.467 -20.939 1.00 82.19 353 ALA A N 1
ATOM 2569 C CA . ALA A 1 353 ? -0.073 -3.589 -20.085 1.00 82.19 353 ALA A CA 1
ATOM 2570 C C . ALA A 1 353 ? 1.085 -2.910 -20.843 1.00 82.19 353 ALA A C 1
ATOM 2572 O O . ALA A 1 353 ? 1.265 -1.706 -20.722 1.00 82.19 353 ALA A O 1
ATOM 2573 N N . PHE A 1 354 ? 1.823 -3.632 -21.698 1.00 85.31 354 PHE A N 1
ATOM 2574 C CA . PHE A 1 354 ? 2.887 -3.056 -22.536 1.00 85.31 354 PHE A CA 1
ATOM 2575 C C . PHE A 1 354 ? 2.395 -1.971 -23.514 1.00 85.31 354 PHE A C 1
ATOM 2577 O O . PHE A 1 354 ? 3.141 -1.042 -23.823 1.00 85.31 354 PHE A O 1
ATOM 2584 N N . ARG A 1 355 ? 1.160 -2.084 -24.021 1.00 79.75 355 ARG A N 1
ATOM 2585 C CA . ARG A 1 355 ? 0.562 -1.125 -24.973 1.00 79.75 355 ARG A CA 1
ATOM 2586 C C . ARG A 1 355 ? -0.009 0.103 -24.270 1.00 79.75 355 ARG A C 1
ATOM 2588 O O . ARG A 1 355 ? 0.024 1.186 -24.847 1.00 79.75 355 ARG A O 1
ATOM 2595 N N . GLU A 1 356 ? -0.486 -0.075 -23.043 1.00 80.25 356 GLU A N 1
ATOM 2596 C CA . GLU A 1 356 ? -0.986 0.980 -22.152 1.00 80.25 356 GLU A CA 1
ATOM 2597 C C . GLU A 1 356 ? 0.150 1.749 -21.445 1.00 80.25 356 GLU A C 1
ATOM 2599 O O . GLU A 1 356 ? -0.068 2.842 -20.922 1.00 80.25 356 GLU A O 1
ATOM 2604 N N . LEU A 1 357 ? 1.377 1.213 -21.456 1.00 82.38 357 LEU A N 1
ATOM 2605 C CA . LEU A 1 357 ? 2.541 1.781 -20.777 1.00 82.38 357 LEU A CA 1
ATOM 2606 C C . LEU A 1 357 ? 3.087 3.041 -21.488 1.00 82.38 357 LEU A C 1
ATOM 2608 O O . LEU A 1 357 ? 3.978 2.969 -22.341 1.00 82.38 357 LEU A O 1
ATOM 2612 N N . ASP A 1 358 ? 2.600 4.219 -21.093 1.00 77.06 358 ASP A N 1
ATOM 2613 C CA . ASP A 1 358 ? 3.116 5.529 -21.526 1.00 77.06 358 ASP A CA 1
ATOM 2614 C C . ASP A 1 358 ? 4.478 5.852 -20.869 1.00 77.06 358 ASP A C 1
ATOM 2616 O O . ASP A 1 358 ? 4.599 6.679 -19.964 1.00 77.06 358 ASP A O 1
ATOM 2620 N N . VAL A 1 359 ? 5.531 5.152 -21.312 1.00 73.31 359 VAL A N 1
ATOM 2621 C CA . VAL A 1 359 ? 6.913 5.296 -20.816 1.00 73.31 359 VAL A CA 1
ATOM 2622 C C . VAL A 1 359 ? 7.521 6.637 -21.262 1.00 73.31 359 VAL A C 1
ATOM 2624 O O . VAL A 1 359 ? 8.328 6.687 -22.200 1.00 73.31 359 VAL A O 1
ATOM 2627 N N . ARG A 1 360 ? 7.163 7.742 -20.604 1.00 74.94 360 ARG A N 1
ATOM 2628 C CA . ARG A 1 360 ? 7.760 9.067 -20.847 1.00 74.94 360 ARG A CA 1
ATOM 2629 C C . ARG A 1 360 ? 9.111 9.183 -20.147 1.00 74.94 360 ARG A C 1
ATOM 2631 O O . ARG A 1 360 ? 9.203 9.010 -18.940 1.00 74.94 360 ARG A O 1
ATOM 2638 N N . VAL A 1 361 ? 10.163 9.500 -20.903 1.00 73.62 361 VAL A N 1
ATOM 2639 C CA . VAL A 1 361 ? 11.512 9.692 -20.350 1.00 73.62 361 VAL A CA 1
ATOM 2640 C C . VAL A 1 361 ? 12.192 10.872 -21.034 1.00 73.62 361 VAL A C 1
ATOM 2642 O O . VAL A 1 361 ? 12.150 10.991 -22.259 1.00 73.62 361 VAL A O 1
ATOM 2645 N N . SER A 1 362 ? 12.796 11.747 -20.233 1.00 70.12 362 SER A N 1
ATOM 2646 C CA . SER A 1 362 ? 13.368 13.035 -20.646 1.00 70.12 362 SER A CA 1
ATOM 2647 C C . SER A 1 362 ? 14.820 12.947 -21.136 1.00 70.12 362 SER A C 1
ATOM 2649 O O . SER A 1 362 ? 15.217 13.694 -22.030 1.00 70.12 362 SER A O 1
ATOM 2651 N N . SER A 1 363 ? 15.620 12.028 -20.585 1.00 75.88 363 SER A N 1
ATOM 2652 C CA . SER A 1 363 ? 17.036 11.861 -20.945 1.00 75.88 363 SER A CA 1
ATOM 2653 C C . SER A 1 363 ? 17.232 10.997 -22.196 1.00 75.88 363 SER A C 1
ATOM 2655 O O . SER A 1 363 ? 16.673 9.904 -22.307 1.00 75.88 363 SER A O 1
ATOM 2657 N N . ARG A 1 364 ? 18.093 11.458 -23.115 1.00 77.50 364 ARG A N 1
ATOM 2658 C CA . ARG A 1 364 ? 18.432 10.781 -24.382 1.00 77.50 364 ARG A CA 1
ATOM 2659 C C . ARG A 1 364 ? 18.926 9.345 -24.183 1.00 77.50 364 ARG A C 1
ATOM 2661 O O . ARG A 1 364 ? 18.510 8.455 -24.921 1.00 77.50 364 ARG A O 1
ATOM 2668 N N . ASP A 1 365 ? 19.792 9.120 -23.202 1.00 69.38 365 ASP A N 1
ATOM 2669 C CA . ASP A 1 365 ? 20.398 7.806 -22.969 1.00 69.38 365 ASP A CA 1
ATOM 2670 C C . ASP A 1 365 ? 19.371 6.819 -22.390 1.00 69.38 365 ASP A C 1
ATOM 2672 O O . ASP A 1 365 ? 19.331 5.654 -22.782 1.00 69.38 365 ASP A O 1
ATOM 2676 N N . LEU A 1 366 ? 18.468 7.297 -21.526 1.00 75.88 366 LEU A N 1
ATOM 2677 C CA . LEU A 1 366 ? 17.355 6.488 -21.020 1.00 75.88 366 LEU A CA 1
ATOM 2678 C C . LEU A 1 366 ? 16.311 6.211 -22.117 1.00 75.88 366 LEU A C 1
ATOM 2680 O O . LEU A 1 366 ? 15.711 5.140 -22.141 1.00 75.88 366 LEU A O 1
ATOM 2684 N N . VAL A 1 367 ? 16.131 7.132 -23.072 1.00 83.25 367 VAL A N 1
ATOM 2685 C CA . VAL A 1 367 ? 15.334 6.894 -24.286 1.00 83.25 367 VAL A CA 1
ATOM 2686 C C . VAL A 1 367 ? 15.939 5.783 -25.153 1.00 83.25 367 VAL A C 1
ATOM 2688 O O . VAL A 1 367 ? 15.168 5.009 -25.721 1.00 83.25 367 VAL A O 1
ATOM 2691 N N . MET A 1 368 ? 17.271 5.655 -25.229 1.00 82.88 368 MET A N 1
ATOM 2692 C CA . MET A 1 368 ? 17.925 4.529 -25.913 1.00 82.88 368 MET A CA 1
ATOM 2693 C C . MET A 1 368 ? 17.684 3.205 -25.180 1.00 82.88 368 MET A C 1
ATOM 2695 O O . MET A 1 368 ? 17.103 2.304 -25.782 1.00 82.88 368 MET A O 1
ATOM 2699 N N . ALA A 1 369 ? 17.989 3.126 -23.879 1.00 81.00 369 ALA A N 1
ATOM 2700 C CA . ALA A 1 369 ? 17.752 1.918 -23.078 1.00 81.00 369 ALA A CA 1
ATOM 2701 C C . ALA A 1 369 ? 16.273 1.476 -23.110 1.00 81.00 369 ALA A C 1
ATOM 2703 O O . ALA A 1 369 ? 15.961 0.299 -23.287 1.00 81.00 369 ALA A O 1
ATOM 2704 N N . ARG A 1 370 ? 15.330 2.430 -23.048 1.00 86.19 370 ARG A N 1
ATOM 2705 C CA . ARG A 1 370 ? 13.894 2.177 -23.257 1.00 86.19 370 ARG A CA 1
ATOM 2706 C C . ARG A 1 370 ? 13.612 1.551 -24.624 1.00 86.19 370 ARG A C 1
ATOM 2708 O O . ARG A 1 370 ? 12.828 0.612 -24.701 1.00 86.19 370 ARG A O 1
ATOM 2715 N N . VAL A 1 371 ? 14.191 2.075 -25.705 1.00 87.50 371 VAL A N 1
ATOM 2716 C CA . VAL A 1 371 ? 13.980 1.549 -27.067 1.00 87.50 371 VAL A CA 1
ATOM 2717 C C . VAL A 1 371 ? 14.573 0.145 -27.219 1.00 87.50 371 VAL A C 1
ATOM 2719 O O . VAL A 1 371 ? 13.972 -0.697 -27.886 1.00 87.50 371 VAL A O 1
ATOM 2722 N N . GLU A 1 372 ? 15.707 -0.134 -26.583 1.00 87.38 372 GLU A N 1
ATOM 2723 C CA . GLU A 1 372 ? 16.350 -1.451 -26.586 1.00 87.38 372 GLU A CA 1
ATOM 2724 C C . GLU A 1 372 ? 15.509 -2.478 -25.808 1.00 87.38 372 GLU A C 1
ATOM 2726 O O . GLU A 1 372 ? 15.153 -3.518 -26.371 1.00 87.38 372 GLU A O 1
ATOM 2731 N N . LEU A 1 373 ? 15.036 -2.132 -24.605 1.00 88.50 373 LEU A N 1
ATOM 2732 C CA . LEU A 1 373 ? 14.087 -2.943 -23.833 1.00 88.50 373 LEU A CA 1
ATOM 2733 C C . LEU A 1 373 ? 12.730 -3.118 -24.544 1.00 88.50 373 LEU A C 1
ATOM 2735 O O . LEU A 1 373 ? 12.169 -4.211 -24.522 1.00 88.50 373 LEU A O 1
ATOM 2739 N N . GLN A 1 374 ? 12.207 -2.099 -25.240 1.00 89.44 374 GLN A N 1
ATOM 2740 C CA . GLN A 1 374 ? 10.978 -2.215 -26.045 1.00 89.44 374 GLN A CA 1
ATOM 2741 C C . GLN A 1 374 ? 11.160 -3.169 -27.235 1.00 89.44 374 GLN A C 1
ATOM 2743 O O . GLN A 1 374 ? 10.247 -3.926 -27.571 1.00 89.44 374 GLN A O 1
ATOM 2748 N N . GLN A 1 375 ? 12.334 -3.169 -27.875 1.00 89.12 375 GLN A N 1
ATOM 2749 C CA . GLN A 1 375 ? 12.657 -4.147 -28.914 1.00 89.12 375 GLN A CA 1
ATOM 2750 C C . GLN A 1 375 ? 12.830 -5.554 -28.338 1.00 89.12 375 GLN A C 1
ATOM 2752 O O . GLN A 1 375 ? 12.336 -6.510 -28.935 1.00 89.12 375 GLN A O 1
ATOM 2757 N N . ALA A 1 376 ? 13.503 -5.697 -27.194 1.00 88.44 376 ALA A N 1
ATOM 2758 C CA . ALA A 1 376 ? 13.644 -6.974 -26.503 1.00 88.44 376 ALA A CA 1
ATOM 2759 C C . ALA A 1 376 ? 12.272 -7.540 -26.104 1.00 88.44 376 ALA A C 1
ATOM 2761 O O . ALA A 1 376 ? 11.989 -8.701 -26.404 1.00 88.44 376 ALA A O 1
ATOM 2762 N N . TYR A 1 377 ? 11.391 -6.709 -25.532 1.00 90.62 377 TYR A N 1
ATOM 2763 C CA . TYR A 1 377 ? 10.022 -7.091 -25.193 1.00 90.62 377 TYR A CA 1
ATOM 2764 C C . TYR A 1 377 ? 9.263 -7.585 -26.426 1.00 90.62 377 TYR A C 1
ATOM 2766 O O . TYR A 1 377 ? 8.747 -8.694 -26.397 1.00 90.62 377 TYR A O 1
ATOM 2774 N N . ARG A 1 378 ? 9.261 -6.842 -27.543 1.00 86.31 378 ARG A N 1
ATOM 2775 C CA . ARG A 1 378 ? 8.559 -7.262 -28.774 1.00 86.31 378 ARG A CA 1
ATOM 2776 C C . ARG A 1 378 ? 9.082 -8.586 -29.349 1.00 86.31 378 ARG A C 1
ATOM 2778 O O . ARG A 1 378 ? 8.309 -9.367 -29.897 1.00 86.31 378 ARG A O 1
ATOM 2785 N N . ARG A 1 379 ? 10.380 -8.881 -29.195 1.00 86.56 379 ARG A N 1
ATOM 2786 C CA . ARG A 1 379 ? 10.964 -10.190 -29.560 1.00 86.56 379 ARG A CA 1
ATOM 2787 C C . ARG A 1 379 ? 10.517 -11.312 -28.609 1.00 86.56 379 ARG A C 1
ATOM 2789 O O . ARG A 1 379 ? 10.437 -12.458 -29.041 1.00 86.56 379 ARG A O 1
ATOM 2796 N N . ALA A 1 380 ? 10.246 -11.009 -27.338 1.00 87.56 380 ALA A N 1
ATOM 2797 C CA . ALA A 1 380 ? 9.701 -11.959 -26.364 1.00 87.56 380 ALA A CA 1
ATOM 2798 C C . ALA A 1 380 ? 8.176 -12.143 -26.511 1.00 87.56 380 ALA A C 1
ATOM 2800 O O . ALA A 1 380 ? 7.692 -13.259 -26.374 1.00 87.56 380 ALA A O 1
ATOM 2801 N N . GLU A 1 381 ? 7.440 -11.081 -26.848 1.00 84.31 381 GLU A N 1
ATOM 2802 C CA . GLU A 1 381 ? 6.014 -11.082 -27.205 1.00 84.31 381 GLU A CA 1
ATOM 2803 C C . GLU A 1 381 ? 5.752 -11.990 -28.411 1.00 84.31 381 GLU A C 1
ATOM 2805 O O . GLU A 1 381 ? 4.935 -12.901 -28.305 1.00 84.31 381 GLU A O 1
ATOM 2810 N N . ALA A 1 382 ? 6.509 -11.824 -29.504 1.00 79.75 382 ALA A N 1
ATOM 2811 C CA . ALA A 1 382 ? 6.431 -12.708 -30.669 1.00 79.75 382 ALA A CA 1
ATOM 2812 C C . ALA A 1 382 ? 6.648 -14.182 -30.277 1.00 79.75 382 ALA A C 1
ATOM 2814 O O . ALA A 1 382 ? 5.757 -15.001 -30.464 1.00 79.75 382 ALA A O 1
ATOM 2815 N N . LYS A 1 383 ? 7.758 -14.498 -29.593 1.00 83.12 383 LYS A N 1
ATOM 2816 C CA . LYS A 1 383 ? 8.045 -15.867 -29.120 1.00 83.12 383 LYS A CA 1
ATOM 2817 C C . LYS A 1 383 ? 6.977 -16.432 -28.179 1.00 83.12 383 LYS A C 1
ATOM 2819 O O . LYS A 1 383 ? 6.759 -17.642 -28.158 1.00 83.12 383 LYS A O 1
ATOM 2824 N N . ALA A 1 384 ? 6.343 -15.589 -27.364 1.00 82.50 384 ALA A N 1
ATOM 2825 C CA . ALA A 1 384 ? 5.269 -16.006 -26.469 1.00 82.50 384 ALA A CA 1
ATOM 2826 C C . ALA A 1 384 ? 4.001 -16.372 -27.254 1.00 82.50 384 ALA A C 1
ATOM 2828 O O . ALA A 1 384 ? 3.362 -17.365 -26.916 1.00 82.50 384 ALA A O 1
ATOM 2829 N N . LEU A 1 385 ? 3.686 -15.633 -28.324 1.00 77.12 385 LEU A N 1
ATOM 2830 C CA . LEU A 1 385 ? 2.618 -15.967 -29.272 1.00 77.12 385 LEU A CA 1
ATOM 2831 C C . LEU A 1 385 ? 2.948 -17.236 -30.076 1.00 77.12 385 LEU A C 1
ATOM 2833 O O . LEU A 1 385 ? 2.117 -18.140 -30.127 1.00 77.12 385 LEU A O 1
ATOM 2837 N N . ASP A 1 386 ? 4.182 -17.371 -30.576 1.00 77.50 386 ASP A N 1
ATOM 2838 C CA . ASP A 1 386 ? 4.687 -18.583 -31.248 1.00 77.50 386 ASP A CA 1
ATOM 2839 C C . ASP A 1 386 ? 4.591 -19.838 -30.347 1.00 77.50 386 ASP A C 1
ATOM 2841 O O . ASP A 1 386 ? 4.519 -20.967 -30.830 1.00 77.50 386 ASP A O 1
ATOM 2845 N N . SER A 1 387 ? 4.563 -19.651 -29.021 1.00 78.31 387 SER A N 1
ATOM 2846 C CA . SER A 1 387 ? 4.416 -20.724 -28.026 1.00 78.31 387 SER A CA 1
ATOM 2847 C C . SER A 1 387 ? 2.955 -21.099 -27.716 1.00 78.31 387 SER A C 1
ATOM 2849 O O . SER A 1 387 ? 2.720 -22.099 -27.034 1.00 78.31 387 SER A O 1
ATOM 2851 N N . VAL A 1 388 ? 1.957 -20.336 -28.185 1.00 74.12 388 VAL A N 1
ATOM 2852 C CA . VAL A 1 388 ? 0.529 -20.605 -27.912 1.00 74.12 388 VAL A CA 1
ATOM 2853 C C . VAL A 1 388 ? 0.025 -21.905 -28.565 1.00 74.12 388 VAL A C 1
ATOM 2855 O O . VAL A 1 388 ? -0.664 -22.653 -27.867 1.00 74.12 388 VAL A O 1
ATOM 2858 N N . PRO A 1 389 ? 0.383 -22.258 -29.819 1.00 69.44 389 PRO A N 1
ATOM 2859 C CA . PRO A 1 389 ? 0.049 -23.566 -30.392 1.00 69.44 389 PRO A CA 1
ATOM 2860 C C . PRO A 1 389 ? 0.587 -24.732 -29.551 1.00 69.44 389 PRO A C 1
ATOM 2862 O O . PRO A 1 389 ? -0.168 -25.626 -29.170 1.00 69.44 389 PRO A O 1
ATOM 2865 N N . LEU A 1 390 ? 1.863 -24.666 -29.147 1.00 72.06 390 LEU A N 1
ATOM 2866 C CA . LEU A 1 390 ? 2.504 -25.683 -28.302 1.00 72.06 390 LEU A CA 1
ATOM 2867 C C . LEU A 1 390 ? 1.797 -25.836 -26.945 1.00 72.06 390 LEU A C 1
ATOM 2869 O O . LEU A 1 390 ? 1.600 -26.959 -26.476 1.00 72.06 390 LEU A O 1
ATOM 2873 N N . LEU A 1 391 ? 1.368 -24.718 -26.341 1.00 72.81 391 LEU A N 1
ATOM 2874 C CA . LEU A 1 391 ? 0.573 -24.695 -25.108 1.00 72.81 391 LEU A CA 1
ATOM 2875 C C . LEU A 1 391 ? -0.785 -25.399 -25.238 1.00 72.81 391 LEU A C 1
ATOM 2877 O O . LEU A 1 391 ? -1.286 -25.916 -24.241 1.00 72.81 391 LEU A O 1
ATOM 2881 N N . LEU A 1 392 ? -1.387 -25.411 -26.428 1.00 66.62 392 LEU A N 1
ATOM 2882 C CA . LEU A 1 392 ? -2.710 -25.990 -26.676 1.00 66.62 392 LEU A CA 1
ATOM 2883 C C . LEU A 1 392 ? -2.641 -27.465 -27.103 1.00 66.62 392 LEU A C 1
ATOM 2885 O O . LEU A 1 392 ? -3.503 -28.250 -26.703 1.00 66.62 392 LEU A O 1
ATOM 2889 N N . GLU A 1 393 ? -1.614 -27.849 -27.864 1.00 64.00 393 GLU A N 1
ATOM 2890 C CA . GLU A 1 393 ? -1.437 -29.209 -28.392 1.00 64.00 393 GLU A CA 1
ATOM 2891 C C . GLU A 1 393 ? -0.859 -30.203 -27.369 1.00 64.00 393 GLU A C 1
ATOM 2893 O O . GLU A 1 393 ? -1.289 -31.359 -27.310 1.00 64.00 393 GLU A O 1
ATOM 2898 N N . SER A 1 394 ? 0.134 -29.795 -26.567 1.00 62.19 394 SER A N 1
ATOM 2899 C CA . SER A 1 394 ? 0.961 -30.744 -25.809 1.00 62.19 394 SER A CA 1
ATOM 2900 C C . SER A 1 394 ? 0.502 -30.967 -24.358 1.00 62.19 394 SER A C 1
ATOM 2902 O O . SER A 1 394 ? 0.360 -30.044 -23.546 1.00 62.19 394 SER A O 1
ATOM 2904 N N . LYS A 1 395 ? 0.329 -32.249 -23.999 1.00 63.31 395 LYS A N 1
ATOM 2905 C CA . LYS A 1 395 ? 0.012 -32.723 -22.641 1.00 63.31 395 LYS A CA 1
ATOM 2906 C C . LYS A 1 395 ? 1.202 -32.540 -21.700 1.00 63.31 395 LYS A C 1
ATOM 2908 O O . LYS A 1 395 ? 1.987 -33.457 -21.483 1.00 63.31 395 LYS A O 1
ATOM 2913 N N . GLY A 1 396 ? 1.305 -31.338 -21.142 1.00 64.06 396 GLY A N 1
ATOM 2914 C CA . GLY A 1 396 ? 2.394 -30.927 -20.254 1.00 64.06 396 GLY A CA 1
ATOM 2915 C C . GLY A 1 396 ? 3.111 -29.649 -20.687 1.00 64.06 396 GLY A C 1
ATOM 2916 O O . GLY A 1 396 ? 4.021 -29.223 -19.988 1.00 64.06 396 GLY A O 1
ATOM 2917 N N . ALA A 1 397 ? 2.695 -28.990 -21.776 1.00 62.62 397 ALA A N 1
ATOM 2918 C CA . ALA A 1 397 ? 3.331 -27.767 -22.283 1.00 62.62 397 ALA A CA 1
ATOM 2919 C C . ALA A 1 397 ? 3.458 -26.629 -21.252 1.00 62.62 397 ALA A C 1
ATOM 2921 O O . ALA A 1 397 ? 4.412 -25.861 -21.281 1.00 62.62 397 ALA A O 1
ATOM 2922 N N . SER A 1 398 ? 2.537 -26.541 -20.286 1.00 63.34 398 SER A N 1
ATOM 2923 C CA . SER A 1 398 ? 2.615 -25.584 -19.170 1.00 63.34 398 SER A CA 1
ATOM 2924 C C . SER A 1 398 ? 3.717 -25.891 -18.139 1.00 63.34 398 SER A C 1
ATOM 2926 O O . SER A 1 398 ? 3.842 -25.162 -17.159 1.00 63.34 398 SER A O 1
ATOM 2928 N N . ILE A 1 399 ? 4.452 -26.991 -18.321 1.00 70.31 399 ILE A N 1
ATOM 2929 C CA . ILE A 1 399 ? 5.594 -27.456 -17.519 1.00 70.31 399 ILE A CA 1
ATOM 2930 C C . ILE A 1 399 ? 6.878 -27.453 -18.384 1.00 70.31 399 ILE A C 1
ATOM 2932 O O . ILE A 1 399 ? 7.974 -27.652 -17.867 1.00 70.31 399 ILE A O 1
ATOM 2936 N N . ASP A 1 400 ? 6.774 -27.186 -19.693 1.00 76.75 400 ASP A N 1
ATOM 2937 C CA . ASP A 1 400 ? 7.923 -27.096 -20.597 1.00 76.75 400 ASP A CA 1
ATOM 2938 C C . ASP A 1 400 ? 8.853 -25.940 -20.163 1.00 76.75 400 ASP A C 1
ATOM 2940 O O . ASP A 1 400 ? 8.402 -24.786 -20.085 1.00 76.75 400 ASP A O 1
ATOM 2944 N N . PRO A 1 401 ? 10.146 -26.201 -19.878 1.00 78.62 401 PRO A N 1
ATOM 2945 C CA . PRO A 1 401 ? 11.102 -25.162 -19.511 1.00 78.62 401 PRO A CA 1
ATOM 2946 C C . PRO A 1 401 ? 11.291 -24.083 -20.585 1.00 78.62 401 PRO A C 1
ATOM 2948 O O . PRO A 1 401 ? 11.535 -22.930 -20.233 1.00 78.62 401 PRO A O 1
ATOM 2951 N N . ALA A 1 402 ? 11.158 -24.410 -21.875 1.00 80.38 402 ALA A N 1
ATOM 2952 C CA . ALA A 1 402 ? 11.310 -23.453 -22.968 1.00 80.38 402 ALA A CA 1
ATOM 2953 C C . ALA A 1 402 ? 10.146 -22.451 -22.994 1.00 80.38 402 ALA A C 1
ATOM 2955 O O . ALA A 1 402 ? 10.374 -21.240 -22.955 1.00 80.38 402 ALA A O 1
ATOM 2956 N N . VAL A 1 403 ? 8.904 -22.946 -22.961 1.00 78.50 403 VAL A N 1
ATOM 2957 C CA . VAL A 1 403 ? 7.696 -22.103 -22.880 1.00 78.50 403 VAL A CA 1
ATOM 2958 C C . VAL A 1 403 ? 7.706 -21.278 -21.592 1.00 78.50 403 VAL A C 1
ATOM 2960 O O . VAL A 1 403 ? 7.459 -20.071 -21.617 1.00 78.50 403 VAL A O 1
ATOM 2963 N N . SER A 1 404 ? 8.071 -21.903 -20.468 1.00 81.44 404 SER A N 1
ATOM 2964 C CA . SER A 1 404 ? 8.198 -21.229 -19.172 1.00 81.44 404 SER A CA 1
ATOM 2965 C C . SER A 1 404 ? 9.239 -20.105 -19.211 1.00 81.44 404 SER A C 1
ATOM 2967 O O . SER A 1 404 ? 8.964 -19.010 -18.727 1.00 81.44 404 SER A O 1
ATOM 2969 N N . SER A 1 405 ? 10.398 -20.331 -19.839 1.00 84.19 405 SER A N 1
ATOM 2970 C CA . SER A 1 405 ? 11.467 -19.336 -19.986 1.00 84.19 405 SER A CA 1
ATOM 2971 C C . SER A 1 405 ? 11.061 -18.161 -20.884 1.00 84.19 405 SER A C 1
ATOM 2973 O O . SER A 1 405 ? 11.316 -17.007 -20.536 1.00 84.19 405 SER A O 1
ATOM 2975 N N . VAL A 1 406 ? 10.360 -18.419 -21.995 1.00 85.75 406 VAL A N 1
ATOM 2976 C CA . VAL A 1 406 ? 9.805 -17.368 -22.869 1.00 85.75 406 VAL A CA 1
ATOM 2977 C C . VAL A 1 406 ? 8.769 -16.526 -22.117 1.00 85.75 406 VAL A C 1
ATOM 2979 O O . VAL A 1 406 ? 8.848 -15.295 -22.117 1.00 85.75 406 VAL A O 1
ATOM 2982 N N . MET A 1 407 ? 7.842 -17.173 -21.405 1.00 84.31 407 MET A N 1
ATOM 2983 C CA . MET A 1 407 ? 6.868 -16.485 -20.558 1.00 84.31 407 MET A CA 1
ATOM 2984 C C . MET A 1 407 ? 7.529 -15.702 -19.418 1.00 84.31 407 MET A C 1
ATOM 2986 O O . MET A 1 407 ? 7.045 -14.628 -19.057 1.00 84.31 407 MET A O 1
ATOM 2990 N N . GLU A 1 408 ? 8.603 -16.205 -18.814 1.00 88.62 408 GLU A N 1
ATOM 2991 C CA . GLU A 1 408 ? 9.327 -15.466 -17.783 1.00 88.62 408 GLU A CA 1
ATOM 2992 C C . GLU A 1 408 ? 10.021 -14.239 -18.388 1.00 88.62 408 GLU A C 1
ATOM 2994 O O . GLU A 1 408 ? 9.847 -13.135 -17.881 1.00 88.62 408 GLU A O 1
ATOM 2999 N N . SER A 1 409 ? 10.708 -14.401 -19.525 1.00 89.69 409 SER A N 1
ATOM 3000 C CA . SER A 1 409 ? 11.383 -13.325 -20.261 1.00 89.69 409 SER A CA 1
ATOM 3001 C C . SER A 1 409 ? 10.434 -12.183 -20.644 1.00 89.69 409 SER A C 1
ATOM 3003 O O . SER A 1 409 ? 10.760 -11.023 -20.396 1.00 89.69 409 SER A O 1
ATOM 3005 N N . GLN A 1 410 ? 9.237 -12.489 -21.158 1.00 90.19 410 GLN A N 1
ATOM 3006 C CA . GLN A 1 410 ? 8.221 -11.482 -21.490 1.00 90.19 410 GLN A CA 1
ATOM 3007 C C . GLN A 1 410 ? 7.798 -10.664 -20.252 1.00 90.19 410 GLN A C 1
ATOM 3009 O O . GLN A 1 410 ? 7.758 -9.435 -20.297 1.00 90.19 410 GLN A O 1
ATOM 3014 N N . GLY A 1 411 ? 7.507 -11.328 -19.125 1.00 91.19 411 GLY A N 1
ATOM 3015 C CA . GLY A 1 411 ? 7.116 -10.647 -17.883 1.00 91.19 411 GLY A CA 1
ATOM 3016 C C . GLY A 1 411 ? 8.261 -9.869 -17.228 1.00 91.19 411 GLY A C 1
ATOM 3017 O O . GLY A 1 411 ? 8.046 -8.789 -16.684 1.00 91.19 411 GLY A O 1
ATOM 3018 N N . ARG A 1 412 ? 9.484 -10.400 -17.323 1.00 92.56 412 ARG A N 1
ATOM 3019 C CA . ARG A 1 412 ? 10.726 -9.784 -16.847 1.00 92.56 412 ARG A CA 1
ATOM 3020 C C . ARG A 1 412 ? 10.976 -8.445 -17.550 1.00 92.56 412 ARG A C 1
ATOM 3022 O O . ARG A 1 412 ? 11.165 -7.437 -16.876 1.00 92.56 412 ARG A O 1
ATOM 3029 N N . LEU A 1 413 ? 10.892 -8.436 -18.883 1.00 92.06 413 LEU A N 1
ATOM 3030 C CA . LEU A 1 413 ? 11.114 -7.253 -19.721 1.00 92.06 413 LEU A CA 1
ATOM 3031 C C . LEU A 1 413 ? 10.021 -6.186 -19.559 1.00 92.06 413 LEU A C 1
ATOM 3033 O O . LEU A 1 413 ? 10.336 -5.000 -19.598 1.00 92.06 413 LEU A O 1
ATOM 3037 N N . LEU A 1 414 ? 8.762 -6.578 -19.319 1.00 92.81 414 LEU A N 1
ATOM 3038 C CA . LEU A 1 414 ? 7.701 -5.621 -18.975 1.00 92.81 414 LEU A CA 1
ATOM 3039 C C . LEU A 1 414 ? 8.021 -4.884 -17.667 1.00 92.81 414 LEU A C 1
ATOM 3041 O O . LEU A 1 414 ? 8.039 -3.658 -17.642 1.00 92.81 414 LEU A O 1
ATOM 3045 N N . ALA A 1 415 ? 8.361 -5.623 -16.608 1.00 92.62 415 ALA A N 1
ATOM 3046 C CA . ALA A 1 415 ? 8.702 -5.027 -15.318 1.00 92.62 415 ALA A CA 1
ATOM 3047 C C . ALA A 1 415 ? 9.972 -4.150 -15.383 1.00 92.62 415 ALA A C 1
ATOM 3049 O O . ALA A 1 415 ? 10.120 -3.216 -14.599 1.00 92.62 415 ALA A O 1
ATOM 3050 N N . ASP A 1 416 ? 10.899 -4.430 -16.303 1.00 92.38 416 ASP A N 1
ATOM 3051 C CA . ASP A 1 416 ? 12.076 -3.584 -16.539 1.00 92.38 416 ASP A CA 1
ATOM 3052 C C . ASP A 1 416 ? 11.719 -2.293 -17.301 1.00 92.38 416 ASP A C 1
ATOM 3054 O O . ASP A 1 416 ? 12.233 -1.225 -16.970 1.00 92.38 416 ASP A O 1
ATOM 3058 N N . LEU A 1 417 ? 10.763 -2.341 -18.235 1.00 91.38 417 LEU A N 1
ATOM 3059 C CA . LEU A 1 417 ? 10.195 -1.144 -18.871 1.00 91.38 417 LEU A CA 1
ATOM 3060 C C . LEU A 1 417 ? 9.403 -0.269 -17.887 1.00 91.38 417 LEU A C 1
ATOM 3062 O O . LEU A 1 417 ? 9.537 0.954 -17.918 1.00 91.38 417 LEU A O 1
ATOM 3066 N N . GLU A 1 418 ? 8.630 -0.876 -16.983 1.00 91.88 418 GLU A N 1
ATOM 3067 C CA . GLU A 1 418 ? 7.933 -0.174 -15.895 1.00 91.88 418 GLU A CA 1
ATOM 3068 C C . GLU A 1 418 ? 8.906 0.544 -14.945 1.00 91.88 418 GLU A C 1
ATOM 3070 O O . GLU A 1 418 ? 8.613 1.649 -14.486 1.00 91.88 418 GLU A O 1
ATOM 3075 N N . ARG A 1 419 ? 10.069 -0.060 -14.652 1.00 91.62 419 ARG A N 1
ATOM 3076 C CA . ARG A 1 419 ? 11.147 0.584 -13.877 1.00 91.62 419 ARG A CA 1
ATOM 3077 C C . ARG A 1 419 ? 11.736 1.772 -14.631 1.00 91.62 419 ARG A C 1
ATOM 3079 O O . ARG A 1 419 ? 11.899 2.837 -14.047 1.00 91.62 419 ARG A O 1
ATOM 3086 N N . VAL A 1 420 ? 12.019 1.611 -15.926 1.00 90.75 420 VAL A N 1
ATOM 3087 C CA . VAL A 1 420 ? 12.591 2.677 -16.768 1.00 90.75 420 VAL A CA 1
ATOM 3088 C C . VAL A 1 420 ? 11.629 3.858 -16.952 1.00 90.75 420 VAL A C 1
ATOM 3090 O O . VAL A 1 420 ? 12.087 4.998 -17.004 1.00 90.75 420 VAL A O 1
ATOM 3093 N N . GLY A 1 421 ? 10.311 3.630 -16.983 1.00 88.25 421 GLY A N 1
ATOM 3094 C CA . GLY A 1 421 ? 9.316 4.711 -17.033 1.00 88.25 421 GLY A CA 1
ATOM 3095 C C . GLY A 1 421 ? 9.323 5.610 -15.799 1.00 88.25 421 GLY A C 1
ATOM 3096 O O . GLY A 1 421 ? 9.302 6.833 -15.925 1.00 88.25 421 GLY A O 1
ATOM 3097 N N . ARG A 1 422 ? 9.459 5.018 -14.609 1.00 90.38 422 ARG A N 1
ATOM 3098 C CA . ARG A 1 422 ? 9.469 5.751 -13.333 1.00 90.38 422 ARG A CA 1
ATOM 3099 C C . ARG A 1 422 ? 10.736 6.586 -13.105 1.00 90.38 422 ARG A C 1
ATOM 3101 O O . ARG A 1 422 ? 10.770 7.414 -12.202 1.00 90.38 422 ARG A O 1
ATOM 3108 N N . LEU A 1 423 ? 11.768 6.446 -13.943 1.00 90.31 423 LEU A N 1
ATOM 3109 C CA . LEU A 1 423 ? 13.031 7.180 -13.788 1.00 90.31 423 LEU A CA 1
ATOM 3110 C C . LEU A 1 423 ? 12.903 8.702 -13.916 1.00 90.31 423 LEU A C 1
ATOM 3112 O O . LEU A 1 423 ? 13.716 9.407 -13.318 1.00 90.31 423 LEU A O 1
ATOM 3116 N N . SER A 1 424 ? 11.915 9.220 -14.660 1.00 88.19 424 SER A N 1
ATOM 3117 C CA . SER A 1 424 ? 11.661 10.669 -14.656 1.00 88.19 424 SER A CA 1
ATOM 3118 C C . SER A 1 424 ? 11.120 11.096 -13.295 1.00 88.19 424 SER A C 1
ATOM 3120 O O . SER A 1 424 ? 11.742 11.918 -12.637 1.00 88.19 424 SER A O 1
ATOM 3122 N N . GLU A 1 425 ? 10.061 10.443 -12.812 1.00 91.44 425 GLU A N 1
ATOM 3123 C CA . GLU A 1 425 ? 9.439 10.711 -11.507 1.00 91.44 425 GLU A CA 1
ATOM 3124 C C . GLU A 1 425 ? 10.453 10.605 -10.356 1.00 91.44 425 GLU A C 1
ATOM 3126 O O . GLU A 1 425 ? 10.475 11.439 -9.455 1.00 91.44 425 GLU A O 1
ATOM 3131 N N . TRP A 1 426 ? 11.347 9.612 -10.409 1.00 94.31 426 TRP A N 1
ATOM 3132 C CA . TRP A 1 426 ? 12.435 9.430 -9.446 1.00 94.31 426 TRP A CA 1
ATOM 3133 C C . TRP A 1 426 ? 13.478 10.552 -9.524 1.00 94.31 426 TRP A C 1
ATOM 3135 O O . TRP A 1 426 ? 13.952 11.027 -8.492 1.00 94.31 426 TRP A O 1
ATOM 3145 N N . SER A 1 427 ? 13.826 11.005 -10.732 1.00 92.50 427 SER A N 1
ATOM 3146 C CA . SER A 1 427 ? 14.715 12.152 -10.939 1.00 92.50 427 SER A CA 1
ATOM 3147 C C . SER A 1 427 ? 14.084 13.462 -10.459 1.00 92.50 427 SER A C 1
ATOM 3149 O O . SER A 1 427 ? 14.784 14.297 -9.888 1.00 92.50 427 SER A O 1
ATOM 3151 N N . ASP A 1 428 ? 12.785 13.644 -10.681 1.00 92.94 428 ASP A N 1
ATOM 3152 C CA . ASP A 1 428 ? 12.032 14.834 -10.288 1.00 92.94 428 ASP A CA 1
ATOM 3153 C C . ASP A 1 428 ? 11.852 14.874 -8.758 1.00 92.94 428 ASP A C 1
ATOM 3155 O O . ASP A 1 428 ? 12.061 15.914 -8.131 1.00 92.94 428 ASP A O 1
ATOM 3159 N N . ALA A 1 429 ? 11.602 13.719 -8.126 1.00 94.69 429 ALA A N 1
ATOM 3160 C CA . ALA A 1 429 ? 11.595 13.567 -6.672 1.00 94.69 429 ALA A CA 1
ATOM 3161 C C . ALA A 1 429 ? 12.971 13.854 -6.042 1.00 94.69 429 ALA A C 1
ATOM 3163 O O . ALA A 1 429 ? 13.047 14.565 -5.042 1.00 94.69 429 ALA A O 1
ATOM 3164 N N . ILE A 1 430 ? 14.071 13.372 -6.634 1.00 95.31 430 ILE A N 1
ATOM 3165 C CA . ILE A 1 430 ? 15.431 13.736 -6.195 1.00 95.31 430 ILE A CA 1
ATOM 3166 C C . ILE A 1 430 ? 15.684 15.239 -6.379 1.00 95.31 430 ILE A C 1
ATOM 3168 O O . ILE A 1 430 ? 16.248 15.872 -5.486 1.00 95.31 430 ILE A O 1
ATOM 3172 N N . GLY A 1 431 ? 15.207 15.834 -7.476 1.00 94.38 431 GLY A N 1
ATOM 3173 C CA . GLY A 1 431 ? 15.293 17.274 -7.727 1.00 94.38 431 GLY A CA 1
ATOM 3174 C C . GLY A 1 431 ? 14.554 18.127 -6.698 1.00 94.38 431 GLY A C 1
ATOM 3175 O O . GLY A 1 431 ? 15.052 19.187 -6.328 1.00 94.38 431 GLY A O 1
ATOM 3176 N N . ALA A 1 432 ? 13.426 17.645 -6.174 1.00 95.31 432 ALA A N 1
ATOM 3177 C CA . ALA A 1 432 ? 12.694 18.304 -5.094 1.00 95.31 432 ALA A CA 1
ATOM 3178 C C . ALA A 1 432 ? 13.416 18.253 -3.728 1.00 95.31 432 ALA A C 1
ATOM 3180 O O . ALA A 1 432 ? 13.108 19.066 -2.858 1.00 95.31 432 ALA A O 1
ATOM 3181 N N . LEU A 1 433 ? 14.366 17.326 -3.530 1.00 95.38 433 LEU A N 1
ATOM 3182 C CA . LEU A 1 433 ? 15.089 17.133 -2.262 1.00 95.38 433 LEU A CA 1
ATOM 3183 C C . LEU A 1 433 ? 16.514 17.704 -2.267 1.00 95.38 433 LEU A C 1
ATOM 3185 O O . LEU A 1 433 ? 16.936 18.314 -1.288 1.00 95.38 433 LEU A O 1
ATOM 3189 N N . SER A 1 434 ? 17.267 17.502 -3.350 1.00 95.81 434 SER A N 1
ATOM 3190 C CA . SER A 1 434 ? 18.581 18.115 -3.575 1.00 95.81 434 SER A CA 1
ATOM 3191 C C . SER A 1 434 ? 18.788 18.321 -5.084 1.00 95.81 434 SER A C 1
ATOM 3193 O O . SER A 1 434 ? 19.223 17.401 -5.783 1.00 95.81 434 SER A O 1
ATOM 3195 N N . PRO A 1 435 ? 18.510 19.528 -5.624 1.00 94.81 435 PRO A N 1
ATOM 3196 C CA . PRO A 1 435 ? 18.691 19.827 -7.048 1.00 94.81 435 PRO A CA 1
ATOM 3197 C C . PRO A 1 435 ? 20.107 19.534 -7.569 1.00 94.81 435 PRO A C 1
ATOM 3199 O O . PRO A 1 435 ? 20.279 19.147 -8.724 1.00 94.81 435 PRO A O 1
ATOM 3202 N N . GLY A 1 436 ? 21.128 19.677 -6.713 1.00 94.56 436 GLY A N 1
ATOM 3203 C CA . GLY A 1 436 ? 22.522 19.369 -7.049 1.00 94.56 436 GLY A CA 1
ATOM 3204 C C . GLY A 1 436 ? 22.818 17.872 -7.202 1.00 94.56 436 GLY A C 1
ATOM 3205 O O . GLY A 1 436 ? 23.766 17.510 -7.895 1.00 94.56 436 GLY A O 1
ATOM 3206 N N . ALA A 1 437 ? 22.000 16.996 -6.610 1.00 93.81 437 ALA A N 1
ATOM 3207 C CA . ALA A 1 437 ? 22.156 15.546 -6.708 1.00 93.81 437 ALA A CA 1
ATOM 3208 C C . ALA A 1 437 ? 21.673 14.979 -8.059 1.00 93.81 437 ALA A C 1
ATOM 3210 O O . ALA A 1 437 ? 22.148 13.923 -8.482 1.00 93.81 437 ALA A O 1
ATOM 3211 N N . VAL A 1 438 ? 20.768 15.681 -8.758 1.00 93.88 438 VAL A N 1
ATOM 3212 C CA . VAL A 1 438 ? 20.071 15.190 -9.965 1.00 93.88 438 VAL A CA 1
ATOM 3213 C C . VAL A 1 438 ? 21.008 14.673 -11.068 1.00 93.88 438 VAL A C 1
ATOM 3215 O O . VAL A 1 438 ? 20.784 13.548 -11.515 1.00 93.88 438 VAL A O 1
ATOM 3218 N N . PRO A 1 439 ? 22.066 15.388 -11.512 1.00 92.38 439 PRO A N 1
ATOM 3219 C CA . PRO A 1 439 ? 22.885 14.920 -12.637 1.00 92.38 439 PRO A CA 1
ATOM 3220 C C . PRO A 1 439 ? 23.632 13.620 -12.312 1.00 92.38 439 PRO A C 1
ATOM 3222 O O . PRO A 1 439 ? 23.694 12.701 -13.129 1.00 92.38 439 PRO A O 1
ATOM 3225 N N . SER A 1 440 ? 24.150 13.517 -11.087 1.00 93.44 440 SER A N 1
ATOM 3226 C CA . SER A 1 440 ? 24.830 12.319 -10.593 1.00 93.44 440 SER A CA 1
ATOM 3227 C C . SER A 1 440 ? 23.846 11.164 -10.381 1.00 93.44 440 SER A C 1
ATOM 3229 O O . SER A 1 440 ? 24.144 10.038 -10.769 1.00 93.44 440 SER A O 1
ATOM 3231 N N . PHE A 1 441 ? 22.643 11.428 -9.858 1.00 93.50 441 PHE A N 1
ATOM 3232 C CA . PHE A 1 441 ? 21.580 10.426 -9.730 1.00 93.50 441 PHE A CA 1
ATOM 3233 C C . PHE A 1 441 ? 21.141 9.863 -11.089 1.00 93.50 441 PHE A C 1
ATOM 3235 O O . PHE A 1 441 ? 21.072 8.644 -11.249 1.00 93.50 441 PHE A O 1
ATOM 3242 N N . GLN A 1 442 ? 20.923 10.721 -12.091 1.00 91.31 442 GLN A N 1
ATOM 3243 C CA . GLN A 1 442 ? 20.600 10.296 -13.456 1.00 91.31 442 GLN A CA 1
ATOM 3244 C C . GLN A 1 442 ? 21.702 9.411 -14.059 1.00 91.31 442 GLN A C 1
ATOM 3246 O O . GLN A 1 442 ? 21.393 8.405 -14.696 1.00 91.31 442 GLN A O 1
ATOM 3251 N N . GLU A 1 443 ? 22.979 9.722 -13.811 1.00 91.00 443 GLU A N 1
ATOM 3252 C CA . GLU A 1 443 ? 24.109 8.881 -14.227 1.00 91.00 443 GLU A CA 1
ATOM 3253 C C . GLU A 1 443 ? 24.118 7.509 -13.525 1.00 91.00 443 GLU A C 1
ATOM 3255 O O . GLU A 1 443 ? 24.374 6.496 -14.179 1.00 91.00 443 GLU A O 1
ATOM 3260 N N . GLN A 1 444 ? 23.781 7.421 -12.230 1.00 91.75 444 GLN A N 1
ATOM 3261 C CA . GLN A 1 444 ? 23.635 6.115 -11.568 1.00 91.75 444 GLN A CA 1
ATOM 3262 C C . GLN A 1 444 ? 22.436 5.331 -12.119 1.00 91.75 444 GLN A C 1
ATOM 3264 O O . GLN A 1 444 ? 22.578 4.151 -12.431 1.00 91.75 444 GLN A O 1
ATOM 3269 N N . MET A 1 445 ? 21.275 5.968 -12.311 1.00 90.69 445 MET A N 1
ATOM 3270 C CA . MET A 1 445 ? 20.096 5.308 -12.890 1.00 90.69 445 MET A CA 1
ATOM 3271 C C . MET A 1 445 ? 20.369 4.798 -14.311 1.00 90.69 445 MET A C 1
ATOM 3273 O O . MET A 1 445 ? 19.991 3.676 -14.648 1.00 90.69 445 MET A O 1
ATOM 3277 N N . ARG A 1 446 ? 21.110 5.562 -15.122 1.00 89.12 446 ARG A N 1
ATOM 3278 C CA . ARG A 1 446 ? 21.584 5.139 -16.447 1.00 89.12 446 ARG A CA 1
ATOM 3279 C C . ARG A 1 446 ? 22.479 3.899 -16.371 1.00 89.12 446 ARG A C 1
ATOM 3281 O O . ARG A 1 446 ? 22.307 2.975 -17.164 1.00 89.12 446 ARG A O 1
ATOM 3288 N N . ARG A 1 447 ? 23.392 3.831 -15.394 1.00 90.94 447 ARG A N 1
ATOM 3289 C CA . ARG A 1 447 ? 24.220 2.635 -15.147 1.00 90.94 447 ARG A CA 1
ATOM 3290 C C . ARG A 1 447 ? 23.380 1.433 -14.727 1.00 90.94 447 ARG A C 1
ATOM 3292 O O . ARG A 1 447 ? 23.650 0.339 -15.215 1.00 90.94 447 ARG A O 1
ATOM 3299 N N . LEU A 1 448 ? 22.365 1.618 -13.876 1.00 90.94 448 LEU A N 1
ATOM 3300 C CA . LEU A 1 448 ? 21.441 0.540 -13.508 1.00 90.94 448 LEU A CA 1
ATOM 3301 C C . LEU A 1 448 ? 20.673 0.024 -14.732 1.00 90.94 448 LEU A C 1
ATOM 3303 O O . LEU A 1 448 ? 20.591 -1.187 -14.896 1.00 90.94 448 LEU A O 1
ATOM 3307 N N . CYS A 1 449 ? 20.216 0.904 -15.634 1.00 89.62 449 CYS A N 1
ATOM 3308 C CA . CYS A 1 449 ? 19.567 0.503 -16.891 1.00 89.62 449 CYS A CA 1
ATOM 3309 C C . CYS A 1 449 ? 20.467 -0.397 -17.746 1.00 89.62 449 CYS A C 1
ATOM 3311 O O . CYS A 1 449 ? 20.045 -1.480 -18.127 1.00 89.62 449 CYS A O 1
ATOM 3313 N N . VAL A 1 450 ? 21.726 -0.002 -17.974 1.00 88.12 450 VAL A N 1
ATOM 3314 C CA . VAL A 1 450 ? 22.708 -0.818 -18.721 1.00 88.12 450 VAL A CA 1
ATOM 3315 C C . VAL A 1 450 ? 22.974 -2.170 -18.037 1.00 88.12 450 VAL A C 1
ATOM 3317 O O . VAL A 1 450 ? 23.309 -3.151 -18.695 1.00 88.12 450 VAL A O 1
ATOM 3320 N N . CYS A 1 451 ? 22.798 -2.255 -16.716 1.00 89.62 451 CYS A N 1
ATOM 3321 C CA . CYS A 1 451 ? 22.903 -3.514 -15.981 1.00 89.62 451 CYS A CA 1
ATOM 3322 C C . CYS A 1 451 ? 21.641 -4.391 -16.070 1.00 89.62 451 CYS A C 1
ATOM 3324 O O . CYS A 1 451 ? 21.713 -5.538 -15.644 1.00 89.62 451 CYS A O 1
ATOM 3326 N N . LEU A 1 452 ? 20.509 -3.909 -16.605 1.00 88.19 452 LEU A N 1
ATOM 3327 C CA . LEU A 1 452 ? 19.314 -4.740 -16.818 1.00 88.19 452 LEU A CA 1
ATOM 3328 C C . LEU A 1 452 ? 19.482 -5.699 -18.007 1.00 88.19 452 LEU A C 1
ATOM 3330 O O . LEU A 1 452 ? 18.959 -6.811 -17.959 1.00 88.19 452 LEU A O 1
ATOM 3334 N N . ASP A 1 453 ? 20.243 -5.310 -19.033 1.00 84.25 453 ASP A N 1
ATOM 3335 C CA . ASP A 1 453 ? 20.540 -6.161 -20.196 1.00 84.25 453 ASP A CA 1
ATOM 3336 C C . ASP A 1 453 ? 21.638 -7.210 -19.913 1.00 84.25 453 ASP A C 1
ATOM 3338 O O . ASP A 1 453 ? 21.674 -8.274 -20.536 1.00 84.25 453 ASP A O 1
ATOM 3342 N N . ASP A 1 454 ? 22.519 -6.951 -18.940 1.00 85.81 454 ASP A N 1
ATOM 3343 C CA . ASP A 1 454 ? 23.537 -7.900 -18.476 1.00 85.81 454 ASP A CA 1
ATOM 3344 C C . ASP A 1 454 ? 22.917 -8.938 -17.525 1.00 85.81 454 ASP A C 1
ATOM 3346 O O . ASP A 1 454 ? 22.622 -8.651 -16.365 1.00 85.81 454 ASP A O 1
ATOM 3350 N N . HIS A 1 455 ? 22.767 -10.184 -17.986 1.00 83.12 455 HIS A N 1
ATOM 3351 C CA . HIS A 1 455 ? 22.180 -11.266 -17.188 1.00 83.12 455 HIS A CA 1
ATOM 3352 C C . HIS A 1 455 ? 22.876 -11.470 -15.825 1.00 83.12 455 HIS A C 1
ATOM 3354 O O . HIS A 1 455 ? 22.195 -11.810 -14.852 1.00 83.12 455 HIS A O 1
ATOM 3360 N N . ALA A 1 456 ? 24.193 -11.260 -15.724 1.00 86.88 456 ALA A N 1
ATOM 3361 C CA . ALA A 1 456 ? 24.927 -11.453 -14.475 1.00 86.88 456 ALA A CA 1
ATOM 3362 C C . ALA A 1 456 ? 24.678 -10.318 -13.468 1.00 86.88 456 ALA A C 1
ATOM 3364 O O . ALA A 1 456 ? 24.666 -10.569 -12.266 1.00 86.88 456 ALA A O 1
ATOM 3365 N N . ARG A 1 457 ? 24.453 -9.086 -13.948 1.00 89.62 457 ARG A N 1
ATOM 3366 C CA . ARG A 1 457 ? 24.319 -7.872 -13.115 1.00 89.62 457 ARG A CA 1
ATOM 3367 C C . ARG A 1 457 ? 22.875 -7.401 -12.930 1.00 89.62 457 ARG A C 1
ATOM 3369 O O . ARG A 1 457 ? 22.593 -6.622 -12.019 1.00 89.62 457 ARG A O 1
ATOM 3376 N N . ARG A 1 458 ? 21.942 -7.911 -13.738 1.00 87.75 458 ARG A N 1
ATOM 3377 C CA . ARG A 1 458 ? 20.507 -7.615 -13.647 1.00 87.75 458 ARG A CA 1
ATOM 3378 C C . ARG A 1 458 ? 19.907 -7.862 -12.253 1.00 87.75 458 ARG A C 1
ATOM 3380 O O . ARG A 1 458 ? 19.088 -7.037 -11.850 1.00 87.75 458 ARG A O 1
ATOM 3387 N N . PRO A 1 459 ? 20.247 -8.932 -11.498 1.00 89.69 459 PRO A N 1
ATOM 3388 C CA . PRO A 1 459 ? 19.702 -9.131 -10.153 1.00 89.69 459 PRO A CA 1
ATOM 3389 C C . PRO A 1 459 ? 20.016 -7.957 -9.217 1.00 89.69 459 PRO A C 1
ATOM 3391 O O . PRO A 1 459 ? 19.104 -7.429 -8.580 1.00 89.69 459 PRO A O 1
ATOM 3394 N N . ASP A 1 460 ? 21.267 -7.491 -9.215 1.00 89.19 460 ASP A N 1
ATOM 3395 C CA . ASP A 1 460 ? 21.722 -6.363 -8.396 1.00 89.19 460 ASP A CA 1
ATOM 3396 C C . ASP A 1 460 ? 21.074 -5.048 -8.844 1.00 89.19 460 ASP A C 1
ATOM 3398 O O . ASP A 1 460 ? 20.661 -4.240 -8.015 1.00 89.19 460 ASP A O 1
ATOM 3402 N N . ALA A 1 461 ? 20.927 -4.845 -10.158 1.00 91.75 461 ALA A N 1
ATOM 3403 C CA . ALA A 1 461 ? 20.271 -3.663 -10.712 1.00 91.75 461 ALA A CA 1
ATOM 3404 C C . ALA A 1 461 ? 18.787 -3.586 -10.322 1.00 91.75 461 ALA A C 1
ATOM 3406 O O . ALA A 1 461 ? 18.318 -2.544 -9.866 1.00 91.75 461 ALA A O 1
ATOM 3407 N N . VAL A 1 462 ? 18.059 -4.704 -10.423 1.00 92.06 462 VAL A N 1
ATOM 3408 C CA . VAL A 1 462 ? 16.661 -4.805 -9.978 1.00 92.06 462 VAL A CA 1
ATOM 3409 C C . VAL A 1 462 ? 16.549 -4.607 -8.466 1.00 92.06 462 VAL A C 1
ATOM 3411 O O . VAL A 1 462 ? 15.643 -3.903 -8.023 1.00 92.06 462 VAL A O 1
ATOM 3414 N N . ALA A 1 463 ? 17.468 -5.170 -7.675 1.00 91.50 463 ALA A N 1
ATOM 3415 C CA . ALA A 1 463 ? 17.501 -4.978 -6.227 1.00 91.50 463 ALA A CA 1
ATOM 3416 C C . ALA A 1 463 ? 17.765 -3.511 -5.843 1.00 91.50 463 ALA A C 1
ATOM 3418 O O . ALA A 1 463 ? 17.078 -2.980 -4.973 1.00 91.50 463 ALA A O 1
ATOM 3419 N N . ALA A 1 464 ? 18.693 -2.829 -6.521 1.00 92.81 464 ALA A N 1
ATOM 3420 C CA . ALA A 1 464 ? 18.981 -1.413 -6.303 1.00 92.81 464 ALA A CA 1
ATOM 3421 C C . ALA A 1 464 ? 17.789 -0.514 -6.677 1.00 92.81 464 ALA A C 1
ATOM 3423 O O . ALA A 1 464 ? 17.414 0.356 -5.894 1.00 92.81 464 ALA A O 1
ATOM 3424 N N . MET A 1 465 ? 17.148 -0.753 -7.827 1.00 94.12 465 MET A N 1
ATOM 3425 C CA . MET A 1 465 ? 15.948 -0.010 -8.239 1.00 94.12 465 MET A CA 1
ATOM 3426 C C . MET A 1 465 ? 14.776 -0.234 -7.272 1.00 94.12 465 MET A C 1
ATOM 3428 O O . MET A 1 465 ? 14.126 0.727 -6.870 1.00 94.12 465 MET A O 1
ATOM 3432 N N . ALA A 1 466 ? 14.539 -1.475 -6.833 1.00 93.75 466 ALA A N 1
ATOM 3433 C CA . ALA A 1 466 ? 13.497 -1.786 -5.853 1.00 93.75 466 ALA A CA 1
ATOM 3434 C C . ALA A 1 466 ? 13.797 -1.197 -4.461 1.00 93.75 466 ALA A C 1
ATOM 3436 O O . ALA A 1 466 ? 12.884 -0.741 -3.775 1.00 93.75 466 ALA A O 1
ATOM 3437 N N . ALA A 1 467 ? 15.068 -1.162 -4.047 1.00 93.25 467 ALA A N 1
ATOM 3438 C CA . ALA A 1 467 ? 15.484 -0.511 -2.807 1.00 93.25 467 ALA A CA 1
ATOM 3439 C C . ALA A 1 467 ? 15.284 1.011 -2.865 1.00 93.25 467 ALA A C 1
ATOM 3441 O O . ALA A 1 467 ? 14.850 1.590 -1.870 1.00 93.25 467 ALA A O 1
ATOM 3442 N N . PHE A 1 468 ? 15.540 1.651 -4.013 1.00 94.62 468 PHE A N 1
ATOM 3443 C CA . PHE A 1 468 ? 15.224 3.066 -4.212 1.00 94.62 468 PHE A CA 1
ATOM 3444 C C . PHE A 1 468 ? 13.712 3.321 -4.151 1.00 94.62 468 PHE A C 1
ATOM 3446 O O . PHE A 1 468 ? 13.276 4.165 -3.376 1.00 94.62 468 PHE A O 1
ATOM 3453 N N . GLU A 1 469 ? 12.913 2.557 -4.905 1.00 95.00 469 GLU A N 1
ATOM 3454 C CA . GLU A 1 469 ? 11.445 2.658 -4.935 1.00 95.00 469 GLU A CA 1
ATOM 3455 C C . GLU A 1 469 ? 10.836 2.515 -3.529 1.00 95.00 469 GLU A C 1
ATOM 3457 O O . GLU A 1 469 ? 10.043 3.354 -3.093 1.00 95.00 469 GLU A O 1
ATOM 3462 N N . MET A 1 470 ? 11.275 1.497 -2.781 1.00 94.50 470 MET A N 1
ATOM 3463 C CA . MET A 1 470 ? 10.873 1.264 -1.395 1.00 94.50 470 MET A CA 1
ATOM 3464 C C . MET A 1 470 ? 11.275 2.427 -0.480 1.00 94.50 470 MET A C 1
ATOM 3466 O O . MET A 1 470 ? 10.460 2.885 0.316 1.00 94.50 470 MET A O 1
ATOM 3470 N N . GLN A 1 471 ? 12.519 2.911 -0.562 1.00 95.00 471 GLN A N 1
ATOM 3471 C CA . GLN A 1 471 ? 12.979 4.022 0.273 1.00 95.00 471 GLN A CA 1
ATOM 3472 C C . GLN A 1 471 ? 12.231 5.322 -0.054 1.00 95.00 471 GLN A C 1
ATOM 3474 O O . GLN A 1 471 ? 11.801 6.009 0.868 1.00 95.00 471 GLN A O 1
ATOM 3479 N N . LEU A 1 472 ? 11.990 5.626 -1.332 1.00 94.88 472 LEU A N 1
ATOM 3480 C CA . LEU A 1 472 ? 11.207 6.789 -1.748 1.00 94.88 472 LEU A CA 1
ATOM 3481 C C . LEU A 1 472 ? 9.789 6.736 -1.154 1.00 94.88 472 LEU A C 1
ATOM 3483 O O . LEU A 1 472 ? 9.382 7.683 -0.486 1.00 94.88 472 LEU A O 1
ATOM 3487 N N . GLY A 1 473 ? 9.089 5.603 -1.286 1.00 94.75 473 GLY A N 1
ATOM 3488 C CA . GLY A 1 473 ? 7.757 5.402 -0.695 1.00 94.75 473 GLY A CA 1
ATOM 3489 C C . GLY A 1 473 ? 7.727 5.329 0.841 1.00 94.75 473 GLY A C 1
ATOM 3490 O O . GLY A 1 473 ? 6.670 5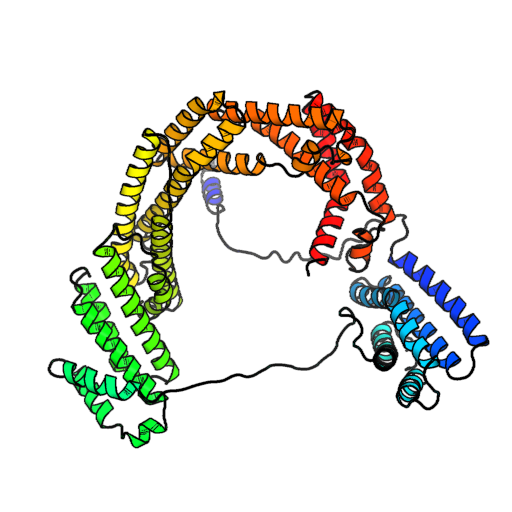.496 1.446 1.00 94.75 473 GLY A O 1
ATOM 3491 N N . LEU A 1 474 ? 8.870 5.100 1.499 1.00 94.06 474 LEU A N 1
ATOM 3492 C CA . LEU A 1 474 ? 9.006 5.194 2.957 1.00 94.06 474 LEU A CA 1
ATOM 3493 C C . LEU A 1 474 ? 9.316 6.619 3.436 1.00 94.06 474 LEU A C 1
ATOM 3495 O O . LEU A 1 474 ? 9.016 6.925 4.593 1.00 94.06 474 LEU A O 1
ATOM 3499 N N . PHE A 1 475 ? 9.939 7.449 2.596 1.00 94.88 475 PHE A N 1
ATOM 3500 C CA . PHE A 1 475 ? 10.513 8.740 2.978 1.00 94.88 475 PHE A CA 1
ATOM 3501 C C . PHE A 1 475 ? 9.835 9.963 2.355 1.00 94.88 475 PHE A C 1
ATOM 3503 O O . PHE A 1 475 ? 10.139 11.068 2.805 1.00 94.88 475 PHE A O 1
ATOM 3510 N N . VAL A 1 476 ? 8.962 9.822 1.352 1.00 93.12 476 VAL A N 1
ATOM 3511 C CA . VAL A 1 476 ? 8.294 10.940 0.662 1.00 93.12 476 VAL A CA 1
ATOM 3512 C C . VAL A 1 476 ? 6.845 10.565 0.293 1.00 93.12 476 VAL A C 1
ATOM 3514 O O . VAL A 1 476 ? 6.647 9.828 -0.673 1.00 93.12 476 VAL A O 1
ATOM 3517 N N . PRO A 1 477 ? 5.816 11.098 0.985 1.00 92.69 477 PRO A N 1
ATOM 3518 C CA . PRO A 1 477 ? 5.856 11.793 2.279 1.00 92.69 477 PRO A CA 1
ATOM 3519 C C . PRO A 1 477 ? 6.044 10.817 3.457 1.00 92.69 477 PRO A C 1
ATOM 3521 O O . PRO A 1 477 ? 5.935 9.602 3.301 1.00 92.69 477 PRO A O 1
ATOM 3524 N N . ILE A 1 478 ? 6.293 11.344 4.658 1.00 93.50 478 ILE A N 1
ATOM 3525 C CA . ILE A 1 478 ? 6.291 10.558 5.907 1.00 93.50 478 ILE A CA 1
ATOM 3526 C C . ILE A 1 478 ? 4.965 10.800 6.666 1.00 93.50 478 ILE A C 1
ATOM 3528 O O . ILE A 1 478 ? 4.499 11.938 6.694 1.00 93.50 478 ILE A O 1
ATOM 3532 N N . PRO A 1 479 ? 4.331 9.786 7.296 1.00 91.69 479 PRO A N 1
ATOM 3533 C CA . PRO A 1 479 ? 3.170 10.003 8.173 1.00 91.69 479 PRO A CA 1
ATOM 3534 C C . PRO A 1 479 ? 3.459 11.026 9.286 1.00 91.69 479 PRO A C 1
ATOM 3536 O O . PRO A 1 479 ? 4.595 11.135 9.740 1.00 91.69 479 PRO A O 1
ATOM 3539 N N . GLY A 1 480 ? 2.467 11.827 9.677 1.00 89.19 480 GLY A N 1
ATOM 3540 C CA . GLY A 1 480 ? 2.638 12.972 10.585 1.00 89.19 480 GLY A CA 1
ATOM 3541 C C . GLY A 1 480 ? 3.353 14.203 10.004 1.00 89.19 480 GLY A C 1
ATOM 3542 O O . GLY A 1 480 ? 3.189 15.304 10.527 1.00 89.19 480 GLY A O 1
ATOM 3543 N N . GLU A 1 481 ? 4.101 14.088 8.899 1.00 94.75 481 GLU A N 1
ATOM 3544 C CA . GLU A 1 481 ? 4.912 15.192 8.355 1.00 94.75 481 GLU A CA 1
ATOM 3545 C C . GLU A 1 481 ? 4.092 16.450 8.044 1.00 94.75 481 GLU A C 1
ATOM 3547 O O . GLU A 1 481 ? 4.514 17.562 8.368 1.00 94.75 481 GLU A O 1
ATOM 3552 N N . SER A 1 482 ? 2.918 16.292 7.428 1.00 94.38 482 SER A N 1
ATOM 3553 C CA . SER A 1 482 ? 2.033 17.413 7.099 1.00 94.38 482 SER A CA 1
ATOM 3554 C C . SER A 1 482 ? 1.563 18.158 8.348 1.00 94.38 482 SER A C 1
ATOM 3556 O O . SER A 1 482 ? 1.458 19.383 8.315 1.00 94.38 482 SER A O 1
ATOM 3558 N N . ALA A 1 483 ? 1.341 17.446 9.458 1.00 91.38 483 ALA A N 1
ATOM 3559 C CA . ALA A 1 483 ? 0.938 18.043 10.724 1.00 91.38 483 ALA A CA 1
ATOM 3560 C C . ALA A 1 483 ? 2.092 18.823 11.378 1.00 91.38 483 ALA A C 1
ATOM 3562 O O . ALA A 1 483 ? 1.867 19.947 11.829 1.00 91.38 483 ALA A O 1
ATOM 3563 N N . VAL A 1 484 ? 3.327 18.294 11.349 1.00 93.62 484 VAL A N 1
ATOM 3564 C CA . VAL A 1 484 ? 4.524 19.010 11.842 1.00 93.62 484 VAL A CA 1
ATOM 3565 C C . VAL A 1 484 ? 4.831 20.242 10.983 1.00 93.62 484 VAL A C 1
ATOM 3567 O O . VAL A 1 484 ? 5.097 21.317 11.518 1.00 93.62 484 VAL A O 1
ATOM 3570 N N . ARG A 1 485 ? 4.749 20.136 9.648 1.00 94.62 485 ARG A N 1
ATOM 3571 C CA . ARG A 1 485 ? 4.947 21.289 8.745 1.00 94.62 485 ARG A CA 1
ATOM 3572 C C . ARG A 1 485 ? 3.884 22.374 8.925 1.00 94.62 485 ARG A C 1
ATOM 3574 O O . ARG A 1 485 ? 4.199 23.547 8.748 1.00 94.62 485 ARG A O 1
ATOM 3581 N N . ALA A 1 486 ? 2.658 21.999 9.289 1.00 92.19 486 ALA A N 1
ATOM 3582 C CA . ALA A 1 486 ? 1.588 22.939 9.618 1.00 92.19 486 ALA A CA 1
ATOM 3583 C C . ALA A 1 486 ? 1.704 23.542 11.036 1.00 92.19 486 ALA A C 1
ATOM 3585 O O . ALA A 1 486 ? 0.962 24.469 11.354 1.00 92.19 486 ALA A O 1
ATOM 3586 N N . GLY A 1 487 ? 2.607 23.041 11.891 1.00 89.25 487 GLY A N 1
ATOM 3587 C CA . GLY A 1 487 ? 2.712 23.448 13.299 1.00 89.25 487 GLY A CA 1
ATOM 3588 C C . GLY A 1 487 ? 1.622 22.858 14.207 1.00 89.25 487 GLY A C 1
ATOM 3589 O O . GLY A 1 487 ? 1.422 23.342 15.318 1.00 89.25 487 GLY A O 1
ATOM 3590 N N . THR A 1 488 ? 0.890 21.849 13.726 1.00 88.69 488 THR A N 1
ATOM 3591 C CA . THR A 1 488 ? -0.339 21.317 14.347 1.00 88.69 488 THR A CA 1
ATOM 3592 C C . THR A 1 488 ? -0.155 20.013 15.119 1.00 88.69 488 THR A C 1
ATOM 3594 O O . THR A 1 488 ? -1.104 19.579 15.762 1.00 88.69 488 THR A O 1
ATOM 3597 N N . LEU A 1 489 ? 1.025 19.381 15.075 1.00 86.00 489 LEU A N 1
ATOM 3598 C CA . LEU A 1 489 ? 1.261 18.120 15.786 1.00 86.00 489 LEU A CA 1
ATOM 3599 C C . LEU A 1 489 ? 1.669 18.414 17.237 1.00 86.00 489 LEU A C 1
ATOM 3601 O O . LEU A 1 489 ? 2.843 18.666 17.513 1.00 86.00 489 LEU A O 1
ATOM 3605 N N . ALA A 1 490 ? 0.706 18.433 18.160 1.00 85.31 490 ALA A N 1
ATOM 3606 C CA . ALA A 1 490 ? 0.929 18.830 19.550 1.00 85.31 490 ALA A CA 1
ATOM 3607 C C . ALA A 1 490 ? 1.905 17.894 20.282 1.00 85.31 490 ALA A C 1
ATOM 3609 O O . ALA A 1 490 ? 2.709 18.361 21.095 1.00 85.31 490 ALA A O 1
ATOM 3610 N N . SER A 1 491 ? 1.910 16.599 19.945 1.00 84.88 491 SER A N 1
ATOM 3611 C CA . SER A 1 491 ? 2.874 15.615 20.462 1.00 84.88 491 SER A CA 1
ATOM 3612 C C . SER A 1 491 ? 4.339 15.984 20.165 1.00 84.88 491 SER A C 1
ATOM 3614 O O . SER A 1 491 ? 5.228 15.670 20.959 1.00 84.88 491 SER A O 1
ATOM 3616 N N . ALA A 1 492 ? 4.610 16.720 19.080 1.00 85.69 492 ALA A N 1
ATOM 3617 C CA . ALA A 1 492 ? 5.947 17.204 18.728 1.00 85.69 492 ALA A CA 1
ATOM 3618 C C . ALA A 1 492 ? 6.394 18.449 19.532 1.00 85.69 492 ALA A C 1
ATOM 3620 O O . ALA A 1 492 ? 7.533 18.909 19.397 1.00 85.69 492 ALA A O 1
ATOM 3621 N N . GLY A 1 493 ? 5.519 18.993 20.384 1.00 88.75 493 GLY A N 1
ATOM 3622 C CA . GLY A 1 493 ? 5.778 20.165 21.215 1.00 88.75 493 GLY A CA 1
ATOM 3623 C C . GLY A 1 493 ? 5.571 21.496 20.487 1.00 88.75 493 GLY A C 1
ATOM 3624 O O . GLY A 1 493 ? 4.764 21.620 19.568 1.00 88.75 493 GLY A O 1
ATOM 3625 N N . ASP A 1 494 ? 6.279 22.530 20.941 1.00 91.75 494 ASP A N 1
ATOM 3626 C CA . ASP A 1 494 ? 6.102 23.898 20.455 1.00 91.75 494 ASP A CA 1
ATOM 3627 C C . ASP A 1 494 ? 6.503 24.107 18.978 1.00 91.75 494 ASP A C 1
ATOM 3629 O O . ASP A 1 494 ? 7.215 23.317 18.350 1.00 91.75 494 ASP A O 1
ATOM 3633 N N . ALA A 1 495 ? 6.060 25.234 18.418 1.00 90.19 495 ALA A N 1
ATOM 3634 C CA . ALA A 1 495 ? 6.307 25.595 17.026 1.00 90.19 495 ALA A CA 1
ATOM 3635 C C . ALA A 1 495 ? 7.785 25.906 16.704 1.00 90.19 495 ALA A C 1
ATOM 3637 O O . ALA A 1 495 ? 8.116 26.098 15.535 1.00 90.19 495 ALA A O 1
ATOM 3638 N N . GLU A 1 496 ? 8.695 25.997 17.679 1.00 93.00 496 GLU A N 1
ATOM 3639 C CA . GLU A 1 496 ? 10.141 26.072 17.428 1.00 93.00 496 GLU A CA 1
ATOM 3640 C C . GLU A 1 496 ? 10.736 24.676 17.246 1.00 93.00 496 GLU A C 1
ATOM 3642 O O . GLU A 1 496 ? 11.406 24.429 16.241 1.00 93.00 496 GLU A O 1
ATOM 3647 N N . ARG A 1 497 ? 10.384 23.733 18.126 1.00 92.94 497 ARG A N 1
ATOM 3648 C CA . ARG A 1 497 ? 10.747 22.312 18.011 1.00 92.94 497 ARG A CA 1
ATOM 3649 C C . ARG A 1 497 ? 10.226 21.687 16.721 1.00 92.94 497 ARG A C 1
ATOM 3651 O O . ARG A 1 497 ? 10.994 21.034 16.018 1.00 92.94 497 ARG A O 1
ATOM 3658 N N . GLN A 1 498 ? 8.973 21.957 16.349 1.00 93.69 498 GLN A N 1
ATOM 3659 C CA . GLN A 1 498 ? 8.405 21.481 15.081 1.00 93.69 498 GLN A CA 1
ATOM 3660 C C . GLN A 1 498 ? 9.174 22.027 13.860 1.00 93.69 498 GLN A C 1
ATOM 3662 O O . GLN A 1 498 ? 9.518 21.262 12.958 1.00 93.69 498 GLN A O 1
ATOM 3667 N N . ARG A 1 499 ? 9.550 23.317 13.849 1.00 94.94 499 ARG A N 1
ATOM 3668 C CA . ARG A 1 499 ? 10.394 23.897 12.781 1.00 94.94 499 ARG A CA 1
ATOM 3669 C C . ARG A 1 499 ? 11.801 23.289 12.745 1.00 94.94 499 ARG A C 1
ATOM 3671 O O . ARG A 1 499 ? 12.315 23.037 11.657 1.00 94.94 499 ARG A O 1
ATOM 3678 N N . ALA A 1 500 ? 12.412 23.031 13.901 1.00 95.19 500 ALA A N 1
ATOM 3679 C CA . ALA A 1 500 ? 13.723 22.387 13.986 1.00 95.19 500 ALA A CA 1
ATOM 3680 C C . ALA A 1 500 ? 13.689 20.938 13.461 1.00 95.19 500 ALA A C 1
ATOM 3682 O O . ALA A 1 500 ? 14.574 20.541 12.702 1.00 95.19 500 ALA A O 1
ATOM 3683 N N . LEU A 1 501 ? 12.637 20.180 13.790 1.00 95.31 501 LEU A N 1
ATOM 3684 C CA . LEU A 1 501 ? 12.413 18.820 13.293 1.00 95.31 501 LEU A CA 1
ATOM 3685 C C . LEU A 1 501 ? 12.225 18.785 11.769 1.00 95.31 501 LEU A C 1
ATOM 3687 O O . LEU A 1 501 ? 12.805 17.930 11.104 1.00 95.31 501 LEU A O 1
ATOM 3691 N N . VAL A 1 502 ? 11.477 19.738 11.202 1.00 95.94 502 VAL A N 1
ATOM 3692 C CA . VAL A 1 502 ? 11.308 19.879 9.744 1.00 95.94 502 VAL A CA 1
ATOM 3693 C C . VAL A 1 502 ? 12.636 20.206 9.054 1.00 95.94 502 VAL A C 1
ATOM 3695 O O . VAL A 1 502 ? 12.989 19.556 8.071 1.00 95.94 502 VAL A O 1
ATOM 3698 N N . ALA A 1 503 ? 13.410 21.156 9.586 1.00 96.56 503 ALA A N 1
ATOM 3699 C CA . ALA A 1 503 ? 14.714 21.513 9.024 1.00 96.56 503 ALA A CA 1
ATOM 3700 C C . ALA A 1 503 ? 15.712 20.338 9.060 1.00 96.56 503 ALA A C 1
ATOM 3702 O O . ALA A 1 503 ? 16.495 20.151 8.128 1.00 96.56 503 ALA A O 1
ATOM 3703 N N . GLU A 1 504 ? 15.673 19.521 10.114 1.00 96.75 504 GLU A N 1
ATOM 3704 C CA . GLU A 1 504 ? 16.494 18.315 10.230 1.00 96.75 504 GLU A CA 1
ATOM 3705 C C . GLU A 1 504 ? 16.010 17.179 9.307 1.00 96.75 504 GLU A C 1
ATOM 3707 O O . GLU A 1 504 ? 16.843 16.495 8.708 1.00 96.75 504 GLU A O 1
ATOM 3712 N N . LEU A 1 505 ? 14.694 17.014 9.118 1.00 96.38 505 LEU A N 1
ATOM 3713 C CA . LEU A 1 505 ? 14.112 16.083 8.143 1.00 96.38 505 LEU A CA 1
ATOM 3714 C C . LEU A 1 505 ? 14.569 16.404 6.717 1.00 96.38 505 LEU A C 1
ATOM 3716 O O . LEU A 1 505 ? 15.081 15.523 6.022 1.00 96.38 505 LEU A O 1
ATOM 3720 N N . ASP A 1 506 ? 14.427 17.659 6.294 1.00 96.50 506 ASP A N 1
ATOM 3721 C CA . ASP A 1 506 ? 14.806 18.080 4.943 1.00 96.50 506 ASP A CA 1
ATOM 3722 C C . ASP A 1 506 ? 16.324 17.968 4.727 1.00 96.50 506 ASP A C 1
ATOM 3724 O O . ASP A 1 506 ? 16.769 17.488 3.683 1.00 96.50 506 ASP A O 1
ATOM 3728 N N . ARG A 1 507 ? 17.134 18.253 5.758 1.00 96.12 507 ARG A N 1
ATOM 3729 C CA . ARG A 1 507 ? 18.583 17.996 5.734 1.00 96.12 507 ARG A CA 1
ATOM 3730 C C . ARG A 1 507 ? 18.917 16.509 5.556 1.00 96.12 507 ARG A C 1
ATOM 3732 O O . ARG A 1 507 ? 19.812 16.181 4.775 1.00 96.12 507 ARG A O 1
ATOM 3739 N N . ARG A 1 508 ? 18.245 15.596 6.272 1.00 95.69 508 ARG A N 1
ATOM 3740 C CA . ARG A 1 508 ? 18.489 14.145 6.130 1.00 95.69 508 ARG A CA 1
ATOM 3741 C C . ARG A 1 508 ? 18.018 13.615 4.777 1.00 95.69 508 ARG A C 1
ATOM 3743 O O . ARG A 1 508 ? 18.690 12.755 4.216 1.00 95.69 508 ARG A O 1
ATOM 3750 N N . ARG A 1 509 ? 16.938 14.163 4.213 1.00 96.12 509 ARG A N 1
ATOM 3751 C CA . ARG A 1 509 ? 16.483 13.856 2.846 1.00 96.12 509 ARG A CA 1
ATOM 3752 C C . ARG A 1 509 ? 17.461 14.311 1.766 1.00 96.12 509 ARG A C 1
ATOM 3754 O O . ARG A 1 509 ? 17.735 13.527 0.863 1.00 96.12 509 ARG A O 1
ATOM 3761 N N . ALA A 1 510 ? 18.027 15.514 1.873 1.00 95.94 510 ALA A N 1
ATOM 3762 C CA . ALA A 1 510 ? 19.064 15.975 0.948 1.00 95.94 510 ALA A CA 1
ATOM 3763 C C . ALA A 1 510 ? 20.302 15.055 0.994 1.00 95.94 510 ALA A C 1
ATOM 3765 O O . ALA A 1 510 ? 20.730 14.537 -0.036 1.00 95.94 510 ALA A O 1
ATOM 3766 N N . ALA A 1 511 ? 20.792 14.732 2.198 1.00 94.88 511 ALA A N 1
ATOM 3767 C CA . ALA A 1 511 ? 21.909 13.801 2.383 1.00 94.88 511 ALA A CA 1
ATOM 3768 C C . ALA A 1 511 ? 21.603 12.369 1.886 1.00 94.88 511 ALA A C 1
ATOM 3770 O O . ALA A 1 511 ? 22.493 11.673 1.399 1.00 94.88 511 ALA A O 1
ATOM 3771 N N . TRP A 1 512 ? 20.349 11.920 1.982 1.00 96.06 512 TRP A N 1
ATOM 3772 C CA . TRP A 1 512 ? 19.882 10.646 1.426 1.00 96.06 512 TRP A CA 1
ATOM 3773 C C . TRP A 1 512 ? 19.853 10.652 -0.113 1.00 96.06 512 TRP A C 1
ATOM 3775 O O . TRP A 1 512 ? 20.334 9.706 -0.741 1.00 96.06 512 TRP A O 1
ATOM 3785 N N . ALA A 1 513 ? 19.367 11.734 -0.727 1.00 95.75 513 ALA A N 1
ATOM 3786 C CA . ALA A 1 513 ? 19.392 11.925 -2.176 1.00 95.75 513 ALA A CA 1
ATOM 3787 C C . ALA A 1 513 ? 20.835 11.960 -2.722 1.00 95.75 513 ALA A C 1
ATOM 3789 O O . ALA A 1 513 ? 21.144 11.331 -3.735 1.00 95.75 513 ALA A O 1
ATOM 3790 N N . GLU A 1 514 ? 21.745 12.625 -2.008 1.00 94.94 514 GLU A N 1
ATOM 3791 C CA . GLU A 1 514 ? 23.177 12.688 -2.326 1.00 94.94 514 GLU A CA 1
ATOM 3792 C C . GLU A 1 514 ? 23.890 11.338 -2.130 1.00 94.94 514 GLU A C 1
ATOM 3794 O O . GLU A 1 514 ? 24.760 10.970 -2.928 1.00 94.94 514 GLU A O 1
ATOM 3799 N N . ALA A 1 515 ? 23.482 10.540 -1.136 1.00 94.44 515 ALA A N 1
ATOM 3800 C CA . ALA A 1 515 ? 23.943 9.161 -0.978 1.00 94.44 515 ALA A CA 1
ATOM 3801 C C . ALA A 1 515 ? 23.529 8.289 -2.178 1.00 94.44 515 ALA A C 1
ATOM 3803 O O . ALA A 1 515 ? 24.360 7.566 -2.724 1.00 94.44 515 ALA A O 1
ATOM 3804 N N . TRP A 1 516 ? 22.292 8.403 -2.670 1.00 94.50 516 TRP A N 1
ATOM 3805 C CA . TRP A 1 516 ? 21.877 7.711 -3.898 1.00 94.50 516 TRP A CA 1
ATOM 3806 C C . TRP A 1 516 ? 22.617 8.205 -5.144 1.00 94.50 516 TRP A C 1
ATOM 3808 O O . TRP A 1 516 ? 23.087 7.391 -5.939 1.00 94.50 516 TRP A O 1
ATOM 3818 N N . ALA A 1 517 ? 22.800 9.516 -5.291 1.00 93.31 517 ALA A N 1
ATOM 3819 C CA . ALA A 1 517 ? 23.521 10.110 -6.415 1.00 93.31 517 ALA A CA 1
ATOM 3820 C C . ALA A 1 517 ? 25.009 9.702 -6.475 1.00 93.31 517 ALA A C 1
ATOM 3822 O O . ALA A 1 517 ? 25.576 9.524 -7.555 1.00 93.31 517 ALA A O 1
ATOM 3823 N N . SER A 1 518 ? 25.641 9.484 -5.320 1.00 92.31 518 SER A N 1
ATOM 3824 C CA . SER A 1 518 ? 27.009 8.954 -5.215 1.00 92.31 518 SER A CA 1
ATOM 3825 C C . SER A 1 518 ? 27.102 7.422 -5.333 1.00 92.31 518 SER A C 1
ATOM 3827 O O . SER A 1 518 ? 28.206 6.891 -5.435 1.00 92.31 518 SER A O 1
ATOM 3829 N N . GLY A 1 519 ? 25.971 6.707 -5.394 1.00 88.94 519 GLY A N 1
ATOM 3830 C CA . GLY A 1 519 ? 25.910 5.241 -5.483 1.00 88.94 519 GLY A CA 1
ATOM 3831 C C . GLY A 1 519 ? 25.918 4.515 -4.129 1.00 88.94 519 GLY A C 1
ATOM 3832 O O . GLY A 1 519 ? 25.957 3.289 -4.088 1.00 88.94 519 GLY A O 1
ATOM 3833 N N . ALA A 1 520 ? 25.841 5.250 -3.020 1.00 86.62 520 ALA A N 1
ATOM 3834 C CA . ALA A 1 520 ? 25.824 4.757 -1.643 1.00 86.62 520 ALA A CA 1
ATOM 3835 C C . ALA A 1 520 ? 24.389 4.611 -1.074 1.00 86.62 520 ALA A C 1
ATOM 3837 O O . ALA A 1 520 ? 24.139 4.903 0.096 1.00 86.62 520 ALA A O 1
ATOM 3838 N N . GLY A 1 521 ? 23.428 4.154 -1.886 1.00 70.88 521 GLY A N 1
ATOM 3839 C CA . GLY A 1 521 ? 21.986 4.128 -1.565 1.00 70.88 521 GLY A CA 1
ATOM 3840 C C . GLY A 1 521 ? 21.544 3.270 -0.362 1.00 70.88 521 GLY A C 1
ATOM 3841 O O . GLY A 1 521 ? 20.400 3.357 0.082 1.00 70.88 521 GLY A O 1
ATOM 3842 N N . SER A 1 522 ? 22.439 2.451 0.198 1.00 63.97 522 SER A N 1
ATOM 3843 C CA . SER A 1 522 ? 22.215 1.647 1.412 1.00 63.97 522 SER A CA 1
ATOM 3844 C C . SER A 1 522 ? 22.969 2.171 2.647 1.00 63.97 522 SER A C 1
ATOM 3846 O O . SER A 1 522 ? 23.127 1.443 3.626 1.00 63.97 522 SER A O 1
ATOM 3848 N N . ALA A 1 523 ? 23.516 3.389 2.591 1.00 72.69 523 ALA A N 1
ATOM 3849 C CA . ALA A 1 523 ? 24.392 3.936 3.627 1.00 72.69 523 ALA A CA 1
ATOM 3850 C C . ALA A 1 523 ? 23.645 4.520 4.843 1.00 72.69 523 ALA A C 1
ATOM 3852 O O . ALA A 1 523 ? 22.418 4.622 4.880 1.00 72.69 523 ALA A O 1
ATOM 3853 N N . ALA A 1 524 ? 24.421 4.978 5.832 1.00 87.31 524 ALA A N 1
ATOM 3854 C CA . ALA A 1 524 ? 23.943 5.542 7.097 1.00 87.31 524 ALA A CA 1
ATOM 3855 C C . ALA A 1 524 ? 22.890 6.662 6.955 1.00 87.31 524 ALA A C 1
ATOM 3857 O O . ALA A 1 524 ? 22.061 6.812 7.848 1.00 87.31 524 ALA A O 1
ATOM 3858 N N . ALA A 1 525 ? 22.864 7.401 5.839 1.00 90.06 525 ALA A N 1
ATOM 3859 C CA . ALA A 1 525 ? 21.826 8.397 5.559 1.00 90.06 525 ALA A CA 1
ATOM 3860 C C . ALA A 1 525 ? 20.408 7.788 5.541 1.00 90.06 525 ALA A C 1
ATOM 3862 O O . ALA A 1 525 ? 19.490 8.373 6.109 1.00 90.06 525 ALA A O 1
ATOM 3863 N N . ALA A 1 526 ? 20.235 6.588 4.971 1.00 92.25 526 ALA A N 1
ATOM 3864 C CA . ALA A 1 526 ? 18.950 5.888 4.972 1.00 92.25 526 ALA A CA 1
ATOM 3865 C C . ALA A 1 526 ? 18.548 5.436 6.388 1.00 92.25 526 ALA A C 1
ATOM 3867 O O . ALA A 1 526 ? 17.393 5.597 6.771 1.00 92.25 526 ALA A O 1
ATOM 3868 N N . ASN A 1 527 ? 19.494 4.953 7.202 1.00 91.38 527 ASN A N 1
ATOM 3869 C CA . ASN A 1 527 ? 19.229 4.562 8.596 1.00 91.38 527 ASN A CA 1
ATOM 3870 C C . ASN A 1 527 ? 18.873 5.773 9.477 1.00 91.38 527 ASN A C 1
ATOM 3872 O O . ASN A 1 527 ? 17.911 5.734 10.241 1.00 91.38 527 ASN A O 1
ATOM 3876 N N . SER A 1 528 ? 19.609 6.876 9.325 1.00 91.00 528 SER A N 1
ATOM 3877 C CA . SER A 1 528 ? 19.373 8.136 10.039 1.00 91.00 528 SER A CA 1
ATOM 3878 C C . SER A 1 528 ? 18.027 8.775 9.641 1.00 91.00 528 SER A C 1
ATOM 3880 O O . SER A 1 528 ? 17.362 9.394 10.473 1.00 91.00 528 SER A O 1
ATOM 3882 N N . LEU A 1 529 ? 17.567 8.574 8.398 1.00 94.62 529 LEU A N 1
ATOM 3883 C CA . LEU A 1 529 ? 16.241 8.998 7.933 1.00 94.62 529 LEU A CA 1
ATOM 3884 C C . LEU A 1 529 ? 15.116 8.025 8.348 1.00 94.62 529 LEU A C 1
ATOM 3886 O O . LEU A 1 529 ? 14.029 8.479 8.703 1.00 94.62 529 LEU A O 1
ATOM 3890 N N . LEU A 1 530 ? 15.373 6.709 8.409 1.00 95.50 530 LEU A N 1
ATOM 3891 C CA . LEU A 1 530 ? 14.461 5.723 9.018 1.00 95.50 530 LEU A CA 1
ATOM 3892 C C . LEU A 1 530 ? 14.181 6.041 10.490 1.00 95.50 530 LEU A C 1
ATOM 3894 O O . LEU A 1 530 ? 13.054 5.854 10.941 1.00 95.50 530 LEU A O 1
ATOM 3898 N N . LEU A 1 531 ? 15.167 6.552 11.228 1.00 95.06 531 LEU A N 1
ATOM 3899 C CA . LEU A 1 531 ? 14.987 6.928 12.627 1.00 95.06 531 LEU A CA 1
ATOM 3900 C C . LEU A 1 531 ? 14.067 8.155 12.792 1.00 95.06 531 LEU A C 1
ATOM 3902 O O . LEU A 1 531 ? 13.148 8.112 13.609 1.00 95.06 531 LEU A O 1
ATOM 3906 N N . LEU A 1 532 ? 14.208 9.195 11.956 1.00 95.69 532 LEU A N 1
ATOM 3907 C CA . LEU A 1 532 ? 13.214 10.284 11.908 1.00 95.69 532 LEU A CA 1
ATOM 3908 C C . LEU A 1 532 ? 11.833 9.788 11.463 1.00 95.69 532 LEU A C 1
ATOM 3910 O O . LEU A 1 532 ? 10.819 10.259 11.973 1.00 95.69 532 LEU A O 1
ATOM 3914 N N . ARG A 1 533 ? 11.774 8.824 10.537 1.00 96.75 533 ARG A N 1
ATOM 3915 C CA . ARG A 1 533 ? 10.514 8.210 10.101 1.00 96.75 533 ARG A CA 1
ATOM 3916 C C . ARG A 1 533 ? 9.817 7.470 11.249 1.00 96.75 533 ARG A C 1
ATOM 3918 O O . ARG A 1 533 ? 8.603 7.592 11.374 1.00 96.75 533 ARG A O 1
ATOM 3925 N N . ARG A 1 534 ? 10.560 6.723 12.080 1.00 96.62 534 ARG A N 1
ATOM 3926 C CA . ARG A 1 534 ? 10.033 6.085 13.303 1.00 96.62 534 ARG A CA 1
ATOM 3927 C C . ARG A 1 534 ? 9.466 7.138 14.254 1.00 96.62 534 ARG A C 1
ATOM 3929 O O . ARG A 1 534 ? 8.303 7.027 14.625 1.00 96.62 534 ARG A O 1
ATOM 3936 N N . LEU A 1 535 ? 10.233 8.195 14.547 1.00 95.88 535 LEU A N 1
ATOM 3937 C CA . LEU A 1 535 ? 9.782 9.309 15.388 1.00 95.88 535 LEU A CA 1
ATOM 3938 C C . LEU A 1 535 ? 8.486 9.948 14.861 1.00 95.88 535 LEU A C 1
ATOM 3940 O O . LEU A 1 535 ? 7.525 10.067 15.608 1.00 95.88 535 LEU A O 1
ATOM 3944 N N . LEU A 1 536 ? 8.425 10.331 13.584 1.00 95.31 536 LEU A N 1
ATOM 3945 C CA . LEU A 1 536 ? 7.243 10.993 13.018 1.00 95.31 536 LEU A CA 1
ATOM 3946 C C . LEU A 1 536 ? 6.000 10.089 13.030 1.00 95.31 536 LEU A C 1
ATOM 3948 O O . LEU A 1 536 ? 4.933 10.546 13.425 1.00 95.31 536 LEU A O 1
ATOM 3952 N N . VAL A 1 537 ? 6.146 8.798 12.703 1.00 94.12 537 VAL A N 1
ATOM 3953 C CA . VAL A 1 537 ? 5.057 7.808 12.821 1.00 94.12 537 VAL A CA 1
ATOM 3954 C C . VAL A 1 537 ? 4.595 7.649 14.273 1.00 94.12 537 VAL A C 1
ATOM 3956 O O . VAL A 1 537 ? 3.400 7.538 14.521 1.00 94.12 537 VAL A O 1
ATOM 3959 N N . VAL A 1 538 ? 5.522 7.647 15.236 1.00 92.88 538 VAL A N 1
ATOM 3960 C CA . VAL A 1 538 ? 5.211 7.607 16.673 1.00 92.88 538 VAL A CA 1
ATOM 3961 C C . VAL A 1 538 ? 4.427 8.846 17.106 1.00 92.88 538 VAL A C 1
ATOM 3963 O O . VAL A 1 538 ? 3.400 8.697 17.755 1.00 92.88 538 VAL A O 1
ATOM 3966 N N . LEU A 1 539 ? 4.862 10.047 16.721 1.00 92.50 539 LEU A N 1
ATOM 3967 C CA . LEU A 1 539 ? 4.206 11.309 17.081 1.00 92.50 539 LEU A CA 1
ATOM 3968 C C . LEU A 1 539 ? 2.793 11.432 16.470 1.00 92.50 539 LEU A C 1
ATOM 3970 O O . LEU A 1 539 ? 1.883 11.929 17.133 1.00 92.50 539 LEU A O 1
ATOM 3974 N N . ASP A 1 540 ? 2.601 10.933 15.247 1.00 90.50 540 ASP A N 1
ATOM 3975 C CA . ASP A 1 540 ? 1.309 10.833 14.545 1.00 90.50 540 ASP A CA 1
ATOM 3976 C C . ASP A 1 540 ? 0.361 9.832 15.243 1.00 90.50 540 ASP A C 1
ATOM 3978 O O . ASP A 1 540 ? -0.783 10.153 15.564 1.00 90.50 540 ASP A O 1
ATOM 3982 N N . ASP A 1 541 ? 0.868 8.639 15.584 1.00 87.69 541 ASP A N 1
ATOM 3983 C CA . ASP A 1 541 ? 0.147 7.641 16.388 1.00 87.69 541 ASP A CA 1
ATOM 3984 C C . ASP A 1 541 ? -0.199 8.159 17.805 1.00 87.69 541 ASP A C 1
ATOM 3986 O O . ASP A 1 541 ? -1.235 7.777 18.351 1.00 87.69 541 ASP A O 1
ATOM 3990 N N . MET A 1 542 ? 0.632 9.021 18.410 1.00 87.31 542 MET A N 1
ATOM 3991 C CA . MET A 1 542 ? 0.349 9.660 19.706 1.00 87.31 542 MET A CA 1
ATOM 3992 C C . MET A 1 542 ? -0.784 10.674 19.613 1.00 87.31 542 MET A C 1
ATOM 3994 O O . MET A 1 542 ? -1.677 10.645 20.454 1.00 87.31 542 MET A O 1
ATOM 3998 N N . GLU A 1 543 ? -0.772 11.540 18.597 1.00 85.62 543 GLU A N 1
ATOM 3999 C CA . GLU A 1 543 ? -1.833 12.529 18.371 1.00 85.62 543 GLU A CA 1
ATOM 4000 C C . GLU A 1 543 ? -3.179 11.827 18.132 1.00 85.62 543 GLU A C 1
ATOM 4002 O O . GLU A 1 543 ? -4.198 12.194 18.715 1.00 85.62 543 GLU A O 1
ATOM 4007 N N . ALA A 1 544 ? -3.168 10.729 17.370 1.00 82.19 544 ALA A N 1
ATOM 4008 C CA . ALA A 1 544 ? -4.336 9.877 17.172 1.00 82.19 544 ALA A CA 1
ATOM 4009 C C . ALA A 1 544 ? -4.864 9.246 18.481 1.00 82.19 544 ALA A C 1
ATOM 4011 O O . ALA A 1 544 ? -6.066 9.008 18.595 1.00 82.19 544 ALA A O 1
ATOM 4012 N N . CYS A 1 545 ? -3.998 9.014 19.474 1.00 77.88 545 CYS A N 1
ATOM 4013 C CA . CYS A 1 545 ? -4.365 8.507 20.802 1.00 77.88 545 CYS A CA 1
ATOM 4014 C C . CYS A 1 545 ? -4.652 9.614 21.843 1.00 77.88 545 CYS A C 1
ATOM 4016 O O . CYS A 1 545 ? -5.001 9.284 22.977 1.00 77.88 545 CYS A O 1
ATOM 4018 N N . ALA A 1 546 ? -4.505 10.901 21.501 1.00 72.19 546 ALA A N 1
ATOM 4019 C CA . ALA A 1 546 ? -4.446 12.002 22.472 1.00 72.19 546 ALA A CA 1
ATOM 4020 C C . ALA A 1 546 ? -5.783 12.366 23.153 1.00 72.19 546 ALA A C 1
ATOM 4022 O O . ALA A 1 546 ? -5.767 13.068 24.164 1.00 72.19 546 ALA A O 1
ATOM 4023 N N . ASP A 1 547 ? -6.924 11.851 22.673 1.00 66.81 547 ASP A N 1
ATOM 4024 C CA . ASP A 1 547 ? -8.198 11.861 23.413 1.00 66.81 547 ASP A CA 1
ATOM 4025 C C . ASP A 1 547 ? -8.603 10.448 23.895 1.00 66.81 547 ASP A C 1
ATOM 4027 O O . ASP A 1 547 ? -9.474 9.791 23.311 1.00 66.81 547 ASP A O 1
ATOM 4031 N N . PRO A 1 548 ? -8.007 9.954 24.996 1.00 56.09 548 PRO A N 1
ATOM 4032 C CA . PRO A 1 548 ? -8.357 8.667 25.582 1.00 56.09 548 PRO A CA 1
ATOM 4033 C C . PRO A 1 548 ? -9.576 8.739 26.524 1.00 56.09 548 PRO A C 1
ATOM 4035 O O . PRO A 1 548 ? -9.808 7.781 27.260 1.00 56.09 548 PRO A O 1
ATOM 4038 N N . LEU A 1 549 ? -10.352 9.840 26.561 1.00 52.12 549 LEU A N 1
ATOM 4039 C CA . LEU A 1 549 ? -11.456 10.029 27.527 1.00 52.12 549 LEU A CA 1
ATOM 4040 C C . LEU A 1 549 ? -12.782 10.545 26.937 1.00 52.12 549 LEU A C 1
ATOM 4042 O O . LEU A 1 549 ? -13.828 10.316 27.559 1.00 52.12 549 LEU A O 1
ATOM 4046 N N . GLY A 1 550 ? -12.771 11.181 25.765 1.00 59.44 550 GLY A N 1
ATOM 4047 C CA . GLY A 1 550 ? -13.944 11.719 25.079 1.00 59.44 550 GLY A CA 1
ATOM 4048 C C . GLY A 1 550 ? -14.893 10.664 24.501 1.00 59.44 550 GLY A C 1
ATOM 4049 O O . GLY A 1 550 ? -14.837 9.474 24.820 1.00 59.44 550 GLY A O 1
ATOM 4050 N N . SER A 1 551 ? -15.820 11.097 23.644 1.00 51.34 551 SER A N 1
ATOM 4051 C CA . SER A 1 551 ? -16.859 10.224 23.071 1.00 51.34 551 SER A CA 1
ATOM 4052 C C . SER A 1 551 ? -16.317 9.189 22.076 1.00 51.34 551 SER A C 1
ATOM 4054 O O . SER A 1 551 ? -16.933 8.140 21.902 1.00 51.34 551 SER A O 1
ATOM 4056 N N . GLY A 1 552 ? -15.156 9.443 21.462 1.00 58.09 552 GLY A N 1
ATOM 4057 C CA . GLY A 1 552 ? -14.479 8.511 20.550 1.00 58.09 552 GLY A CA 1
ATOM 4058 C C . GLY A 1 552 ? -13.618 7.436 21.231 1.00 58.09 552 GLY A C 1
ATOM 4059 O O . GLY A 1 552 ? -13.143 6.537 20.540 1.00 58.09 552 GLY A O 1
ATOM 4060 N N . ASN A 1 553 ? -13.433 7.523 22.556 1.00 67.69 553 ASN A N 1
ATOM 4061 C CA . ASN A 1 553 ? -12.493 6.749 23.378 1.00 67.69 553 ASN A CA 1
ATOM 4062 C C . ASN A 1 553 ? -12.323 5.271 22.937 1.00 67.69 553 ASN A C 1
ATOM 4064 O O . ASN A 1 553 ? -13.246 4.465 23.129 1.00 67.69 553 ASN A O 1
ATOM 4068 N N . PRO A 1 554 ? -11.136 4.884 22.417 1.00 66.81 554 PRO A N 1
ATOM 4069 C CA . PRO A 1 554 ? -10.866 3.529 21.943 1.00 66.81 554 PRO A CA 1
ATOM 4070 C C . PRO A 1 554 ? -11.092 2.433 22.985 1.00 66.81 554 PRO A C 1
ATOM 4072 O O . PRO A 1 554 ? -11.680 1.407 22.657 1.00 66.81 554 PRO A O 1
ATOM 4075 N N . ALA A 1 555 ? -10.686 2.642 24.241 1.00 64.94 555 ALA A N 1
ATOM 4076 C CA . ALA A 1 555 ? -10.866 1.651 25.301 1.00 64.94 555 ALA A CA 1
ATOM 4077 C C . ALA A 1 555 ? -12.342 1.456 25.665 1.00 64.94 555 ALA A C 1
ATOM 4079 O O . ALA A 1 555 ? -12.767 0.320 25.845 1.00 64.94 555 ALA A O 1
ATOM 4080 N N . ARG A 1 556 ? -13.151 2.526 25.711 1.00 67.06 556 ARG A N 1
ATOM 4081 C CA . ARG A 1 556 ? -14.609 2.394 25.903 1.00 67.06 556 ARG A CA 1
ATOM 4082 C C . ARG A 1 556 ? -15.247 1.640 24.742 1.00 67.06 556 ARG A C 1
ATOM 4084 O O . ARG A 1 556 ? -15.960 0.668 24.973 1.00 67.06 556 ARG A O 1
ATOM 4091 N N . ARG A 1 557 ? -14.936 2.029 23.502 1.00 70.06 557 ARG A N 1
ATOM 4092 C CA . ARG A 1 557 ? -15.472 1.371 22.299 1.00 70.06 557 ARG A CA 1
ATOM 4093 C C . ARG A 1 557 ? -15.053 -0.098 22.198 1.00 70.06 557 ARG A C 1
ATOM 4095 O O . ARG A 1 557 ? -15.867 -0.920 21.792 1.00 70.06 557 ARG A O 1
ATOM 4102 N N . LEU A 1 558 ? -13.843 -0.445 22.636 1.00 70.38 558 LEU A N 1
ATOM 4103 C CA . LEU A 1 558 ? -13.387 -1.832 22.735 1.00 70.38 558 LEU A CA 1
ATOM 4104 C C . LEU A 1 558 ? -13.930 -2.577 23.953 1.00 70.38 558 LEU A C 1
ATOM 4106 O O . LEU A 1 558 ? -14.087 -3.783 23.866 1.00 70.38 558 LEU A O 1
ATOM 4110 N N . SER A 1 559 ? -14.284 -1.908 25.051 1.00 66.06 559 SER A N 1
ATOM 4111 C CA . SER A 1 559 ? -14.862 -2.573 26.231 1.00 66.06 559 SER A CA 1
ATOM 4112 C C . SER A 1 559 ? -16.273 -3.141 26.003 1.00 66.06 559 SER A C 1
ATOM 4114 O O . SER A 1 559 ? -16.759 -3.906 26.830 1.00 66.06 559 SER A O 1
ATOM 4116 N N . THR A 1 560 ? -16.903 -2.827 24.865 1.00 63.88 560 THR A N 1
ATOM 4117 C CA . THR A 1 560 ? -18.119 -3.503 24.364 1.00 63.88 560 THR A CA 1
ATOM 4118 C C . THR A 1 560 ? -17.813 -4.822 23.624 1.00 63.88 560 THR A C 1
ATOM 4120 O O . THR A 1 560 ? -18.722 -5.589 23.306 1.00 63.88 560 THR A O 1
ATOM 4123 N N . TRP A 1 561 ? -16.527 -5.118 23.383 1.00 59.62 561 TRP A N 1
ATOM 4124 C CA . TRP A 1 561 ? -16.002 -6.336 22.760 1.00 59.62 561 TRP A CA 1
ATOM 4125 C C . TRP A 1 561 ? -15.164 -7.125 23.780 1.00 59.62 561 TRP A C 1
ATOM 4127 O O . TRP A 1 561 ? -14.120 -6.671 24.245 1.00 59.62 561 TRP A O 1
ATOM 4137 N N . ASN A 1 562 ? -15.584 -8.353 24.085 1.00 52.53 562 ASN A N 1
ATOM 4138 C CA . ASN A 1 562 ? -15.093 -9.189 25.195 1.00 52.53 562 ASN A CA 1
ATOM 4139 C C . ASN A 1 562 ? -13.573 -9.407 25.300 1.00 52.53 562 ASN A C 1
ATOM 4141 O O . ASN A 1 562 ? -13.089 -9.817 26.351 1.00 52.53 562 ASN A O 1
ATOM 4145 N N . ALA A 1 563 ? -12.816 -9.172 24.229 1.00 62.12 563 ALA A N 1
ATOM 4146 C CA . ALA A 1 563 ? -11.366 -9.335 24.220 1.00 62.12 563 ALA A CA 1
ATOM 4147 C C . ALA A 1 563 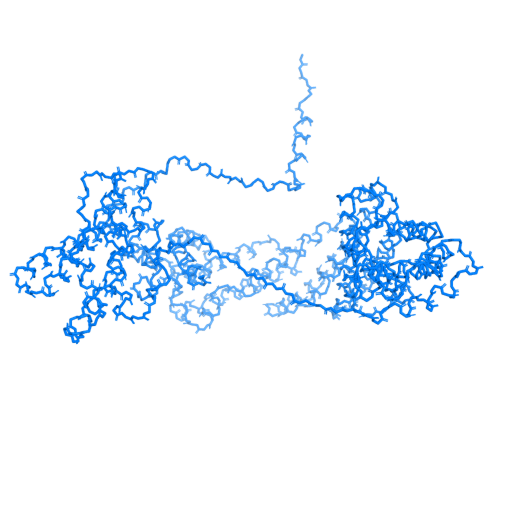? -10.601 -8.192 24.923 1.00 62.12 563 ALA A C 1
ATOM 4149 O O . ALA A 1 563 ? -9.398 -8.329 25.149 1.00 62.12 563 ALA A O 1
ATOM 4150 N N . TRP A 1 564 ? -11.245 -7.062 25.254 1.00 68.56 564 TRP A N 1
ATOM 4151 C CA . TRP A 1 564 ? -10.556 -5.881 25.786 1.00 68.56 564 TRP A CA 1
ATOM 4152 C C . TRP A 1 564 ? -10.834 -5.621 27.274 1.00 68.56 564 TRP A C 1
ATOM 4154 O O . TRP A 1 564 ? -11.744 -4.884 27.652 1.00 68.56 564 TRP A O 1
ATOM 4164 N N . LEU A 1 565 ? -9.990 -6.201 28.132 1.00 69.50 565 LEU A N 1
ATOM 4165 C CA . LEU A 1 565 ? -10.100 -6.099 29.596 1.00 69.50 565 LEU A CA 1
ATOM 4166 C C . LEU A 1 565 ? -9.442 -4.843 30.206 1.00 69.50 565 LEU A C 1
ATOM 4168 O O . LEU A 1 565 ? -9.584 -4.606 31.405 1.00 69.50 565 LEU A O 1
ATOM 4172 N N . MET A 1 566 ? -8.708 -4.042 29.422 1.00 71.19 566 MET A N 1
ATOM 4173 C CA . MET A 1 566 ? -7.998 -2.864 29.937 1.00 71.19 566 MET A CA 1
ATOM 4174 C C . MET A 1 566 ? -8.942 -1.669 30.119 1.00 71.19 566 MET A C 1
ATOM 4176 O O . MET A 1 566 ? -9.515 -1.168 29.149 1.00 71.19 566 MET A O 1
ATOM 4180 N N . ALA A 1 567 ? -9.045 -1.186 31.361 1.00 71.88 567 ALA A N 1
ATOM 4181 C CA . ALA A 1 567 ? -9.842 -0.016 31.721 1.00 71.88 567 ALA A CA 1
ATOM 4182 C C . ALA A 1 567 ? -9.406 1.250 30.943 1.00 71.88 567 ALA A C 1
ATOM 4184 O O . ALA A 1 567 ? -8.201 1.457 30.748 1.00 71.88 567 ALA A O 1
ATOM 4185 N N . PRO A 1 568 ? -10.344 2.128 30.532 1.00 71.44 568 PRO A N 1
ATOM 4186 C CA . PRO A 1 568 ? -10.019 3.367 29.821 1.00 71.44 568 PRO A CA 1
ATOM 4187 C C . PRO A 1 568 ? -9.040 4.276 30.561 1.00 71.44 568 PRO A C 1
ATOM 4189 O O . PRO A 1 568 ? -8.158 4.869 29.946 1.00 71.44 568 PRO A O 1
ATOM 4192 N N . GLU A 1 569 ? -9.152 4.338 31.882 1.00 79.12 569 GLU A N 1
ATOM 4193 C CA . GLU A 1 569 ? -8.314 5.152 32.757 1.00 79.12 569 GLU A CA 1
ATOM 4194 C C . GLU A 1 569 ? -6.857 4.658 32.749 1.00 79.12 569 GLU A C 1
ATOM 4196 O O . GLU A 1 569 ? -5.933 5.469 32.731 1.00 79.12 569 GLU A O 1
ATOM 4201 N N . ALA A 1 570 ? -6.640 3.341 32.654 1.00 78.62 570 ALA A N 1
ATOM 4202 C CA . ALA A 1 570 ? -5.308 2.754 32.509 1.00 78.62 570 ALA A CA 1
ATOM 4203 C C . ALA A 1 570 ? -4.698 3.052 31.127 1.00 78.62 570 ALA A C 1
ATOM 4205 O O . ALA A 1 570 ? -3.504 3.342 31.030 1.00 78.62 570 ALA A O 1
ATOM 4206 N N . LEU A 1 571 ? -5.504 3.040 30.057 1.00 78.19 571 LEU A N 1
ATOM 4207 C CA . LEU A 1 571 ? -5.036 3.412 28.715 1.00 78.19 571 LEU A CA 1
ATOM 4208 C C . LEU A 1 571 ? -4.688 4.910 28.631 1.00 78.19 571 LEU A C 1
ATOM 4210 O O . LEU A 1 571 ? -3.671 5.280 28.039 1.00 78.19 571 LEU A O 1
ATOM 4214 N N . ALA A 1 572 ? -5.494 5.763 29.269 1.00 78.62 572 ALA A N 1
ATOM 4215 C CA . ALA A 1 572 ? -5.231 7.193 29.400 1.00 78.62 572 ALA A CA 1
ATOM 4216 C C . ALA A 1 572 ? -3.952 7.461 30.208 1.00 78.62 572 ALA A C 1
ATOM 4218 O O . ALA A 1 572 ? -3.097 8.220 29.756 1.00 78.62 572 ALA A O 1
ATOM 4219 N N . GLN A 1 573 ? -3.770 6.785 31.350 1.00 80.81 573 GLN A N 1
ATOM 4220 C CA . GLN A 1 573 ? -2.544 6.875 32.145 1.00 80.81 573 GLN A CA 1
ATOM 4221 C C . GLN A 1 573 ? -1.314 6.500 31.310 1.00 80.81 573 GLN A C 1
ATOM 4223 O O . GLN A 1 573 ? -0.380 7.294 31.246 1.00 80.81 573 GLN A O 1
ATOM 4228 N N . ARG A 1 574 ? -1.325 5.352 30.615 1.00 78.38 574 ARG A N 1
ATOM 4229 C CA . ARG A 1 574 ? -0.208 4.957 29.736 1.00 78.38 574 ARG A CA 1
ATOM 4230 C C . ARG A 1 574 ? 0.086 6.007 28.667 1.00 78.38 574 ARG A C 1
ATOM 4232 O O . ARG A 1 574 ? 1.244 6.325 28.435 1.00 78.38 574 ARG A O 1
ATOM 4239 N N . THR A 1 575 ? -0.940 6.576 28.042 1.00 80.31 575 THR A N 1
ATOM 4240 C CA . THR A 1 575 ? -0.754 7.605 27.004 1.00 80.31 575 THR A CA 1
ATOM 4241 C C . THR A 1 575 ? -0.093 8.871 27.574 1.00 80.31 575 THR A C 1
ATOM 4243 O O . THR A 1 575 ? 0.815 9.423 26.954 1.00 80.31 575 THR A O 1
ATOM 4246 N N . ASN A 1 576 ? -0.465 9.271 28.795 1.00 81.38 576 ASN A N 1
ATOM 4247 C CA . ASN A 1 576 ? 0.109 10.422 29.502 1.00 81.38 576 ASN A CA 1
ATOM 4248 C C . ASN A 1 576 ? 1.525 10.164 30.061 1.00 81.38 576 ASN A C 1
ATOM 4250 O O . ASN A 1 576 ? 2.333 11.086 30.123 1.00 81.38 576 ASN A O 1
ATOM 4254 N N . GLU A 1 577 ? 1.852 8.930 30.462 1.00 80.44 577 GLU A N 1
ATOM 4255 C CA . GLU A 1 577 ? 3.208 8.553 30.903 1.00 80.44 577 GLU A CA 1
ATOM 4256 C C . GLU A 1 577 ? 4.240 8.813 29.791 1.00 80.44 577 GLU A C 1
ATOM 4258 O O . GLU A 1 577 ? 5.305 9.381 30.040 1.00 80.44 577 GLU A O 1
ATOM 4263 N N . TRP A 1 578 ? 3.902 8.460 28.547 1.00 81.94 578 TRP A N 1
ATOM 4264 C CA . TRP A 1 578 ? 4.814 8.566 27.404 1.00 81.94 578 TRP A CA 1
ATOM 4265 C C . TRP A 1 578 ? 4.782 9.929 26.694 1.00 81.94 578 TRP A C 1
ATOM 4267 O O . TRP A 1 578 ? 5.725 10.254 25.969 1.00 81.94 578 TRP A O 1
ATOM 4277 N N . SER A 1 579 ? 3.778 10.784 26.942 1.00 81.94 579 SER A N 1
ATOM 4278 C CA . SER A 1 579 ? 3.721 12.137 26.356 1.00 81.94 579 SER A CA 1
ATOM 4279 C C . SER A 1 579 ? 4.863 13.057 26.806 1.00 81.94 579 SER A C 1
ATOM 4281 O O . SER A 1 579 ? 5.141 14.055 26.145 1.00 81.94 579 SER A O 1
ATOM 4283 N N . VAL A 1 580 ? 5.555 12.721 27.900 1.00 84.75 580 VAL A N 1
ATOM 4284 C CA . VAL A 1 580 ? 6.733 13.457 28.391 1.00 84.75 580 VAL A CA 1
ATOM 4285 C C . VAL A 1 580 ? 7.984 13.186 27.538 1.00 84.75 580 VAL A C 1
ATOM 4287 O O . VAL A 1 580 ? 8.788 14.095 27.339 1.00 84.75 580 VAL A O 1
ATOM 4290 N N . LEU A 1 581 ? 8.138 11.976 26.980 1.00 88.19 581 LEU A N 1
ATOM 4291 C CA . LEU A 1 581 ? 9.330 11.596 26.204 1.00 88.19 581 LEU A CA 1
ATOM 4292 C C . LEU A 1 581 ? 9.306 12.083 24.748 1.00 88.19 581 LEU A C 1
ATOM 4294 O O . LEU A 1 581 ? 10.364 12.255 24.143 1.00 88.19 581 LEU A O 1
ATOM 4298 N N . ALA A 1 582 ? 8.130 12.345 24.175 1.00 91.06 582 ALA A N 1
ATOM 4299 C CA . ALA A 1 582 ? 8.013 12.840 22.802 1.00 91.06 582 ALA A CA 1
ATOM 4300 C C . ALA A 1 582 ? 8.771 14.171 22.569 1.00 91.06 582 ALA A C 1
ATOM 4302 O O . ALA A 1 582 ? 9.599 14.226 21.653 1.00 91.06 582 ALA A O 1
ATOM 4303 N N . PRO A 1 583 ? 8.628 15.202 23.429 1.00 90.94 583 PRO A N 1
ATOM 4304 C CA . PRO A 1 583 ? 9.491 16.382 23.408 1.00 90.94 583 PRO A CA 1
ATOM 4305 C C . PRO A 1 583 ? 10.997 16.091 23.492 1.00 90.94 583 PRO A C 1
ATOM 4307 O O . PRO A 1 583 ? 11.776 16.774 22.827 1.00 90.94 583 PRO A O 1
ATOM 4310 N N . GLU A 1 584 ? 11.427 15.095 24.276 1.00 92.50 584 GLU A N 1
ATOM 4311 C CA . GLU A 1 584 ? 12.847 14.729 24.374 1.00 92.50 584 GLU A CA 1
ATOM 4312 C C . GLU A 1 584 ? 13.374 14.101 23.083 1.00 92.50 584 GLU A C 1
ATOM 4314 O O . GLU A 1 584 ? 14.465 14.459 22.638 1.00 92.50 584 GLU A O 1
ATOM 4319 N N . ALA A 1 585 ? 12.593 13.229 22.441 1.00 94.62 585 ALA A N 1
ATOM 4320 C CA . ALA A 1 585 ? 12.955 12.646 21.154 1.00 94.62 585 ALA A CA 1
ATOM 4321 C C . ALA A 1 585 ? 13.062 13.721 20.055 1.00 94.62 585 ALA A C 1
ATOM 4323 O O . ALA A 1 585 ? 14.013 13.714 19.272 1.00 94.62 585 ALA A O 1
ATOM 4324 N N . VAL A 1 586 ? 12.156 14.707 20.034 1.00 94.69 586 VAL A N 1
ATOM 4325 C CA . VAL A 1 586 ? 12.242 15.846 19.100 1.00 94.69 586 VAL A CA 1
ATOM 4326 C C . VAL A 1 586 ? 13.487 16.706 19.361 1.00 94.69 586 VAL A C 1
ATOM 4328 O O . VAL A 1 586 ? 14.158 17.118 18.412 1.00 94.69 586 VAL A O 1
ATOM 4331 N N . VAL A 1 587 ? 13.855 16.933 20.628 1.00 94.50 587 VAL A N 1
ATOM 4332 C CA . VAL A 1 587 ? 15.103 17.634 20.985 1.00 94.50 587 VAL A CA 1
ATOM 4333 C C . VAL A 1 587 ? 16.342 16.824 20.582 1.00 94.50 587 VAL A C 1
ATOM 4335 O O . VAL A 1 587 ? 17.272 17.401 20.022 1.00 94.50 587 VAL A O 1
ATOM 4338 N N . ALA A 1 588 ? 16.358 15.504 20.791 1.00 95.38 588 ALA A N 1
ATOM 4339 C CA . ALA A 1 588 ? 17.458 14.632 20.369 1.00 95.38 588 ALA A CA 1
ATOM 4340 C C . ALA A 1 588 ? 17.633 14.623 18.838 1.00 95.38 588 ALA A C 1
ATOM 4342 O O . ALA A 1 588 ? 18.757 14.745 18.346 1.00 95.38 588 ALA A O 1
ATOM 4343 N N . ALA A 1 589 ? 16.527 14.581 18.085 1.00 95.56 589 ALA A N 1
ATOM 4344 C CA . ALA A 1 589 ? 16.529 14.722 16.631 1.00 95.56 589 ALA A CA 1
ATOM 4345 C C . ALA A 1 589 ? 17.124 16.065 16.182 1.00 95.56 589 ALA A C 1
ATOM 4347 O O . ALA A 1 589 ? 18.074 16.079 15.398 1.00 95.56 589 ALA A O 1
ATOM 4348 N N . ALA A 1 590 ? 16.631 17.185 16.720 1.00 93.19 590 ALA A N 1
ATOM 4349 C CA . ALA A 1 590 ? 17.138 18.522 16.400 1.00 93.19 590 ALA A CA 1
ATOM 4350 C C . ALA A 1 590 ? 18.625 18.706 16.777 1.00 93.19 590 ALA A C 1
ATOM 4352 O O . ALA A 1 590 ? 19.373 19.357 16.047 1.00 93.19 590 ALA A O 1
ATOM 4353 N N . ALA A 1 591 ? 19.071 18.089 17.877 1.00 93.88 591 ALA A N 1
ATOM 4354 C CA . ALA A 1 591 ? 20.469 18.060 18.313 1.00 93.88 591 ALA A CA 1
ATOM 4355 C C . ALA A 1 591 ? 21.361 17.094 17.503 1.00 93.88 591 ALA A C 1
ATOM 4357 O O . ALA A 1 591 ? 22.584 17.150 17.631 1.00 93.88 591 ALA A O 1
ATOM 4358 N N . ARG A 1 592 ? 20.769 16.245 16.647 1.00 94.44 592 ARG A N 1
ATOM 4359 C CA . ARG A 1 592 ? 21.430 15.187 15.854 1.00 94.44 592 ARG A CA 1
ATOM 4360 C C . ARG A 1 592 ? 22.080 14.079 16.687 1.00 94.44 592 ARG A C 1
ATOM 4362 O O . ARG A 1 592 ? 23.002 13.411 16.222 1.00 94.44 592 ARG A O 1
ATOM 4369 N N . ASP A 1 593 ? 21.579 13.868 17.898 1.00 96.12 593 ASP A N 1
ATOM 4370 C CA . ASP A 1 593 ? 21.983 12.764 18.765 1.00 96.12 593 ASP A CA 1
ATOM 4371 C C . ASP A 1 593 ? 21.202 11.501 18.375 1.00 96.12 593 ASP A C 1
ATOM 4373 O O . ASP A 1 593 ? 20.202 11.141 18.996 1.00 96.12 593 ASP A O 1
ATOM 4377 N N . ASP A 1 594 ? 21.644 10.845 17.298 1.00 94.19 594 ASP A N 1
ATOM 4378 C CA . ASP A 1 594 ? 21.001 9.629 16.780 1.00 94.19 594 ASP A CA 1
ATOM 4379 C C . ASP A 1 594 ? 21.043 8.459 17.782 1.00 94.19 594 ASP A C 1
ATOM 4381 O O . ASP A 1 594 ? 20.207 7.564 17.688 1.00 94.19 594 ASP A O 1
ATOM 4385 N N . GLN A 1 595 ? 21.952 8.466 18.769 1.00 94.94 595 GLN A N 1
ATOM 4386 C CA . GLN A 1 595 ? 21.996 7.435 19.810 1.00 94.94 595 GLN A CA 1
ATOM 4387 C C . GLN A 1 595 ? 20.921 7.670 20.880 1.00 94.94 595 GLN A C 1
ATOM 4389 O O . GLN A 1 595 ? 20.187 6.737 21.211 1.00 94.94 595 GLN A O 1
ATOM 4394 N N . ARG A 1 596 ? 20.783 8.898 21.400 1.00 96.06 596 ARG A N 1
ATOM 4395 C CA . ARG A 1 596 ? 19.689 9.237 22.327 1.00 96.06 596 ARG A CA 1
ATOM 4396 C C . ARG A 1 596 ? 18.334 9.120 21.641 1.00 96.06 596 ARG A C 1
ATOM 4398 O O . ARG A 1 596 ? 17.420 8.538 22.215 1.00 96.06 596 ARG A O 1
ATOM 4405 N N . LEU A 1 597 ? 18.222 9.624 20.411 1.00 95.69 597 LEU A N 1
ATOM 4406 C CA . LEU A 1 597 ? 17.002 9.537 19.614 1.00 95.69 597 LEU A CA 1
ATOM 4407 C C . LEU A 1 597 ? 16.565 8.080 19.413 1.00 95.69 597 LEU A C 1
ATOM 4409 O O . LEU A 1 597 ? 15.377 7.802 19.535 1.00 95.69 597 LEU A O 1
ATOM 4413 N N . LEU A 1 598 ? 17.497 7.157 19.144 1.00 96.12 598 LEU A N 1
ATOM 4414 C CA . LEU A 1 598 ? 17.185 5.731 19.012 1.00 96.12 598 LEU A CA 1
ATOM 4415 C C . LEU A 1 598 ? 16.562 5.164 20.292 1.00 96.12 598 LEU A C 1
ATOM 4417 O O . LEU A 1 598 ? 15.488 4.574 20.217 1.00 96.12 598 LEU A O 1
ATOM 4421 N N . GLY A 1 599 ? 17.186 5.411 21.449 1.00 95.62 599 GLY A N 1
ATOM 4422 C CA . GLY A 1 599 ? 16.667 4.965 22.744 1.00 95.62 599 GLY A CA 1
ATOM 4423 C C . GLY A 1 599 ? 15.277 5.531 23.044 1.00 95.62 599 GLY A C 1
ATOM 4424 O O . GLY A 1 599 ? 14.339 4.771 23.253 1.00 95.62 599 GLY A O 1
ATOM 4425 N N . THR A 1 600 ? 15.102 6.855 22.962 1.00 94.44 600 THR A N 1
ATOM 4426 C CA . THR A 1 600 ? 13.804 7.486 23.267 1.00 94.44 600 THR A CA 1
ATOM 4427 C C . THR A 1 600 ? 12.704 7.083 22.275 1.00 94.44 600 THR A C 1
ATOM 4429 O O . THR A 1 600 ? 11.544 6.973 22.664 1.00 94.44 600 THR A O 1
ATOM 4432 N N . VAL A 1 601 ? 13.033 6.815 21.004 1.00 95.38 601 VAL A N 1
ATOM 4433 C CA . VAL A 1 601 ? 12.075 6.260 20.028 1.00 95.38 601 VAL A CA 1
ATOM 4434 C C . VAL A 1 601 ? 11.700 4.815 20.364 1.00 95.38 601 VAL A C 1
ATOM 4436 O O . VAL A 1 601 ? 10.542 4.448 20.188 1.00 95.38 601 VAL A O 1
ATOM 4439 N N . GLU A 1 602 ? 12.628 4.002 20.867 1.00 94.94 602 GLU A N 1
ATOM 4440 C CA . GLU A 1 602 ? 12.354 2.618 21.278 1.00 94.94 602 GLU A CA 1
ATOM 4441 C C . GLU A 1 602 ? 11.510 2.549 22.556 1.00 94.94 602 GLU A C 1
ATOM 4443 O O . GLU A 1 602 ? 10.540 1.787 22.597 1.00 94.94 602 GLU A O 1
ATOM 4448 N N . ASP A 1 603 ? 11.782 3.418 23.533 1.00 93.44 603 ASP A N 1
ATOM 4449 C CA . ASP A 1 603 ? 10.946 3.605 24.724 1.00 93.44 603 ASP A CA 1
ATOM 4450 C C . ASP A 1 603 ? 9.513 4.025 24.343 1.00 93.44 603 ASP A C 1
ATOM 4452 O O . ASP A 1 603 ? 8.538 3.423 24.802 1.00 93.44 603 ASP A O 1
ATOM 4456 N N . LEU A 1 604 ? 9.367 5.010 23.444 1.00 92.12 604 LEU A N 1
ATOM 4457 C CA . LEU A 1 604 ? 8.067 5.460 22.933 1.00 92.12 604 LEU A CA 1
ATOM 4458 C C . LEU A 1 604 ? 7.335 4.358 22.147 1.00 92.12 604 LEU A C 1
ATOM 4460 O O . LEU A 1 604 ? 6.151 4.118 22.386 1.00 92.12 604 LEU A O 1
ATOM 4464 N N . GLU A 1 605 ? 8.004 3.667 21.217 1.00 92.44 605 GLU A N 1
ATOM 4465 C CA . GLU A 1 605 ? 7.396 2.585 20.428 1.00 92.44 605 GLU A CA 1
ATOM 4466 C C . GLU A 1 605 ? 6.891 1.439 21.315 1.00 92.44 605 GLU A C 1
ATOM 4468 O O . GLU A 1 605 ? 5.807 0.907 21.053 1.00 92.44 605 GLU A O 1
ATOM 4473 N N . HIS A 1 606 ? 7.642 1.089 22.365 1.00 89.88 606 HIS A N 1
ATOM 4474 C CA . HIS A 1 606 ? 7.251 0.082 23.349 1.00 89.88 606 HIS A CA 1
ATOM 4475 C C . HIS A 1 606 ? 6.079 0.566 24.215 1.00 89.88 606 HIS A C 1
ATOM 4477 O O . HIS A 1 606 ? 5.056 -0.115 24.319 1.00 89.88 606 HIS A O 1
ATOM 4483 N N . GLY A 1 607 ? 6.190 1.768 24.785 1.00 85.81 607 GLY A N 1
ATOM 4484 C CA . GLY A 1 607 ? 5.182 2.361 25.660 1.00 85.81 607 GLY A CA 1
ATOM 4485 C C . GLY A 1 607 ? 3.815 2.562 25.002 1.00 85.81 607 GLY A C 1
ATOM 4486 O O . GLY A 1 607 ? 2.771 2.329 25.616 1.00 85.81 607 GLY A O 1
ATOM 4487 N N . LEU A 1 608 ? 3.815 2.930 23.720 1.00 87.31 608 LEU A N 1
ATOM 4488 C CA . LEU A 1 608 ? 2.611 3.195 22.932 1.00 87.31 608 LEU A CA 1
ATOM 4489 C C . LEU A 1 608 ? 2.036 1.950 22.244 1.00 87.31 608 LEU A C 1
ATOM 4491 O O . LEU A 1 608 ? 1.001 2.055 21.585 1.00 87.31 608 LEU A O 1
ATOM 4495 N N . ALA A 1 609 ? 2.654 0.773 22.381 1.00 88.12 609 ALA A N 1
ATOM 4496 C CA . ALA A 1 609 ? 2.201 -0.446 21.706 1.00 88.12 609 ALA A CA 1
ATOM 4497 C C . ALA A 1 609 ? 0.730 -0.791 22.019 1.00 88.12 609 ALA A C 1
ATOM 4499 O O . ALA A 1 609 ? -0.030 -1.140 21.113 1.00 88.12 609 ALA A O 1
ATOM 4500 N N . VAL A 1 610 ? 0.305 -0.635 23.280 1.00 85.25 610 VAL A N 1
ATOM 4501 C CA . VAL A 1 610 ? -1.078 -0.914 23.707 1.00 85.25 610 VAL A CA 1
ATOM 4502 C C . VAL A 1 610 ? -2.060 0.204 23.303 1.00 85.25 610 VAL A C 1
ATOM 4504 O O . VAL A 1 610 ? -3.069 -0.140 22.684 1.00 85.25 610 VAL A O 1
ATOM 4507 N N . PRO A 1 611 ? -1.788 1.512 23.529 1.00 84.62 611 PRO A N 1
ATOM 4508 C CA . PRO A 1 611 ? -2.570 2.610 22.941 1.00 84.62 611 PRO A CA 1
ATOM 4509 C C . PRO A 1 611 ? -2.797 2.482 21.427 1.00 84.62 611 PRO A C 1
ATOM 4511 O O . PRO A 1 611 ? -3.937 2.535 20.968 1.00 84.62 611 PRO A O 1
ATOM 4514 N N . ARG A 1 612 ? -1.742 2.204 20.649 1.00 86.19 612 ARG A N 1
ATOM 4515 C CA . ARG A 1 612 ? -1.819 2.052 19.183 1.00 86.19 612 ARG A CA 1
ATOM 4516 C C . ARG A 1 612 ? -2.667 0.855 18.765 1.00 86.19 612 ARG A C 1
ATOM 4518 O O . ARG A 1 612 ? -3.433 0.954 17.805 1.00 86.19 612 ARG A O 1
ATOM 4525 N N . LEU A 1 613 ? -2.558 -0.269 19.478 1.00 85.56 613 LEU A N 1
ATOM 4526 C CA . LEU A 1 613 ? -3.405 -1.441 19.248 1.00 85.56 613 LEU A CA 1
ATOM 4527 C C . LEU A 1 613 ? -4.878 -1.122 19.544 1.00 85.56 613 LEU A C 1
ATOM 4529 O O . LEU A 1 613 ? -5.736 -1.408 18.709 1.00 85.56 613 LEU A O 1
ATOM 4533 N N . ALA A 1 614 ? -5.158 -0.476 20.680 1.00 83.12 614 ALA A N 1
ATOM 4534 C CA . ALA A 1 614 ? -6.504 -0.068 21.071 1.00 83.12 614 ALA A CA 1
ATOM 4535 C C . ALA A 1 614 ? -7.140 0.854 20.017 1.00 83.12 614 ALA A C 1
ATOM 4537 O O . ALA A 1 614 ? -8.232 0.594 19.509 1.00 83.12 614 ALA A O 1
ATOM 4538 N N . HIS A 1 615 ? -6.416 1.904 19.625 1.00 82.88 615 HIS A N 1
ATOM 4539 C CA . HIS A 1 615 ? -6.869 2.867 18.629 1.00 82.88 615 HIS A CA 1
ATOM 4540 C C . HIS A 1 615 ? -7.220 2.190 17.301 1.00 82.88 615 HIS A C 1
ATOM 4542 O O . HIS A 1 615 ? -8.354 2.292 16.828 1.00 82.88 615 HIS A O 1
ATOM 4548 N N . ARG A 1 616 ? -6.286 1.413 16.737 1.00 84.12 616 ARG A N 1
ATOM 4549 C CA . ARG A 1 616 ? -6.441 0.767 15.422 1.00 84.12 616 ARG A CA 1
ATOM 4550 C C . ARG A 1 616 ? -7.524 -0.313 15.402 1.00 84.12 616 ARG A C 1
ATOM 4552 O O . ARG A 1 616 ? -8.210 -0.452 14.388 1.00 84.12 616 ARG A O 1
ATOM 4559 N N . LEU A 1 617 ? -7.716 -1.054 16.496 1.00 81.44 617 LEU A N 1
ATOM 4560 C CA . LEU A 1 617 ? -8.852 -1.972 16.626 1.00 81.44 617 LEU A CA 1
ATOM 4561 C C . LEU A 1 617 ? -10.172 -1.190 16.664 1.00 81.44 617 LEU A C 1
ATOM 4563 O O . LEU A 1 617 ? -11.067 -1.482 15.875 1.00 81.44 617 LEU A O 1
ATOM 4567 N N . SER A 1 618 ? -10.274 -0.142 17.489 1.00 80.38 618 SER A N 1
ATOM 4568 C CA . SER A 1 618 ? -11.497 0.670 17.582 1.00 80.38 618 SER A CA 1
ATOM 4569 C C . SER A 1 618 ? -11.865 1.365 16.259 1.00 80.38 618 SER A C 1
ATOM 4571 O O . SER A 1 618 ? -13.049 1.496 15.946 1.00 80.38 618 SER A O 1
ATOM 4573 N N . GLN A 1 619 ? -10.878 1.772 15.451 1.00 79.62 619 GLN A N 1
ATOM 4574 C CA . GLN A 1 619 ? -11.097 2.315 14.106 1.00 79.62 619 GLN A CA 1
ATOM 4575 C C . GLN A 1 619 ? -11.645 1.262 13.139 1.00 79.62 619 GLN A C 1
ATOM 4577 O O . GLN A 1 619 ? -12.606 1.533 12.424 1.00 79.62 619 GLN A O 1
ATOM 4582 N N . ARG A 1 620 ? -11.073 0.049 13.116 1.00 79.12 620 ARG A N 1
ATOM 4583 C CA . ARG A 1 620 ? -11.573 -1.035 12.250 1.00 79.12 620 ARG A CA 1
ATOM 4584 C C . ARG A 1 620 ? -13.015 -1.403 12.588 1.00 79.12 620 ARG A C 1
ATOM 4586 O O . ARG A 1 620 ? -13.825 -1.522 11.681 1.00 79.12 620 ARG A O 1
ATOM 4593 N N . LEU A 1 621 ? -13.334 -1.454 13.879 1.00 71.00 621 LEU A N 1
ATOM 4594 C CA . LEU A 1 621 ? -14.680 -1.676 14.420 1.00 71.00 621 LEU A CA 1
ATOM 4595 C C . LEU A 1 621 ? -15.575 -0.412 14.374 1.00 71.00 621 LEU A C 1
ATOM 4597 O O . LEU A 1 621 ? -16.576 -0.328 15.080 1.00 71.00 621 LEU A O 1
ATOM 4601 N N . ALA A 1 622 ? -15.183 0.621 13.616 1.00 68.44 622 ALA A N 1
ATOM 4602 C CA . ALA A 1 622 ? -16.016 1.780 13.268 1.00 68.44 622 ALA A CA 1
ATOM 4603 C C . ALA A 1 622 ? -16.418 1.804 11.783 1.00 68.44 622 ALA A C 1
ATOM 4605 O O . ALA A 1 622 ? -17.360 2.504 11.426 1.00 68.44 622 ALA A O 1
ATOM 4606 N N . GLY A 1 623 ? -15.674 1.098 10.923 1.00 58.50 623 GLY A N 1
ATOM 4607 C CA . GLY A 1 623 ? -15.902 1.027 9.474 1.00 58.50 623 GLY A CA 1
ATOM 4608 C C . GLY A 1 623 ? -16.569 -0.272 9.013 1.00 58.50 623 GLY A C 1
ATOM 4609 O O . GLY A 1 623 ? -16.561 -0.554 7.816 1.00 58.50 623 GLY A O 1
ATOM 4610 N N . SER A 1 624 ? -17.080 -1.060 9.963 1.00 46.19 624 SER A N 1
ATOM 4611 C CA . SER A 1 624 ? -17.802 -2.326 9.789 1.00 46.19 624 SER A CA 1
ATOM 4612 C C . SER A 1 624 ? -19.199 -2.216 10.386 1.00 46.19 624 SER A C 1
ATOM 4614 O O . SER A 1 624 ? -20.163 -2.486 9.646 1.00 46.19 624 SER A O 1
#

Secondary structure (DSSP, 8-state):
-----SHHHHHHHTS-S-------------S-PPPP--SS--HHHHHHHHHHHHHHHHHHHHTT--THHHHHHHHHHHHHHHHHHHHHHTTT-TTTHHHHHHHHHHHHHHHHHHHHHHHHHHHS-TT-HHHHHHHHHHTSPPPPPS-GGGHHHHHHHHHHHHHHHHHHHHSSPPPBTBPP--------------SSHHHHHHHHHHTTTTT-HHHHHHHHHHHSS-HHHHTT-TTTHHHHHHHHHHHHHHHHHHT-TTS-HHHHHHHHHHHHHHHHHGGGS-HHHHHHHHHHHHHHHHHHHHHHHHHH-TT-----HHHHHTGGGHHHHSSS-HHHHHHHHHHHHHHHHHHHHHHH------SHHHHHHHHHHHHHHHHHHHHHHHTHHHHHHSTTGGG-HHHHHHHHHHHHHHHHHHHHHTHHHHHHHHHHH-GGGHHHHHHHHHHHHHHHH-TTTHHHHHHHHHHHHHHHHHHSSPTTHHHHHTT--GGG-SHHHHHHHHHHHHHHHHHHHHHHHTT-TTSHHHHHHHHHHHHHHHHHHHHHTS-SSSTT-HHHHHHTSTT----HHHHHHHHHHHTTHHHHHHHHHHHT-HHHHHHHHHHHHHHTHHHHHHHHHHHHTT--